Protein 3C3P (pdb70)

Secondary structure (DSSP, 8-state):
----B-HHHHHHHHHTS-SPPHHHH--HHHHHTT-----HHHHHHHHHHHHHH--SEEE-SS-GGGHHHHHHHTTS-TT-EE--BS-HHHHHHHH--TTTSGGGGB---BS-HHHHHTT--SEEEE--TTTS-HHHHHH--TTEEEEEEEEEESSSS-----HHHHHHTT-TTEEEEEE-STT-EEEEEE--/--B-HHHHHHHHHT--PPPHHHH--HHHHHTT-----HHHHHHHHHHHHHH--SEEE-S--GGGHHHHHHHHH--TTSEE--BS-HHHHHHHH--TTTT-GGGB---BS-HHHHHTT--SEEEE--TTT--HHHHHH--TTEEEEEEEEEESS---HHHHHHTS-TTEEEEEE-STT-EEEEEE-/--SS-HHHHHHHHHT--PPPHHHH--HHHHTTT-----HHHHHHHHHHHHHH--SEEE-S--GGGHHHHHHHHHS-TT-EE--BS-HHHHHHHH--TTTSGGGGB---BS-HHHHHTT--SEEEE--TTT--HHHHHH--TTEEEEEEEEEESSSS----HHHHHHHT-TTEEEEEE-STT-EEEEEE--

InterPro domains:
  IPR002935 Class I-like SAM-dependent O-methyltransferase [PF01596] (38-207)
  IPR002935 Class I-like SAM-dependent O-methyltransferase [PS51682] (1-208)
  IPR029063 S-adenosyl-L-methionine-dependent methyltransferase superfamily [G3DSA:3.40.50.150] (1-209)
  IPR029063 S-adenosyl-L-methionine-dependent methyltransferase superfamily [SSF53335] (31-206)

Nearest PDB structures (foldseek):
  3c3p-assembly1_A  TM=1.005E+00  e=6.734E-40  Geobacter sulfurreducens PCA
  3c3p-assembly2_C-2  TM=9.959E-01  e=3.011E-36  Geobacter sulfurreducens PCA
  3c3p-assembly1_B  TM=9.741E-01  e=3.326E-34  Geobacter sulfurreducens PCA
  5zw3-assembly1_A  TM=8.607E-01  e=7.929E-14  Bacillus subtilis subsp. subtilis str. 168
  5zw3-assembly1_B  TM=8.578E-01  e=1.683E-13  Bacillus subtilis subsp. subtilis str. 168

Radius of gyration: 28.2 Å; Cα contacts (8 Å, |Δi|>4): 1081; chains: 3; bounding box: 68×66×72 Å

Foldseek 3Di:
DVDFDDPVVVVVVVVVDDDDDVLLVCVVVCVVVVHLADDDQRLVVLLVVLLVLADQEEEEQAHALCRNVVSNLVNYDLNHAYEEHQDPNSQVSNCVVVVVVSVSHYYYYHDGRLVVLLVAAQHQEYEEVVPDDQVVSCVSVRRHHQFHKYKYPLQCHVSVGDDNVVVQVPPPQWDWDWDRDDNIIIMTTGHD/DLDDPVVVVVVVVPDDDDDVLLVCCVCCVVVVNDADDDQRLQVLLVVCLVLQDQEEEEQAHALCRSVVSNLVNYDLSHAYEEHQDPVSQVSNCVVVVVVRVSRYYYYHDHRLVVSLVAAQHQEYEECVVDPVVVSCVSVRRHHAFHKYKYPLPQCDVRLVVLVPDPQWDWDWDSTDNIIIIITGD/DDLDDVVVVVVVVVPDDDDDVLLVCVVVCVVVVHLADDDQRLVVLLVVLLVLQDQEEEEQAHALCRNVVSNLVRYDLNGAYEEHQDPVSQVSNCVVVVVVSVSRYYYDNDHRLVVLLVAAQHQEYEEVQPDDQVVSCVSVRRHHQFHKYKYPLCQHVSVDDVCVVQVPDPQWDWDWDSTDNIIIITTGND

B-factor: mean 36.11, std 8.71, range [16.78, 88.82]

Solvent-accessible surface area: 25527 Å² total

Structure (mmCIF, N/CA/C/O backbone):
data_3C3P
#
_entry.id   3C3P
#
_cell.length_a   156.880
_cell.length_b   76.044
_cell.length_c   85.173
_cell.angle_alpha   90.000
_cell.angle_beta   118.270
_cell.angle_gamma   90.000
#
_symmetry.space_group_name_H-M   'C 1 2 1'
#
loop_
_entity.id
_entity.type
_entity.pdbx_description
1 polymer Methyltransferase
2 non-polymer 'CHLORIDE ION'
3 non-polymer 1,2-ETHANEDIOL
4 non-polymer DI(HYDROXYETHYL)ETHER
5 water water
#
loop_
_atom_site.group_PDB
_atom_site.id
_atom_site.type_symbol
_atom_site.label_atom_id
_atom_site.label_alt_id
_atom_site.label_comp_id
_atom_site.label_asym_id
_atom_site.label_entity_id
_atom_site.label_seq_id
_atom_site.pdbx_PDB_ins_code
_atom_site.Cartn_x
_atom_site.Cartn_y
_atom_site.Cartn_z
_atom_site.occupancy
_atom_site.B_iso_or_equiv
_atom_site.auth_seq_id
_atom_site.auth_comp_id
_atom_site.auth_asym_id
_atom_site.auth_atom_id
_atom_site.pdbx_PDB_model_num
ATOM 1 N N . GLY A 1 1 ? 8.655 -57.842 16.137 1.00 70.48 0 GLY A N 1
ATOM 2 C CA . GLY A 1 1 ? 7.792 -57.809 17.352 1.00 70.71 0 GLY A CA 1
ATOM 3 C C . GLY A 1 1 ? 7.581 -56.360 17.723 1.00 70.41 0 GLY A C 1
ATOM 4 O O . GLY A 1 1 ? 6.475 -55.928 18.043 1.00 71.08 0 GLY A O 1
ATOM 13 N N . ILE A 1 3 ? 9.486 -52.736 16.308 1.00 60.66 2 ILE A N 1
ATOM 14 C CA . ILE A 1 3 ? 9.666 -52.211 14.963 1.00 57.23 2 ILE A CA 1
ATOM 15 C C . ILE A 1 3 ? 10.494 -53.326 14.369 1.00 53.39 2 ILE A C 1
ATOM 16 O O . ILE A 1 3 ? 11.503 -53.674 14.955 1.00 52.20 2 ILE A O 1
ATOM 21 N N . PRO A 1 4 ? 10.037 -53.961 13.274 1.00 49.84 3 PRO A N 1
ATOM 22 C CA . PRO A 1 4 ? 10.865 -55.025 12.711 1.00 48.05 3 PRO A CA 1
ATOM 23 C C . PRO A 1 4 ? 12.008 -54.484 11.841 1.00 45.59 3 PRO A C 1
ATOM 24 O O . PRO A 1 4 ? 11.841 -53.498 11.102 1.00 44.31 3 PRO A O 1
ATOM 28 N N . ILE A 1 5 ? 13.171 -55.108 11.962 1.00 41.84 4 ILE A N 1
ATOM 29 C CA . ILE A 1 5 ? 14.318 -54.675 11.177 1.00 39.71 4 ILE A CA 1
ATOM 30 C C . ILE A 1 5 ? 14.720 -55.821 10.237 1.00 39.70 4 ILE A C 1
ATOM 31 O O . ILE A 1 5 ? 14.289 -55.844 9.103 1.00 39.65 4 ILE A O 1
ATOM 36 N N . VAL A 1 6 ? 15.508 -56.779 10.705 1.00 39.14 5 VAL A N 1
ATOM 37 C CA . VAL A 1 6 ? 15.906 -57.911 9.850 1.00 39.18 5 VAL A CA 1
ATOM 38 C C . VAL A 1 6 ? 14.764 -58.957 9.772 1.00 38.35 5 VAL A C 1
ATOM 39 O O . VAL A 1 6 ? 14.118 -59.255 10.776 1.00 37.32 5 VAL A O 1
ATOM 43 N N . ASP A 1 7 ? 14.496 -59.434 8.558 1.00 38.23 6 ASP A N 1
ATOM 44 C CA . ASP A 1 7 ? 13.475 -60.458 8.303 1.00 38.11 6 ASP A CA 1
ATOM 45 C C . ASP A 1 7 ? 13.746 -61.630 9.244 1.00 36.02 6 ASP A C 1
ATOM 46 O O . ASP A 1 7 ? 14.867 -62.097 9.380 1.00 34.21 6 ASP A O 1
ATOM 51 N N . SER A 1 8 ? 12.694 -62.087 9.905 1.00 35.27 7 SER A N 1
ATOM 52 C CA A SER A 1 8 ? 12.781 -63.201 10.855 0.50 34.49 7 SER A CA 1
ATOM 53 C CA B SER A 1 8 ? 12.814 -63.196 10.870 0.50 35.26 7 SER A CA 1
ATOM 54 C C . SER A 1 8 ? 13.513 -64.419 10.304 1.00 34.42 7 SER A C 1
ATOM 55 O O . SER A 1 8 ? 14.253 -65.090 11.013 1.00 35.04 7 SER A O 1
ATOM 60 N N . ARG A 1 9 ? 13.293 -64.678 9.030 1.00 35.03 8 ARG A N 1
ATOM 61 C CA . ARG A 1 9 ? 13.883 -65.837 8.347 1.00 35.87 8 ARG A CA 1
ATOM 62 C C . ARG A 1 9 ? 15.386 -65.634 8.181 1.00 35.56 8 ARG A C 1
ATOM 63 O O . ARG A 1 9 ? 16.197 -66.548 8.324 1.00 34.19 8 ARG A O 1
ATOM 71 N N . ILE A 1 10 ? 15.736 -64.395 7.906 1.00 35.19 9 ILE A N 1
ATOM 72 C CA . ILE A 1 10 ? 17.145 -64.010 7.722 1.00 34.45 9 ILE A CA 1
ATOM 73 C C . ILE A 1 10 ? 17.805 -64.013 9.087 1.00 33.21 9 ILE A C 1
ATOM 74 O O . ILE A 1 10 ? 18.926 -64.488 9.260 1.00 33.08 9 ILE A O 1
ATOM 79 N N . GLY A 1 11 ? 17.069 -63.528 10.075 1.00 33.05 10 GLY A N 1
ATOM 80 C CA . GLY A 1 11 ? 17.563 -63.487 11.450 1.00 32.67 10 GLY A CA 1
ATOM 81 C C . GLY A 1 11 ? 17.900 -64.868 11.954 1.00 33.73 10 GLY A C 1
ATOM 82 O O . GLY A 1 11 ? 18.948 -65.091 12.559 1.00 34.55 10 GLY A O 1
ATOM 83 N N . ALA A 1 12 ? 16.992 -65.802 11.697 1.00 33.86 11 ALA A N 1
ATOM 84 C CA . ALA A 1 12 ? 17.176 -67.189 12.123 1.00 33.57 11 ALA A CA 1
ATOM 85 C C . ALA A 1 12 ? 18.409 -67.819 11.472 1.00 32.94 11 ALA A C 1
ATOM 86 O O . ALA A 1 12 ? 19.178 -68.551 12.092 1.00 33.32 11 ALA A O 1
ATOM 88 N N . TYR A 1 13 ? 18.593 -67.492 10.207 1.00 32.50 12 TYR A N 1
ATOM 89 C CA . TYR A 1 13 ? 19.726 -68.007 9.420 1.00 31.54 12 TYR A CA 1
ATOM 90 C C . TYR A 1 13 ? 21.056 -67.494 9.949 1.00 31.21 12 TYR A C 1
ATOM 91 O O . TYR A 1 13 ? 21.991 -68.263 10.152 1.00 29.86 12 TYR A O 1
ATOM 100 N N . LEU A 1 14 ? 21.117 -66.193 10.204 1.00 30.86 13 LEU A N 1
ATOM 101 C CA . LEU A 1 14 ? 22.345 -65.570 10.715 1.00 32.36 13 LEU A CA 1
ATOM 102 C C . LEU A 1 14 ? 22.673 -66.118 12.095 1.00 32.95 13 LEU A C 1
ATOM 103 O O . LEU A 1 14 ? 23.818 -66.398 12.424 1.00 32.96 13 LEU A O 1
ATOM 108 N N . ASP A 1 15 ? 21.637 -66.359 12.874 1.00 34.13 14 ASP A N 1
ATOM 109 C CA . ASP A 1 15 ? 21.838 -66.876 14.221 1.00 35.50 14 ASP A CA 1
ATOM 110 C C . ASP A 1 15 ? 22.373 -68.320 14.137 1.00 34.88 14 ASP A C 1
ATOM 111 O O . ASP A 1 15 ? 23.236 -68.740 14.924 1.00 33.65 14 ASP A O 1
ATOM 116 N N . GLY A 1 16 ? 21.889 -69.050 13.137 1.00 34.66 15 GLY A N 1
ATOM 117 C CA . GLY A 1 16 ? 22.306 -70.445 12.898 1.00 34.33 15 GLY A CA 1
ATOM 118 C C . GLY A 1 16 ? 23.782 -70.558 12.548 1.00 34.18 15 GLY A C 1
ATOM 119 O O . GLY A 1 16 ? 24.382 -71.633 12.661 1.00 32.14 15 GLY A O 1
ATOM 120 N N . LEU A 1 17 ? 24.349 -69.453 12.066 1.00 34.86 16 LEU A N 1
ATOM 121 C CA . LEU A 1 17 ? 25.784 -69.378 11.722 1.00 37.13 16 LEU A CA 1
ATOM 122 C C . LEU A 1 17 ? 26.609 -69.036 12.978 1.00 39.73 16 LEU A C 1
ATOM 123 O O . LEU A 1 17 ? 27.821 -69.123 12.967 1.00 41.95 16 LEU A O 1
ATOM 128 N N . LEU A 1 18 ? 25.948 -68.579 14.037 1.00 41.52 17 LEU A N 1
ATOM 129 C CA . LEU A 1 18 ? 26.658 -68.224 15.281 1.00 41.54 17 LEU A CA 1
ATOM 130 C C . LEU A 1 18 ? 27.389 -69.451 15.784 1.00 42.60 17 LEU A C 1
ATOM 131 O O . LEU A 1 18 ? 26.884 -70.580 15.657 1.00 42.51 17 LEU A O 1
ATOM 136 N N . PRO A 1 19 ? 28.588 -69.255 16.357 1.00 44.23 18 PRO A N 1
ATOM 137 C CA . PRO A 1 19 ? 29.280 -70.424 16.870 1.00 43.99 18 PRO A CA 1
ATOM 138 C C . PRO A 1 19 ? 28.700 -70.784 18.220 1.00 44.44 18 PRO A C 1
ATOM 139 O O . PRO A 1 19 ? 27.785 -70.103 18.705 1.00 42.06 18 PRO A O 1
ATOM 143 N N . GLU A 1 20 ? 29.224 -71.851 18.812 1.00 45.19 19 GLU A N 1
ATOM 144 C CA . GLU A 1 20 ? 28.776 -72.287 20.143 1.00 45.95 19 GLU A CA 1
ATOM 145 C C . GLU A 1 20 ? 28.946 -71.084 21.063 1.00 46.69 19 GLU A C 1
ATOM 146 O O . GLU A 1 20 ? 29.977 -70.409 21.056 1.00 46.67 19 GLU A O 1
ATOM 149 N N . ALA A 1 21 ? 27.920 -70.817 21.850 1.00 47.61 20 ALA A N 1
ATOM 150 C CA . ALA A 1 21 ? 27.938 -69.666 22.761 1.00 48.92 20 ALA A CA 1
ATOM 151 C C . ALA A 1 21 ? 28.876 -69.811 23.956 1.00 49.20 20 ALA A C 1
ATOM 152 O O . ALA A 1 21 ? 29.041 -70.883 24.515 1.00 49.95 20 ALA A O 1
ATOM 154 N N . ASP A 1 22 ? 29.489 -68.685 24.296 1.00 49.73 21 ASP A N 1
ATOM 155 C CA . ASP A 1 22 ? 30.405 -68.555 25.433 1.00 49.54 21 ASP A CA 1
ATOM 156 C C . ASP A 1 22 ? 29.491 -68.567 26.663 1.00 49.40 21 ASP A C 1
ATOM 157 O O . ASP A 1 22 ? 28.540 -67.783 26.719 1.00 48.73 21 ASP A O 1
ATOM 162 N N . PRO A 1 23 ? 29.750 -69.451 27.656 1.00 49.03 22 PRO A N 1
ATOM 163 C CA . PRO A 1 23 ? 28.843 -69.471 28.814 1.00 48.84 22 PRO A CA 1
ATOM 164 C C . PRO A 1 23 ? 28.870 -68.159 29.581 1.00 48.56 22 PRO A C 1
ATOM 165 O O . PRO A 1 23 ? 27.931 -67.821 30.303 1.00 47.74 22 PRO A O 1
ATOM 169 N N . VAL A 1 24 ? 29.953 -67.425 29.378 1.00 48.59 23 VAL A N 1
ATOM 170 C CA . VAL A 1 24 ? 30.139 -66.120 30.012 1.00 48.63 23 VAL A CA 1
ATOM 171 C C . VAL A 1 24 ? 29.057 -65.202 29.508 1.00 48.14 23 VAL A C 1
ATOM 172 O O . VAL A 1 24 ? 28.418 -64.457 30.247 1.00 47.99 23 VAL A O 1
ATOM 176 N N . VAL A 1 25 ? 28.902 -65.251 28.196 1.00 48.32 24 VAL A N 1
ATOM 177 C CA . VAL A 1 25 ? 27.907 -64.438 27.498 1.00 48.03 24 VAL A CA 1
ATOM 178 C C . VAL A 1 25 ? 26.498 -64.929 27.823 1.00 47.76 24 VAL A C 1
ATOM 179 O O . VAL A 1 25 ? 25.577 -64.133 28.038 1.00 48.11 24 VAL A O 1
ATOM 183 N N . ALA A 1 26 ? 26.353 -66.247 27.903 1.00 47.19 25 ALA A N 1
ATOM 184 C CA . ALA A 1 26 ? 25.050 -66.870 28.185 1.00 46.14 25 ALA A CA 1
ATOM 185 C C . ALA A 1 26 ? 24.608 -66.586 29.623 1.00 45.70 25 ALA A C 1
ATOM 186 O O . ALA A 1 26 ? 23.416 -66.405 29.905 1.00 45.63 25 ALA A O 1
ATOM 188 N N . ALA A 1 27 ? 25.591 -66.509 30.512 1.00 44.88 26 ALA A N 1
ATOM 189 C CA . ALA A 1 27 ? 25.338 -66.260 31.924 1.00 44.18 26 ALA A CA 1
ATOM 190 C C . ALA A 1 27 ? 24.878 -64.834 32.097 1.00 43.88 26 ALA A C 1
ATOM 191 O O . ALA A 1 27 ? 24.041 -64.531 32.935 1.00 43.99 26 ALA A O 1
ATOM 201 N N . GLU A 1 29 ? 23.279 -62.888 29.728 1.00 46.88 28 GLU A N 1
ATOM 202 C CA . GLU A 1 29 ? 21.951 -62.675 29.135 1.00 47.71 28 GLU A CA 1
ATOM 203 C C . GLU A 1 29 ? 20.851 -62.928 30.139 1.00 47.74 28 GLU A C 1
ATOM 204 O O . GLU A 1 29 ? 19.944 -62.127 30.328 1.00 48.35 28 GLU A O 1
ATOM 210 N N A GLN A 1 30 ? 20.941 -64.091 30.766 0.50 47.66 29 GLN A N 1
ATOM 211 N N B GLN A 1 30 ? 20.947 -64.071 30.795 0.50 47.62 29 GLN A N 1
ATOM 212 C CA A GLN A 1 30 ? 19.977 -64.512 31.799 0.50 47.50 29 GLN A CA 1
ATOM 213 C CA B GLN A 1 30 ? 19.929 -64.481 31.766 0.50 47.43 29 GLN A CA 1
ATOM 214 C C A GLN A 1 30 ? 19.950 -63.589 32.999 0.50 47.24 29 GLN A C 1
ATOM 215 C C B GLN A 1 30 ? 19.954 -63.632 33.036 0.50 47.20 29 GLN A C 1
ATOM 216 O O A GLN A 1 30 ? 18.898 -63.345 33.590 0.50 47.25 29 GLN A O 1
ATOM 217 O O B GLN A 1 30 ? 18.938 -63.489 33.719 0.50 47.27 29 GLN A O 1
ATOM 228 N N . ILE A 1 31 ? 21.114 -63.063 33.340 1.00 47.02 30 ILE A N 1
ATOM 229 C CA . ILE A 1 31 ? 21.233 -62.169 34.500 1.00 46.63 30 ILE A CA 1
ATOM 230 C C . ILE A 1 31 ? 20.578 -60.853 34.112 1.00 46.55 30 ILE A C 1
ATOM 231 O O . ILE A 1 31 ? 19.994 -60.146 34.933 1.00 46.33 30 ILE A O 1
ATOM 236 N N . ALA A 1 32 ? 20.672 -60.559 32.823 1.00 46.16 31 ALA A N 1
ATOM 237 C CA . ALA A 1 32 ? 20.107 -59.338 32.249 1.00 46.24 31 ALA A CA 1
ATOM 238 C C . ALA A 1 32 ? 18.596 -59.451 32.248 1.00 46.70 31 ALA A C 1
ATOM 239 O O . ALA A 1 32 ? 17.865 -58.497 32.549 1.00 46.26 31 ALA A O 1
ATOM 241 N N . ARG A 1 33 ? 18.149 -60.650 31.906 1.00 47.21 32 ARG A N 1
ATOM 242 C CA . ARG A 1 33 ? 16.725 -60.966 31.823 1.00 48.12 32 ARG A CA 1
ATOM 243 C C . ARG A 1 33 ? 16.077 -61.038 33.200 1.00 48.24 32 ARG A C 1
ATOM 244 O O . ARG A 1 33 ? 14.871 -60.867 33.326 1.00 48.31 32 ARG A O 1
ATOM 246 N N . GLU A 1 34 ? 16.885 -61.257 34.231 1.00 48.53 33 GLU A N 1
ATOM 247 C CA . GLU A 1 34 ? 16.343 -61.378 35.588 1.00 48.92 33 GLU A CA 1
ATOM 248 C C . GLU A 1 34 ? 16.372 -60.032 36.300 1.00 48.01 33 GLU A C 1
ATOM 249 O O . GLU A 1 34 ? 15.571 -59.769 37.195 1.00 47.97 33 GLU A O 1
ATOM 255 N N . ARG A 1 35 ? 17.297 -59.178 35.902 1.00 47.09 34 ARG A N 1
ATOM 256 C CA A ARG A 1 35 ? 17.421 -57.857 36.508 0.50 46.73 34 ARG A CA 1
ATOM 257 C CA B ARG A 1 35 ? 17.409 -57.858 36.511 0.50 46.97 34 ARG A CA 1
ATOM 258 C C . ARG A 1 35 ? 16.762 -56.836 35.599 1.00 46.93 34 ARG A C 1
ATOM 259 O O . ARG A 1 35 ? 16.813 -55.623 35.850 1.00 46.82 34 ARG A O 1
ATOM 274 N N . ASN A 1 36 ? 16.146 -57.371 34.553 1.00 46.87 35 ASN A N 1
ATOM 275 C CA . ASN A 1 36 ? 15.437 -56.601 33.528 1.00 46.61 35 ASN A CA 1
ATOM 276 C C . ASN A 1 36 ? 16.321 -55.514 32.967 1.00 46.46 35 ASN A C 1
ATOM 277 O O . ASN A 1 36 ? 15.936 -54.345 32.919 1.00 46.94 35 ASN A O 1
ATOM 279 N N . ILE A 1 37 ? 17.515 -55.924 32.557 1.00 45.38 36 ILE A N 1
ATOM 280 C CA . ILE A 1 37 ? 18.528 -55.014 32.024 1.00 44.86 36 ILE A CA 1
ATOM 281 C C . ILE A 1 37 ? 18.732 -55.154 30.514 1.00 44.48 36 ILE A C 1
ATOM 282 O O . ILE A 1 37 ? 18.981 -56.258 30.017 1.00 44.44 36 ILE A O 1
ATOM 287 N N . PRO A 1 38 ? 18.571 -54.042 29.766 1.00 44.04 37 PRO A N 1
ATOM 288 C CA . PRO A 1 38 ? 18.818 -54.165 28.318 1.00 43.78 37 PRO A CA 1
ATOM 289 C C . PRO A 1 38 ? 20.298 -54.278 28.017 1.00 42.47 37 PRO A C 1
ATOM 290 O O . PRO A 1 38 ? 21.110 -53.515 28.557 1.00 42.74 37 PRO A O 1
ATOM 294 N N . ILE A 1 39 ? 20.630 -55.274 27.207 1.00 40.44 38 ILE A N 1
ATOM 295 C CA . ILE A 1 39 ? 22.025 -55.506 26.784 1.00 40.04 38 ILE A CA 1
ATOM 296 C C . ILE A 1 39 ? 22.138 -55.771 25.279 1.00 39.59 38 ILE A C 1
ATOM 297 O O . ILE A 1 39 ? 21.190 -56.177 24.601 1.00 39.99 38 ILE A O 1
ATOM 302 N N . VAL A 1 40 ? 23.328 -55.480 24.783 1.00 38.90 39 VAL A N 1
ATOM 303 C CA . VAL A 1 40 ? 23.708 -55.697 23.387 1.00 38.51 39 VAL A CA 1
ATOM 304 C C . VAL A 1 40 ? 23.497 -57.161 22.959 1.00 36.88 39 VAL A C 1
ATOM 305 O O . VAL A 1 40 ? 24.046 -58.035 23.606 1.00 36.05 39 VAL A O 1
ATOM 309 N N . ASP A 1 41 ? 22.710 -57.443 21.908 1.00 34.58 40 ASP A N 1
ATOM 310 C CA . ASP A 1 41 ? 22.551 -58.859 21.463 1.00 34.37 40 ASP A CA 1
ATOM 311 C C . ASP A 1 41 ? 23.870 -59.396 20.848 1.00 33.31 40 ASP A C 1
ATOM 312 O O . ASP A 1 41 ? 24.811 -58.633 20.596 1.00 31.22 40 ASP A O 1
ATOM 317 N N . ARG A 1 42 ? 23.913 -60.697 20.586 1.00 32.35 41 ARG A N 1
ATOM 318 C CA . ARG A 1 42 ? 25.159 -61.319 20.055 1.00 32.65 41 ARG A CA 1
ATOM 319 C C . ARG A 1 42 ? 25.607 -60.835 18.700 1.00 31.09 41 ARG A C 1
ATOM 320 O O . ARG A 1 42 ? 26.790 -60.645 18.498 1.00 30.99 41 ARG A O 1
ATOM 328 N N . GLN A 1 43 ? 24.686 -60.640 17.767 1.00 30.31 42 GLN A N 1
ATOM 329 C CA . GLN A 1 43 ? 25.074 -60.186 16.431 1.00 31.34 42 GLN A CA 1
ATOM 330 C C . GLN A 1 43 ? 25.698 -58.802 16.539 1.00 30.81 42 GLN A C 1
ATOM 331 O O . GLN A 1 43 ? 26.652 -58.468 15.828 1.00 31.40 42 GLN A O 1
ATOM 337 N N . THR A 1 44 ? 25.151 -57.998 17.451 1.00 30.01 43 THR A N 1
ATOM 338 C CA . THR A 1 44 ? 25.625 -56.640 17.656 1.00 30.12 43 THR A CA 1
ATOM 339 C C . THR A 1 44 ? 26.984 -56.635 18.344 1.00 29.89 43 THR A C 1
ATOM 340 O O . THR A 1 44 ? 27.879 -55.899 17.947 1.00 30.78 43 THR A O 1
ATOM 344 N N . GLY A 1 45 ? 27.142 -57.470 19.352 1.00 29.24 44 GLY A N 1
ATOM 345 C CA . GLY A 1 45 ? 28.404 -57.545 20.076 1.00 29.34 44 GLY A CA 1
ATOM 346 C C . GLY A 1 45 ? 29.510 -58.001 19.137 1.00 29.55 44 GLY A C 1
ATOM 347 O O . GLY A 1 45 ? 30.622 -57.490 19.184 1.00 29.76 44 GLY A O 1
ATOM 348 N N . ARG A 1 46 ? 29.187 -58.965 18.282 1.00 28.55 45 ARG A N 1
ATOM 349 C CA . ARG A 1 46 ? 30.184 -59.493 17.316 1.00 28.76 45 ARG A CA 1
ATOM 350 C C . ARG A 1 46 ? 30.639 -58.371 16.372 1.00 28.89 45 ARG A C 1
ATOM 351 O O . ARG A 1 46 ? 31.805 -58.258 16.028 1.00 28.90 45 ARG A O 1
ATOM 359 N N . LEU A 1 47 ? 29.717 -57.490 16.019 1.00 28.62 46 LEU A N 1
ATOM 360 C CA . LEU A 1 47 ? 30.052 -56.363 15.132 1.00 28.96 46 LEU A CA 1
ATOM 361 C C . LEU A 1 47 ? 30.966 -55.428 15.876 1.00 29.23 46 LEU A C 1
ATOM 362 O O . LEU A 1 47 ? 31.918 -54.914 15.301 1.00 29.62 46 LEU A O 1
ATOM 367 N N . LEU A 1 48 ? 30.688 -55.224 17.158 1.00 28.98 47 LEU A N 1
ATOM 368 C CA . LEU A 1 48 ? 31.521 -54.338 17.988 1.00 30.38 47 LEU A CA 1
ATOM 369 C C . LEU A 1 48 ? 32.946 -54.861 18.028 1.00 29.33 47 LEU A C 1
ATOM 370 O O . LEU A 1 48 ? 33.916 -54.136 17.876 1.00 28.68 47 LEU A O 1
ATOM 375 N N . TYR A 1 49 ? 33.041 -56.144 18.297 1.00 29.09 48 TYR A N 1
ATOM 376 C CA . TYR A 1 49 ? 34.350 -56.826 18.325 1.00 28.32 48 TYR A CA 1
ATOM 377 C C . TYR A 1 49 ? 35.121 -56.639 17.021 1.00 27.60 48 TYR A C 1
ATOM 378 O O . TYR A 1 49 ? 36.279 -56.264 17.023 1.00 26.60 48 TYR A O 1
ATOM 387 N N . LEU A 1 50 ? 34.448 -56.893 15.907 1.00 27.17 49 LEU A N 1
ATOM 388 C CA . LEU A 1 50 ? 35.090 -56.806 14.602 1.00 28.87 49 LEU A CA 1
ATOM 389 C C . LEU A 1 50 ? 35.547 -55.387 14.305 1.00 27.73 49 LEU A C 1
ATOM 390 O O . LEU A 1 50 ? 36.673 -55.167 13.845 1.00 28.35 49 LEU A O 1
ATOM 395 N N . LEU A 1 51 ? 34.693 -54.415 14.587 1.00 28.64 50 LEU A N 1
ATOM 396 C CA . LEU A 1 51 ? 35.066 -53.016 14.309 1.00 28.25 50 LEU A CA 1
ATOM 397 C C . LEU A 1 51 ? 36.283 -52.593 15.143 1.00 27.67 50 LEU A C 1
ATOM 398 O O . LEU A 1 51 ? 37.190 -51.865 14.697 1.00 27.58 50 LEU A O 1
ATOM 403 N N . ALA A 1 52 ? 36.320 -53.084 16.369 1.00 27.31 51 ALA A N 1
ATOM 404 C CA . ALA A 1 52 ? 37.387 -52.746 17.305 1.00 28.44 51 ALA A CA 1
ATOM 405 C C . ALA A 1 52 ? 38.677 -53.389 16.842 1.00 28.15 51 ALA A C 1
ATOM 406 O O . ALA A 1 52 ? 39.732 -52.781 16.874 1.00 29.63 51 ALA A O 1
ATOM 408 N N . ARG A 1 53 ? 38.587 -54.624 16.371 1.00 27.77 52 ARG A N 1
ATOM 409 C CA . ARG A 1 53 ? 39.792 -55.283 15.848 1.00 27.72 52 ARG A CA 1
ATOM 410 C C . ARG A 1 53 ? 40.378 -54.518 14.651 1.00 27.59 52 ARG A C 1
ATOM 411 O O . ARG A 1 53 ? 41.570 -54.317 14.556 1.00 26.86 52 ARG A O 1
ATOM 419 N N . ILE A 1 54 ? 39.538 -54.078 13.724 1.00 28.67 53 ILE A N 1
ATOM 420 C CA . ILE A 1 54 ? 40.085 -53.377 12.543 1.00 29.77 53 ILE A CA 1
ATOM 421 C C . ILE A 1 54 ? 40.486 -51.958 12.865 1.00 28.97 53 ILE A C 1
ATOM 422 O O . ILE A 1 54 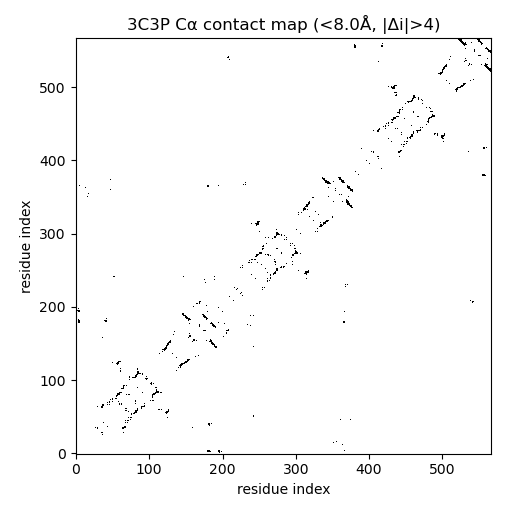? 41.382 -51.402 12.253 1.00 29.01 53 ILE A O 1
ATOM 427 N N . LYS A 1 55 ? 39.852 -51.374 13.855 1.00 29.35 54 LYS A N 1
ATOM 428 C CA . LYS A 1 55 ? 40.194 -50.008 14.244 1.00 29.24 54 LYS A CA 1
ATOM 429 C C . LYS A 1 55 ? 41.531 -49.942 15.020 1.00 29.84 54 LYS A C 1
ATOM 430 O O . LYS A 1 55 ? 42.299 -48.992 14.864 1.00 29.87 54 LYS A O 1
ATOM 436 N N . GLN A 1 56 ? 41.780 -50.971 15.824 1.00 30.07 55 GLN A N 1
ATOM 437 C CA A GLN A 1 56 ? 42.990 -51.063 16.697 0.50 30.44 55 GLN A CA 1
ATOM 438 C CA B GLN A 1 56 ? 42.985 -51.056 16.699 0.50 30.95 55 GLN A CA 1
ATOM 439 C C . GLN A 1 56 ? 43.089 -49.863 17.654 1.00 30.53 55 GLN A C 1
ATOM 440 O O . GLN A 1 56 ? 44.123 -49.158 17.709 1.00 29.63 55 GLN A O 1
ATOM 451 N N . PRO A 1 57 ? 42.044 -49.624 18.425 1.00 30.17 56 PRO A N 1
ATOM 452 C CA . PRO A 1 57 ? 42.105 -48.479 19.307 1.00 30.43 56 PRO A CA 1
ATOM 453 C C . PRO A 1 57 ? 42.990 -48.647 20.518 1.00 31.91 56 PRO A C 1
ATOM 454 O O . PRO A 1 57 ? 43.209 -49.752 20.992 1.00 31.43 56 PRO A O 1
ATOM 458 N N . GLN A 1 58 ? 43.500 -47.508 20.969 1.00 32.20 57 GLN A N 1
ATOM 459 C CA A GLN A 1 58 ? 44.342 -47.428 22.148 0.50 32.03 57 GLN A CA 1
ATOM 460 C CA B GLN A 1 58 ? 44.322 -47.443 22.179 0.50 32.67 57 GLN A CA 1
ATOM 461 C C . GLN A 1 58 ? 43.436 -47.125 23.351 1.00 32.03 57 GLN A C 1
ATOM 462 O O . GLN A 1 58 ? 43.731 -47.519 24.485 1.00 31.90 57 GLN A O 1
ATOM 473 N N . LEU A 1 59 ? 42.318 -46.459 23.055 1.00 30.91 58 LEU A N 1
ATOM 474 C CA . LEU A 1 59 ? 41.305 -46.058 24.049 1.00 29.90 58 LEU A CA 1
ATOM 475 C C . LEU A 1 59 ? 39.862 -46.119 23.559 1.00 29.32 58 LEU A C 1
ATOM 476 O O . LEU A 1 59 ? 39.460 -45.535 22.562 1.00 27.92 58 LEU A O 1
ATOM 481 N N . VAL A 1 60 ? 39.116 -46.892 24.312 1.00 29.34 59 VAL A N 1
ATOM 482 C CA . VAL A 1 60 ? 37.698 -47.098 24.115 1.00 28.91 59 VAL A CA 1
ATOM 483 C C . VAL A 1 60 ? 37.006 -46.639 25.375 1.00 27.79 59 VAL A C 1
ATOM 484 O O . VAL A 1 60 ? 37.338 -47.084 26.475 1.00 30.01 59 VAL A O 1
ATOM 488 N N . VAL A 1 61 ? 36.018 -45.778 25.188 1.00 28.61 60 VAL A N 1
ATOM 489 C CA . VAL A 1 61 ? 35.215 -45.229 26.276 1.00 28.72 60 VAL A CA 1
ATOM 490 C C . VAL A 1 61 ? 33.729 -45.627 26.109 1.00 29.65 60 VAL A C 1
ATOM 491 O O . VAL A 1 61 ? 33.110 -45.471 25.051 1.00 29.38 60 VAL A O 1
ATOM 495 N N . VAL A 1 62 ? 33.210 -46.207 27.191 1.00 29.31 61 VAL A N 1
ATOM 496 C CA . VAL A 1 62 ? 31.850 -46.713 27.269 1.00 29.54 61 VAL A CA 1
ATOM 497 C C . VAL A 1 62 ? 31.090 -46.042 28.411 1.00 31.29 61 VAL A C 1
ATOM 498 O O . VAL A 1 62 ? 31.158 -46.498 29.549 1.00 30.89 61 VAL A O 1
ATOM 502 N N . PRO A 1 63 ? 30.404 -44.922 28.124 1.00 31.80 62 PRO A N 1
ATOM 503 C CA . PRO A 1 63 ? 29.642 -44.231 29.158 1.00 32.69 62 PRO A CA 1
ATOM 504 C C . PRO A 1 63 ? 28.266 -44.825 29.306 1.00 32.22 62 PRO A C 1
ATOM 505 O O . PRO A 1 63 ? 27.381 -44.516 28.524 1.00 33.14 62 PRO A O 1
ATOM 509 N N . GLY A 1 64 ? 28.118 -45.639 30.347 1.00 31.54 63 GLY A N 1
ATOM 510 C CA . GLY A 1 64 ? 26.886 -46.368 30.656 1.00 31.45 63 GLY A CA 1
ATOM 511 C C . GLY A 1 64 ? 26.997 -47.748 30.019 1.00 31.81 63 GLY A C 1
ATOM 512 O O . GLY A 1 64 ? 27.184 -47.881 28.820 1.00 31.48 63 GLY A O 1
ATOM 513 N N . ASP A 1 65 ? 26.899 -48.793 30.825 1.00 32.59 64 ASP A N 1
ATOM 514 C CA . ASP A 1 65 ? 27.028 -50.129 30.271 1.00 31.93 64 ASP A CA 1
ATOM 515 C C . ASP A 1 65 ? 26.429 -51.201 31.175 1.00 32.11 64 ASP A C 1
ATOM 516 O O . ASP A 1 65 ? 27.035 -51.656 32.162 1.00 30.92 64 ASP A O 1
ATOM 521 N N . GLY A 1 66 ? 25.204 -51.570 30.807 1.00 31.26 65 GLY A N 1
ATOM 522 C CA . GLY A 1 66 ? 24.448 -52.602 31.480 1.00 31.82 65 GLY A CA 1
ATOM 523 C C . GLY A 1 66 ? 25.233 -53.904 31.509 1.00 31.18 65 GLY A C 1
ATOM 524 O O . GLY A 1 66 ? 25.562 -54.500 30.464 1.00 30.00 65 GLY A O 1
ATOM 525 N N . LEU A 1 67 ? 25.540 -54.299 32.745 1.00 31.46 66 LEU A N 1
ATOM 526 C CA . LEU A 1 67 ? 26.278 -55.517 33.075 1.00 31.70 66 LEU A CA 1
ATOM 527 C C . LEU A 1 67 ? 27.672 -55.568 32.470 1.00 30.81 66 LEU A C 1
ATOM 528 O O . LEU A 1 67 ? 28.325 -56.607 32.510 1.00 31.19 66 LEU A O 1
ATOM 533 N N . GLY A 1 68 ? 28.142 -54.436 31.976 1.00 29.78 67 GLY A N 1
ATOM 534 C CA . GLY A 1 68 ? 29.459 -54.375 31.343 1.00 30.72 67 GLY A CA 1
ATOM 535 C C . GLY A 1 68 ? 29.471 -55.162 30.036 1.00 31.68 67 GLY A C 1
ATOM 536 O O . GLY A 1 68 ? 30.512 -55.595 29.547 1.00 31.33 67 GLY A O 1
ATOM 537 N N . CYS A 1 69 ? 28.301 -55.316 29.448 1.00 32.82 68 CYS A N 1
ATOM 538 C CA . CYS A 1 69 ? 28.202 -56.093 28.207 1.00 34.82 68 CYS A CA 1
ATOM 539 C C . CYS A 1 69 ? 29.036 -55.539 27.038 1.00 32.94 68 CYS A C 1
ATOM 540 O O . CYS A 1 69 ? 29.751 -56.277 26.357 1.00 32.48 68 CYS A O 1
ATOM 543 N N . ALA A 1 70 ? 28.932 -54.240 26.803 1.00 31.65 69 ALA A N 1
ATOM 544 C CA . ALA A 1 70 ? 29.673 -53.595 25.706 1.00 30.83 69 ALA A CA 1
ATOM 545 C C . ALA A 1 70 ? 31.169 -53.668 25.961 1.00 31.05 69 ALA A C 1
ATOM 546 O O . ALA A 1 70 ? 31.971 -53.981 25.077 1.00 31.61 69 ALA A O 1
ATOM 548 N N . SER A 1 71 ? 31.527 -53.417 27.208 1.00 30.26 70 SER A N 1
ATOM 549 C CA . SER A 1 71 ? 32.939 -53.421 27.640 1.00 30.34 70 SER A CA 1
ATOM 550 C C . SER A 1 71 ? 33.541 -54.810 27.507 1.00 30.12 70 SER A C 1
ATOM 551 O O . SER A 1 71 ? 34.730 -54.972 27.247 1.00 29.58 70 SER A O 1
ATOM 554 N N . TRP A 1 72 ? 32.687 -55.816 27.656 1.00 30.65 71 TRP A N 1
ATOM 555 C CA . TRP A 1 72 ? 33.137 -57.191 27.566 1.00 32.09 71 TRP A CA 1
ATOM 556 C C . TRP A 1 72 ? 33.601 -57.458 26.126 1.00 31.32 71 TRP A C 1
ATOM 557 O O . TRP A 1 72 ? 34.683 -58.014 25.897 1.00 31.31 71 TRP A O 1
ATOM 568 N N . TRP A 1 73 ? 32.799 -57.011 25.163 1.00 30.78 72 TRP A N 1
ATOM 569 C CA . TRP A 1 73 ? 33.115 -57.210 23.725 1.00 30.73 72 TRP A CA 1
ATOM 570 C C . TRP A 1 73 ? 34.358 -56.447 23.312 1.00 29.75 72 TRP A C 1
ATOM 571 O O . TRP A 1 73 ? 35.242 -56.963 22.623 1.00 28.28 72 TRP A O 1
ATOM 582 N N . PHE A 1 74 ? 34.426 -55.209 23.771 1.00 28.78 73 PHE A N 1
ATOM 583 C CA . PHE A 1 74 ? 35.576 -54.349 23.464 1.00 28.97 73 PHE A CA 1
ATOM 584 C C . PHE A 1 74 ? 36.890 -54.816 24.129 1.00 29.48 73 PHE A C 1
ATOM 585 O O . PHE A 1 74 ? 37.970 -54.755 23.516 1.00 29.89 73 PHE A O 1
ATOM 593 N N . ALA A 1 75 ? 36.800 -55.261 25.382 1.00 29.38 74 ALA A N 1
ATOM 594 C CA . ALA A 1 75 ? 37.988 -55.697 26.133 1.00 29.56 74 ALA A CA 1
ATOM 595 C C . ALA A 1 75 ? 38.708 -56.844 25.442 1.00 30.02 74 ALA A C 1
ATOM 596 O O . ALA A 1 75 ? 39.933 -56.955 25.472 1.00 30.58 74 ALA A O 1
ATOM 598 N N . ARG A 1 76 ? 37.906 -57.682 24.826 1.00 31.12 75 ARG A N 1
ATOM 599 C CA . ARG A 1 76 ? 38.386 -58.878 24.127 1.00 33.24 75 ARG A CA 1
ATOM 600 C C . ARG A 1 76 ? 39.124 -58.554 22.847 1.00 32.13 75 ARG A C 1
ATOM 601 O O . ARG A 1 76 ? 39.890 -59.365 22.344 1.00 29.51 75 ARG A O 1
ATOM 609 N N . ALA A 1 77 ? 38.886 -57.341 22.356 1.00 31.34 76 ALA A N 1
ATOM 610 C CA . ALA A 1 77 ? 39.429 -56.861 21.071 1.00 32.08 76 ALA A CA 1
ATOM 611 C C . ALA A 1 77 ? 40.665 -55.993 21.122 1.00 33.08 76 ALA A C 1
ATOM 612 O O . ALA A 1 77 ? 41.211 -55.643 20.079 1.00 33.54 76 ALA A O 1
ATOM 614 N N . ILE A 1 78 ? 41.116 -55.670 22.325 1.00 34.34 77 ILE A N 1
ATOM 615 C CA . ILE A 1 78 ? 42.272 -54.767 22.479 1.00 35.02 77 ILE A CA 1
ATOM 616 C C . ILE A 1 78 ? 43.496 -55.370 23.149 1.00 36.29 77 ILE A C 1
ATOM 617 O O . ILE A 1 78 ? 43.426 -56.372 23.879 1.00 34.86 77 ILE A O 1
ATOM 622 N N . SER A 1 79 ? 44.640 -54.739 22.896 1.00 37.76 78 SER A N 1
ATOM 623 C CA . SER A 1 79 ? 45.906 -55.202 23.513 1.00 38.74 78 SER A CA 1
ATOM 624 C C . SER A 1 79 ? 46.034 -54.746 24.947 1.00 37.54 78 SER A C 1
ATOM 625 O O . SER A 1 79 ? 45.276 -53.920 25.461 1.00 35.65 78 SER A O 1
ATOM 628 N N . ILE A 1 80 ? 47.068 -55.290 25.555 1.00 36.88 79 ILE A N 1
ATOM 629 C CA A ILE A 1 80 ? 47.402 -55.008 26.949 0.50 36.77 79 ILE A CA 1
ATOM 630 C CA B ILE A 1 80 ? 47.387 -54.998 26.952 0.50 37.11 79 ILE A CA 1
ATOM 631 C C . ILE A 1 80 ? 47.833 -53.552 27.090 1.00 37.09 79 ILE A C 1
ATOM 632 O O . ILE A 1 80 ? 47.731 -52.953 28.165 1.00 36.77 79 ILE A O 1
ATOM 641 N N . SER A 1 81 ? 48.293 -52.990 25.982 1.00 37.22 80 SER A N 1
ATOM 642 C CA . SER A 1 81 ? 48.779 -51.604 25.957 1.00 38.63 80 SER A CA 1
ATOM 643 C C . SER A 1 81 ? 47.617 -50.597 25.800 1.00 37.74 80 SER A C 1
ATOM 644 O O . SER A 1 81 ? 47.774 -49.392 26.017 1.00 39.64 80 SER A O 1
ATOM 647 N N . SER A 1 82 ? 46.451 -51.133 25.473 1.00 35.54 81 SER A N 1
ATOM 648 C CA . SER A 1 82 ? 45.230 -50.319 25.307 1.00 33.97 81 SER A CA 1
ATOM 649 C C . SER A 1 82 ? 44.324 -50.444 26.509 1.00 32.92 81 SER A C 1
ATOM 650 O O . SER A 1 82 ? 44.515 -51.287 27.401 1.00 32.67 81 SER A O 1
ATOM 653 N N . ARG A 1 83 ? 43.306 -49.595 26.497 1.00 32.44 82 ARG A N 1
ATOM 654 C CA . ARG A 1 83 ? 42.318 -49.523 27.569 1.00 32.07 82 ARG A CA 1
ATOM 655 C C . ARG A 1 83 ? 40.886 -49.263 27.158 1.00 31.36 82 ARG A C 1
ATOM 656 O O . ARG A 1 83 ? 40.604 -48.596 26.168 1.00 30.49 82 ARG A O 1
ATOM 664 N N . VAL A 1 84 ? 40.009 -49.886 27.938 1.00 30.86 83 VAL A N 1
ATOM 665 C CA . VAL A 1 84 ? 38.571 -49.671 27.862 1.00 30.55 83 VAL A CA 1
ATOM 666 C C . VAL A 1 84 ? 38.246 -49.006 29.202 1.00 30.71 83 VAL A C 1
ATOM 667 O O . VAL A 1 84 ? 38.664 -49.470 30.284 1.00 30.03 83 VAL A O 1
ATOM 671 N N . VAL A 1 85 ? 37.580 -47.872 29.108 1.00 30.51 84 VAL A N 1
ATOM 672 C CA . VAL A 1 85 ? 37.148 -47.107 30.267 1.00 30.71 84 VAL A CA 1
ATOM 673 C C . VAL A 1 85 ? 35.627 -47.157 30.283 1.00 31.51 84 VAL A C 1
ATOM 674 O O . VAL A 1 85 ? 34.940 -46.632 29.399 1.00 30.27 84 VAL A O 1
ATOM 686 N N . ILE A 1 87 ? 32.185 -46.477 32.539 1.00 32.63 86 ILE A N 1
ATOM 687 C CA . ILE A 1 87 ? 31.549 -45.678 33.594 1.00 32.65 86 ILE A CA 1
ATOM 688 C C . ILE A 1 87 ? 30.048 -45.987 33.651 1.00 32.07 86 ILE A C 1
ATOM 689 O O . ILE A 1 87 ? 29.359 -46.043 32.640 1.00 30.23 86 ILE A O 1
ATOM 694 N N . ASP A 1 88 ? 29.561 -46.226 34.856 1.00 31.54 87 ASP A N 1
ATOM 695 C CA . ASP A 1 88 ? 28.143 -46.527 35.048 1.00 31.27 87 ASP A CA 1
ATOM 696 C C . ASP A 1 88 ? 27.659 -46.064 36.434 1.00 32.23 87 ASP A C 1
ATOM 697 O O . ASP A 1 88 ? 28.360 -46.214 37.448 1.00 31.70 87 ASP A O 1
ATOM 702 N N . PRO A 1 89 ? 26.450 -45.493 36.486 1.00 32.69 88 PRO A N 1
ATOM 703 C CA . PRO A 1 89 ? 26.028 -45.025 37.799 1.00 32.41 88 PRO A CA 1
ATOM 704 C C . PRO A 1 89 ? 25.664 -46.140 38.757 1.00 32.83 88 PRO A C 1
ATOM 705 O O . PRO A 1 89 ? 25.694 -45.949 39.976 1.00 32.81 88 PRO A O 1
ATOM 709 N N . ASP A 1 90 ? 25.386 -47.319 38.226 1.00 32.57 89 ASP A N 1
ATOM 710 C CA . ASP A 1 90 ? 24.983 -48.430 39.103 1.00 33.18 89 ASP A CA 1
ATOM 711 C C . ASP A 1 90 ? 26.167 -49.305 39.528 1.00 32.62 89 ASP A C 1
ATOM 712 O O . ASP A 1 90 ? 26.934 -49.808 38.704 1.00 31.61 89 ASP A O 1
ATOM 717 N N . ARG A 1 91 ? 26.286 -49.479 40.843 1.00 32.66 90 ARG A N 1
ATOM 718 C CA . ARG A 1 91 ? 27.378 -50.282 41.440 1.00 32.59 90 ARG A CA 1
ATOM 719 C C . ARG A 1 91 ? 27.309 -51.767 41.057 1.00 33.22 90 ARG A C 1
ATOM 720 O O . ARG A 1 91 ? 28.333 -52.443 40.985 1.00 32.71 90 ARG A O 1
ATOM 723 N N . ASP A 1 92 ? 26.103 -52.248 40.764 1.00 34.58 91 ASP A N 1
ATOM 724 C CA . ASP A 1 92 ? 25.879 -53.674 40.404 1.00 34.93 91 ASP A CA 1
ATOM 725 C C . ASP A 1 92 ? 26.361 -53.986 38.984 1.00 34.24 91 ASP A C 1
ATOM 726 O O . ASP A 1 92 ? 26.730 -55.124 38.651 1.00 34.08 91 ASP A O 1
ATOM 731 N N . ASN A 1 93 ? 26.324 -52.954 38.149 1.00 33.36 92 ASN A N 1
ATOM 732 C CA . ASN A 1 93 ? 26.776 -53.054 36.777 1.00 32.25 92 ASN A CA 1
ATOM 733 C C . ASN A 1 93 ? 28.265 -53.109 36.780 1.00 31.57 92 ASN A C 1
ATOM 734 O O . ASN A 1 93 ? 28.889 -53.951 36.135 1.00 31.12 92 ASN A O 1
ATOM 739 N N . VAL A 1 94 ? 28.833 -52.188 37.536 1.00 30.92 93 VAL A N 1
ATOM 740 C CA . VAL A 1 94 ? 30.291 -52.093 37.617 1.00 30.53 93 VAL A CA 1
ATOM 741 C C . VAL A 1 94 ? 30.847 -53.390 38.223 1.00 29.59 93 VAL A C 1
ATOM 742 O O . VAL A 1 94 ? 31.796 -53.958 37.695 1.00 28.01 93 VAL A O 1
ATOM 746 N N . GLU A 1 95 ? 30.207 -53.886 39.282 1.00 29.68 94 GLU A N 1
ATOM 747 C CA . GLU A 1 95 ? 30.660 -55.134 39.963 1.00 29.74 94 GLU A CA 1
ATOM 748 C C . GLU A 1 95 ? 30.510 -56.368 39.085 1.00 29.71 94 GLU A C 1
ATOM 749 O O . GLU A 1 95 ? 31.359 -57.259 39.080 1.00 27.73 94 GLU A O 1
ATOM 755 N N . HIS A 1 96 ? 29.434 -56.397 38.308 1.00 30.37 95 HIS A N 1
ATOM 756 C CA . HIS A 1 96 ? 29.189 -57.532 37.427 1.00 30.93 95 HIS A CA 1
ATOM 757 C C . HIS A 1 96 ? 30.305 -57.605 36.398 1.00 29.89 95 HIS A C 1
ATOM 758 O O . HIS A 1 96 ? 30.854 -58.682 36.111 1.00 28.79 95 HIS A O 1
ATOM 765 N N . ALA A 1 97 ? 30.643 -56.442 35.850 1.00 29.70 96 ALA A N 1
ATOM 766 C CA . ALA A 1 97 ? 31.696 -56.349 34.846 1.00 28.43 96 ALA A CA 1
ATOM 767 C C . ALA A 1 97 ? 33.047 -56.681 35.466 1.00 26.75 96 ALA A C 1
ATOM 768 O O . ALA A 1 97 ? 33.866 -57.364 34.867 1.00 25.82 96 ALA A O 1
ATOM 770 N N . ARG A 1 98 ? 33.287 -56.183 36.670 1.00 27.37 97 ARG A N 1
ATOM 771 C CA A ARG A 1 98 ? 34.567 -56.436 37.336 0.50 26.61 97 ARG A CA 1
ATOM 772 C CA B ARG A 1 98 ? 34.553 -56.452 37.361 0.50 26.95 97 ARG A CA 1
ATOM 773 C C . ARG A 1 98 ? 34.787 -57.938 37.471 1.00 27.00 97 ARG A C 1
ATOM 774 O O . ARG A 1 98 ? 35.858 -58.459 37.150 1.00 28.78 97 ARG A O 1
ATOM 779 N N . ARG A 1 99 ? 33.765 -58.622 37.937 1.00 26.39 98 ARG A N 1
ATOM 780 C CA . ARG A 1 99 ? 33.864 -60.067 38.119 1.00 26.35 98 ARG A CA 1
ATOM 781 C C . ARG A 1 99 ? 34.193 -60.828 36.840 1.00 26.88 98 ARG A C 1
ATOM 782 O O . ARG A 1 99 ? 35.101 -61.665 36.826 1.00 26.46 98 ARG A O 1
ATOM 798 N N . LEU A 1 101 ? 35.473 -59.745 34.114 1.00 31.96 100 LEU A N 1
ATOM 799 C CA . LEU A 1 101 ? 36.782 -59.352 33.610 1.00 32.24 100 LEU A CA 1
ATOM 800 C C . LEU A 1 101 ? 37.891 -59.924 34.456 1.00 31.96 100 LEU A C 1
ATOM 801 O O . LEU A 1 101 ? 38.949 -60.288 33.946 1.00 32.53 100 LEU A O 1
ATOM 806 N N . HIS A 1 102 ? 37.641 -60.014 35.752 1.00 31.52 101 HIS A N 1
ATOM 807 C CA . HIS A 1 102 ? 38.635 -60.566 36.643 1.00 31.28 101 HIS A CA 1
ATOM 808 C C . HIS A 1 102 ? 38.726 -62.034 36.295 1.00 31.32 101 HIS A C 1
ATOM 809 O O . HIS A 1 102 ? 39.813 -62.608 36.214 1.00 31.73 101 HIS A O 1
ATOM 816 N N . ASP A 1 103 ? 37.563 -62.621 36.059 1.00 30.62 102 ASP A N 1
ATOM 817 C CA . ASP A 1 103 ? 37.495 -64.053 35.777 1.00 31.60 102 ASP A CA 1
ATOM 818 C C . ASP A 1 103 ? 38.247 -64.441 34.520 1.00 31.92 102 ASP A C 1
ATOM 819 O O . ASP A 1 103 ? 38.845 -65.515 34.492 1.00 31.61 102 ASP A O 1
ATOM 824 N N . ASN A 1 104 ? 38.250 -63.560 33.512 1.00 31.77 103 ASN A N 1
ATOM 825 C CA A ASN A 1 104 ? 38.937 -63.840 32.222 0.50 31.92 103 ASN A CA 1
ATOM 826 C CA B ASN A 1 104 ? 38.939 -63.865 32.250 0.50 32.49 103 ASN A CA 1
ATOM 827 C C . ASN A 1 104 ? 40.284 -63.135 32.103 1.00 32.51 103 ASN A C 1
ATOM 828 O O . ASN A 1 104 ? 40.984 -63.254 31.097 1.00 33.60 103 ASN A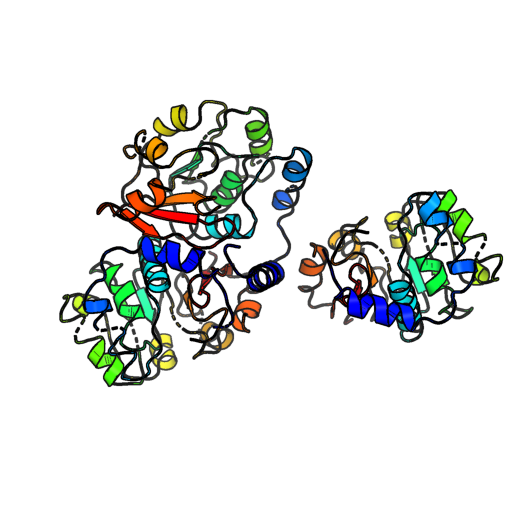 O 1
ATOM 837 N N . GLY A 1 105 ? 40.628 -62.413 33.149 1.00 33.02 104 GLY A N 1
ATOM 838 C CA . GLY A 1 105 ? 41.896 -61.685 33.252 1.00 33.43 104 GLY A CA 1
ATOM 839 C C . GLY A 1 105 ? 42.048 -60.347 32.580 1.00 34.55 104 GLY A C 1
ATOM 840 O O . GLY A 1 105 ? 43.020 -59.614 32.846 1.00 35.41 104 GLY A O 1
ATOM 841 N N . LEU A 1 106 ? 41.073 -60.037 31.738 1.00 32.67 105 LEU A N 1
ATOM 842 C CA . LEU A 1 106 ? 41.064 -58.775 30.951 1.00 32.84 105 LEU A CA 1
ATOM 843 C C . LEU A 1 106 ? 40.867 -57.531 31.813 1.00 31.84 105 LEU A C 1
ATOM 844 O O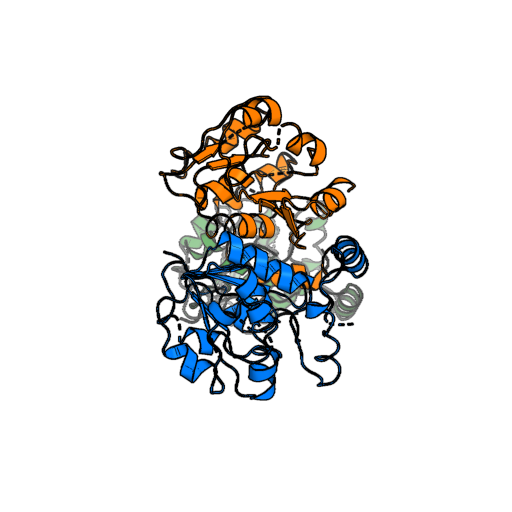 . LEU A 1 106 ? 40.855 -56.420 31.304 1.00 30.47 105 LEU A O 1
ATOM 849 N N . ILE A 1 107 ? 40.749 -57.737 33.127 1.00 31.44 106 ILE A N 1
ATOM 850 C CA . ILE A 1 107 ? 40.581 -56.615 34.066 1.00 30.69 106 ILE A CA 1
ATOM 851 C C . ILE A 1 107 ? 41.882 -55.798 34.015 1.00 31.47 106 ILE A C 1
ATOM 852 O O . ILE A 1 107 ? 41.949 -54.640 34.453 1.00 32.01 106 ILE A O 1
ATOM 857 N N . ASP A 1 108 ? 42.902 -56.423 33.429 1.00 31.42 107 ASP A N 1
ATOM 858 C CA . ASP A 1 108 ? 44.247 -55.818 33.254 1.00 31.85 107 ASP A CA 1
ATOM 859 C C . ASP A 1 108 ? 44.266 -54.690 32.214 1.00 32.77 107 ASP A C 1
ATOM 860 O O . ASP A 1 108 ? 45.236 -53.935 32.097 1.00 33.94 107 ASP A O 1
ATOM 865 N N . ARG A 1 109 ? 43.184 -54.562 31.475 1.00 31.33 108 ARG A N 1
ATOM 866 C CA . ARG A 1 109 ? 43.128 -53.515 30.432 1.00 32.11 108 ARG A CA 1
ATOM 867 C C . ARG A 1 109 ? 41.779 -52.827 30.364 1.00 31.29 108 ARG A C 1
ATOM 868 O O . ARG A 1 109 ? 41.378 -52.264 29.337 1.00 31.73 108 ARG A O 1
ATOM 876 N N . VAL A 1 110 ? 41.083 -52.893 31.488 1.00 31.16 109 VAL A N 1
ATOM 877 C CA . VAL A 1 110 ? 39.775 -52.245 31.668 1.00 31.43 109 VAL A CA 1
ATOM 878 C C . VAL A 1 110 ? 39.737 -51.470 32.981 1.00 31.66 109 VAL A C 1
ATOM 879 O O . VAL A 1 110 ? 40.091 -51.984 34.072 1.00 31.91 109 VAL A O 1
ATOM 883 N N . GLU A 1 111 ? 39.357 -50.210 32.841 1.00 31.63 110 GLU A N 1
ATOM 884 C CA . GLU A 1 111 ? 39.200 -49.282 33.963 1.00 32.98 110 GLU A CA 1
ATOM 885 C C . GLU A 1 111 ? 37.709 -49.117 34.180 1.00 31.98 110 GLU A C 1
ATOM 886 O O . GLU A 1 111 ? 36.993 -48.660 33.287 1.00 31.78 110 GLU A O 1
ATOM 892 N N . LEU A 1 112 ? 37.239 -49.493 35.358 1.00 30.51 111 LEU A N 1
ATOM 893 C CA . LEU A 1 112 ? 35.809 -49.419 35.682 1.00 31.85 111 LEU A CA 1
ATOM 894 C C . LEU A 1 112 ? 35.511 -48.395 36.764 1.00 33.19 111 LEU A C 1
ATOM 895 O O . LEU A 1 112 ? 36.158 -48.380 37.819 1.00 32.76 111 LEU A O 1
ATOM 900 N N . GLN A 1 113 ? 34.505 -47.571 36.513 1.00 33.51 112 GLN A N 1
ATOM 901 C CA . GLN A 1 113 ? 34.116 -46.522 37.468 1.00 35.29 112 GLN A CA 1
ATOM 902 C C . GLN A 1 113 ? 32.625 -46.410 37.691 1.00 34.34 112 GLN A C 1
ATOM 903 O O . GLN A 1 113 ? 31.830 -46.514 36.770 1.00 32.74 112 GLN A O 1
ATOM 909 N N . VAL A 1 114 ? 32.280 -46.181 38.951 1.00 33.73 113 VAL A N 1
ATOM 910 C CA . VAL A 1 114 ? 30.912 -45.967 39.384 1.00 33.61 113 VAL A CA 1
ATOM 911 C C . VAL A 1 114 ? 30.804 -44.455 39.427 1.00 34.14 113 VAL A C 1
ATOM 912 O O . VAL A 1 114 ? 31.575 -43.797 40.118 1.00 33.24 113 VAL A O 1
ATOM 916 N N . GLY A 1 115 ? 29.886 -43.901 38.646 1.00 34.31 114 GLY A N 1
ATOM 917 C CA . GLY A 1 115 ? 29.695 -42.446 38.601 1.00 35.51 114 GLY A CA 1
ATOM 918 C C . GLY A 1 115 ? 28.878 -41.955 37.423 1.00 36.19 114 GLY A C 1
ATOM 919 O O . GLY A 1 115 ? 28.214 -42.734 36.746 1.00 37.00 114 GLY A O 1
ATOM 920 N N . ASP A 1 116 ? 28.958 -40.656 37.162 1.00 36.66 115 ASP A N 1
ATOM 921 C CA . ASP A 1 116 ? 28.211 -40.056 36.057 1.00 37.45 115 ASP A CA 1
ATOM 922 C C . ASP A 1 116 ? 28.903 -40.391 34.736 1.00 36.86 115 ASP A C 1
ATOM 923 O O . ASP A 1 116 ? 30.037 -39.965 34.519 1.00 36.68 115 ASP A O 1
ATOM 928 N N . PRO A 1 117 ? 28.213 -41.106 33.821 1.00 36.43 116 PRO A N 1
ATOM 929 C CA . PRO A 1 117 ? 28.899 -41.492 32.583 1.00 36.80 116 PRO A CA 1
ATOM 930 C C . PRO A 1 117 ? 29.579 -40.371 31.765 1.00 36.70 116 PRO A C 1
ATOM 931 O O . PRO A 1 117 ? 30.771 -40.488 31.441 1.00 37.00 116 PRO A O 1
ATOM 935 N N . LEU A 1 118 ? 28.854 -39.292 31.484 1.00 37.43 117 LEU A N 1
ATOM 936 C CA . LEU A 1 118 ? 29.404 -38.197 30.648 1.00 38.05 117 LEU A CA 1
ATOM 937 C C . LEU A 1 118 ? 30.309 -37.282 31.406 1.00 37.99 117 LEU A C 1
ATOM 938 O O . LEU A 1 118 ? 31.284 -36.761 30.861 1.00 38.43 117 LEU A O 1
ATOM 943 N N . GLY A 1 119 ? 29.982 -37.106 32.678 1.00 37.89 118 GLY A N 1
ATOM 944 C CA . GLY A 1 119 ? 30.776 -36.256 33.568 1.00 37.55 118 GLY A CA 1
ATOM 945 C C . GLY A 1 119 ? 32.207 -36.767 33.639 1.00 37.71 118 GLY A C 1
ATOM 946 O O . GLY A 1 119 ? 33.167 -36.005 33.522 1.00 38.29 118 GLY A O 1
ATOM 947 N N . ILE A 1 120 ? 32.336 -38.077 33.797 1.00 36.41 119 ILE A N 1
ATOM 948 C CA . ILE A 1 120 ? 33.639 -38.734 33.891 1.00 36.38 119 ILE A CA 1
ATOM 949 C C . ILE A 1 120 ? 34.297 -38.923 32.515 1.00 37.02 119 ILE A C 1
ATOM 950 O O . ILE A 1 120 ? 35.506 -38.716 32.355 1.00 37.77 119 ILE A O 1
ATOM 955 N N . ALA A 1 121 ? 33.486 -39.282 31.527 1.00 36.95 120 ALA A N 1
ATOM 956 C CA . ALA A 1 121 ? 33.984 -39.525 30.166 1.00 37.61 120 ALA A CA 1
ATOM 957 C C . ALA A 1 121 ? 34.613 -38.255 29.596 1.00 38.02 120 ALA A C 1
ATOM 958 O O . ALA A 1 121 ? 35.636 -38.277 28.890 1.00 37.22 120 ALA A O 1
ATOM 960 N N . ALA A 1 122 ? 34.002 -37.141 29.961 1.00 37.60 121 ALA A N 1
ATOM 961 C CA . ALA A 1 122 ? 34.454 -35.836 29.489 1.00 37.42 121 ALA A CA 1
ATOM 962 C C . ALA A 1 122 ? 35.896 -35.512 29.898 1.00 37.45 121 ALA A C 1
ATOM 963 O O . ALA A 1 122 ? 36.513 -34.615 29.329 1.00 38.10 121 ALA A O 1
ATOM 965 N N . GLY A 1 123 ? 36.433 -36.243 30.869 1.00 36.27 122 GLY A N 1
ATOM 966 C CA . GLY A 1 123 ? 37.800 -36.018 31.353 1.00 36.02 122 GLY A CA 1
ATOM 967 C C . GLY A 1 123 ? 38.831 -36.833 30.591 1.00 36.65 122 GLY A C 1
ATOM 968 O O . GLY A 1 123 ? 40.038 -36.755 30.830 1.00 36.31 122 GLY A O 1
ATOM 969 N N . GLN A 1 124 ? 38.328 -37.636 29.667 1.00 36.92 123 GLN A N 1
ATOM 970 C CA . GLN A 1 124 ? 39.176 -38.493 28.820 1.00 37.22 123 GLN A CA 1
ATOM 971 C C . GLN A 1 124 ? 39.678 -37.722 27.610 1.00 36.84 123 GLN A C 1
ATOM 972 O O . GLN A 1 124 ? 39.082 -36.739 27.192 1.00 37.35 123 GLN A O 1
ATOM 978 N N . ARG A 1 125 ? 40.807 -38.162 27.082 1.00 37.15 124 ARG A N 1
ATOM 979 C CA . ARG A 1 125 ? 41.416 -37.533 25.902 1.00 37.52 124 ARG A CA 1
ATOM 980 C C . ARG A 1 125 ? 41.833 -38.547 24.848 1.00 36.16 124 ARG A C 1
ATOM 981 O O . ARG A 1 125 ? 42.215 -39.669 25.159 1.00 35.06 124 ARG A O 1
ATOM 989 N N . ASP A 1 126 ? 41.752 -38.130 23.590 1.00 34.01 125 ASP A N 1
ATOM 990 C CA . ASP A 1 126 ? 42.165 -38.989 22.473 1.00 33.62 125 ASP A CA 1
ATOM 991 C C . ASP A 1 126 ? 41.455 -40.331 22.473 1.00 30.92 125 ASP A C 1
ATOM 992 O O . ASP A 1 126 ? 42.061 -41.389 22.415 1.00 29.52 125 ASP A O 1
ATOM 997 N N . ILE A 1 127 ? 40.150 -40.245 22.611 1.00 29.84 126 ILE A N 1
ATOM 998 C CA . ILE A 1 127 ? 39.267 -41.422 22.556 1.00 30.53 126 ILE A CA 1
ATOM 999 C C . ILE A 1 127 ? 39.211 -41.906 21.105 1.00 30.24 126 ILE A C 1
ATOM 1000 O O . ILE A 1 127 ? 38.906 -41.139 20.199 1.00 30.23 126 ILE A O 1
ATOM 1005 N N . ASP A 1 128 ? 39.507 -43.194 20.914 1.00 30.67 127 ASP A N 1
ATOM 1006 C CA . ASP A 1 128 ? 39.521 -43.855 19.580 1.00 29.68 127 ASP A CA 1
ATOM 1007 C C . ASP A 1 128 ? 38.167 -44.410 19.230 1.00 28.86 127 ASP A C 1
ATOM 1008 O O . ASP A 1 128 ? 37.777 -44.410 18.067 1.00 27.58 127 ASP A O 1
ATOM 1013 N N . ILE A 1 129 ? 37.481 -44.936 20.238 1.00 27.92 128 ILE A N 1
ATOM 1014 C CA . ILE A 1 129 ? 36.129 -45.459 20.062 1.00 28.09 128 ILE A CA 1
ATOM 1015 C C . ILE A 1 129 ? 35.269 -44.981 21.200 1.00 27.87 128 ILE A C 1
ATOM 1016 O O . ILE A 1 129 ? 35.594 -45.159 22.358 1.00 30.34 128 ILE A O 1
ATOM 1021 N N . LEU A 1 130 ? 34.192 -44.319 20.842 1.00 28.99 129 LEU A N 1
ATOM 1022 C CA . LEU A 1 130 ? 33.220 -43.830 21.809 1.00 28.72 129 LEU A CA 1
ATOM 1023 C C . LEU A 1 130 ? 31.917 -44.589 21.567 1.00 29.36 129 LEU A C 1
ATOM 1024 O O . LEU A 1 130 ? 31.272 -44.489 20.492 1.00 28.12 129 LEU A O 1
ATOM 1029 N N . PHE A 1 131 ? 31.562 -45.388 22.568 1.00 29.21 130 PHE A N 1
ATOM 1030 C CA . PHE A 1 131 ? 30.350 -46.199 22.520 1.00 30.42 130 PHE A CA 1
ATOM 1031 C C . PHE A 1 131 ? 29.202 -45.405 23.104 1.00 33.26 130 PHE A C 1
ATOM 1032 O O . PHE A 1 131 ? 29.363 -44.705 24.110 1.00 34.25 130 PHE A O 1
ATOM 1048 N N . ASP A 1 133 ? 24.669 -45.336 23.688 1.00 36.61 132 ASP A N 1
ATOM 1049 C CA . ASP A 1 133 ? 23.302 -45.917 23.656 1.00 36.62 132 ASP A CA 1
ATOM 1050 C C . ASP A 1 133 ? 22.270 -44.794 23.410 1.00 36.30 132 ASP A C 1
ATOM 1051 O O . ASP A 1 133 ? 22.034 -43.923 24.244 1.00 35.55 132 ASP A O 1
ATOM 1056 N N . CYS A 1 134 ? 21.672 -44.838 22.233 1.00 37.27 133 CYS A N 1
ATOM 1057 C CA . CYS A 1 134 ? 20.698 -43.833 21.827 1.00 38.94 133 CYS A CA 1
ATOM 1058 C C . CYS A 1 134 ? 19.445 -43.793 22.672 1.00 39.00 133 CYS A C 1
ATOM 1059 O O . CYS A 1 134 ? 18.698 -42.819 22.590 1.00 39.04 133 CYS A O 1
ATOM 1062 N N . ASP A 1 135 ? 19.207 -44.826 23.472 1.00 39.74 134 ASP A N 1
ATOM 1063 C CA A ASP A 1 135 ? 18.029 -44.885 24.361 0.50 39.84 134 ASP A CA 1
ATOM 1064 C CA B ASP A 1 135 ? 17.987 -44.842 24.304 0.50 40.67 134 ASP A CA 1
ATOM 1065 C C . ASP A 1 135 ? 18.222 -44.077 25.613 1.00 40.49 134 ASP A C 1
ATOM 1066 O O . ASP A 1 135 ? 17.271 -43.640 26.250 1.00 41.11 134 ASP A O 1
ATOM 1075 N N . VAL A 1 136 ? 19.485 -43.887 25.953 1.00 40.67 135 VAL A N 1
ATOM 1076 C CA . VAL A 1 136 ? 19.885 -43.187 27.169 1.00 41.07 135 VAL A CA 1
ATOM 1077 C C . VAL A 1 136 ? 20.355 -41.767 26.978 1.00 41.44 135 VAL A C 1
ATOM 1078 O O . VAL A 1 136 ? 20.190 -40.925 27.865 1.00 41.24 135 VAL A O 1
ATOM 1082 N N . PHE A 1 137 ? 20.939 -41.490 25.831 1.00 40.92 136 PHE A N 1
ATOM 1083 C CA . PHE A 1 137 ? 21.463 -40.165 25.580 1.00 42.11 136 PHE A CA 1
ATOM 1084 C C . PHE A 1 137 ? 21.057 -39.548 24.278 1.00 42.10 136 PHE A C 1
ATOM 1085 O O . PHE A 1 137 ? 20.883 -40.227 23.272 1.00 41.85 136 PHE A O 1
ATOM 1093 N N . ASN A 1 138 ? 20.955 -38.229 24.338 1.00 42.26 137 ASN A N 1
ATOM 1094 C CA . ASN A 1 138 ? 20.675 -37.385 23.182 1.00 42.69 137 ASN A CA 1
ATOM 1095 C C . ASN A 1 138 ? 22.046 -37.264 22.511 1.00 41.67 137 ASN A C 1
ATOM 1096 O O . ASN A 1 138 ? 22.962 -36.611 23.017 1.00 41.04 137 ASN A O 1
ATOM 1101 N N . GLY A 1 139 ? 22.199 -37.961 21.391 1.00 40.66 138 GLY A N 1
ATOM 1102 C CA . GLY A 1 139 ? 23.465 -37.999 20.681 1.00 39.54 138 GLY A CA 1
ATOM 1103 C C . GLY A 1 139 ? 24.148 -36.684 20.415 1.00 39.71 138 GLY A C 1
ATOM 1104 O O . GLY A 1 139 ? 25.367 -36.552 20.608 1.00 37.93 138 GLY A O 1
ATOM 1105 N N . ALA A 1 140 ? 23.356 -35.715 19.966 1.00 39.41 139 ALA A N 1
ATOM 1106 C CA . ALA A 1 140 ? 23.875 -34.379 19.607 1.00 40.44 139 ALA A CA 1
ATOM 1107 C C . ALA A 1 140 ? 24.483 -33.712 20.818 1.00 40.90 139 ALA A C 1
ATOM 1108 O O . ALA A 1 140 ? 25.507 -33.049 20.740 1.00 41.39 139 ALA A O 1
ATOM 1110 N N . ASP A 1 141 ? 23.833 -33.957 21.942 1.00 41.97 140 ASP A N 1
ATOM 1111 C CA . ASP A 1 141 ? 24.247 -33.411 23.237 1.00 42.38 140 ASP A CA 1
ATOM 1112 C C . ASP A 1 141 ? 25.556 -34.063 23.670 1.00 41.31 140 ASP A C 1
ATOM 1113 O O . ASP A 1 141 ? 26.482 -33.395 24.094 1.00 40.47 140 ASP A O 1
ATOM 1118 N N . VAL A 1 142 ? 25.636 -35.375 23.511 1.00 40.84 141 VAL A N 1
ATOM 1119 C CA . VAL A 1 142 ? 26.842 -36.129 23.875 1.00 40.16 141 VAL A CA 1
ATOM 1120 C C . VAL A 1 142 ? 28.053 -35.686 23.064 1.00 40.20 141 VAL A C 1
ATOM 1121 O O . VAL A 1 142 ? 29.158 -35.523 23.574 1.00 38.01 141 VAL A O 1
ATOM 1125 N N . LEU A 1 143 ? 27.811 -35.468 21.784 1.00 40.44 142 LEU A N 1
ATOM 1126 C CA . LEU A 1 143 ? 28.870 -35.110 20.853 1.00 41.17 142 LEU A CA 1
ATOM 1127 C C . LEU A 1 143 ? 29.323 -33.657 21.066 1.00 41.61 142 LEU A C 1
ATOM 1128 O O . LEU A 1 143 ? 30.498 -33.324 20.909 1.00 41.83 142 LEU A O 1
ATOM 1133 N N . GLU A 1 144 ? 28.400 -32.797 21.475 1.00 41.94 143 GLU A N 1
ATOM 1134 C CA . GLU A 1 144 ? 28.747 -31.385 21.697 1.00 42.17 143 GLU A CA 1
ATOM 1135 C C . GLU A 1 144 ? 29.705 -31.320 22.862 1.00 42.04 143 GLU A C 1
ATOM 1136 O O . GLU A 1 144 ? 30.598 -30.478 22.899 1.00 43.31 143 GLU A O 1
ATOM 1139 N N . ARG A 1 145 ? 29.540 -32.253 23.787 1.00 41.39 144 ARG A N 1
ATOM 1140 C CA . ARG A 1 145 ? 30.377 -32.329 24.995 1.00 41.58 144 ARG A CA 1
ATOM 1141 C C . ARG A 1 145 ? 31.665 -33.118 24.814 1.00 41.83 144 ARG A C 1
ATOM 1142 O O . ARG A 1 145 ? 32.717 -32.743 25.335 1.00 42.00 144 ARG A O 1
ATOM 1152 N N . ASN A 1 147 ? 33.077 -34.287 21.565 1.00 41.42 146 ASN A N 1
ATOM 1153 C CA . ASN A 1 147 ? 33.874 -34.190 20.338 1.00 41.51 146 ASN A CA 1
ATOM 1154 C C . ASN A 1 147 ? 35.320 -33.762 20.620 1.00 41.14 146 ASN A C 1
ATOM 1155 O O . ASN A 1 147 ? 36.254 -34.190 19.928 1.00 40.83 146 ASN A O 1
ATOM 1160 N N . ARG A 1 148 ? 35.477 -32.942 21.658 1.00 41.18 147 ARG A N 1
ATOM 1161 C CA . ARG A 1 148 ? 36.787 -32.395 22.079 1.00 41.53 147 ARG A CA 1
ATOM 1162 C C . ARG A 1 148 ? 37.710 -33.454 22.671 1.00 39.66 147 ARG A C 1
ATOM 1163 O O . ARG A 1 148 ? 38.929 -33.268 22.767 1.00 37.75 147 ARG A O 1
ATOM 1171 N N . CYS A 1 149 ? 37.084 -34.551 23.068 1.00 37.70 148 CYS A N 1
ATOM 1172 C CA . CYS A 1 149 ? 37.748 -35.683 23.732 1.00 36.70 148 CYS A CA 1
ATOM 1173 C C . CYS A 1 149 ? 38.148 -36.755 22.756 1.00 34.72 148 CYS A C 1
ATOM 1174 O O . CYS A 1 149 ? 38.873 -37.695 23.090 1.00 32.91 148 CYS A O 1
ATOM 1177 N N . LEU A 1 150 ? 37.709 -36.569 21.525 1.00 33.15 149 LEU A N 1
ATOM 1178 C CA . LEU A 1 150 ? 37.972 -37.560 20.471 1.00 32.97 149 LEU A CA 1
ATOM 1179 C C . LEU A 1 150 ? 39.333 -37.423 19.803 1.00 32.21 149 LEU A C 1
ATOM 1180 O O . LEU A 1 150 ? 39.848 -36.333 19.602 1.00 31.67 149 LEU A O 1
ATOM 1185 N N . ALA A 1 151 ? 39.917 -38.567 19.490 1.00 30.45 150 ALA A N 1
ATOM 1186 C CA . ALA A 1 151 ? 41.181 -38.596 18.772 1.00 29.64 150 ALA A CA 1
ATOM 1187 C C . ALA A 1 151 ? 40.903 -38.418 17.299 1.00 29.41 150 ALA A C 1
ATOM 1188 O O . ALA A 1 151 ? 39.778 -38.570 16.831 1.00 28.80 150 ALA A O 1
ATOM 1190 N N . LYS A 1 152 ? 41.956 -38.067 16.579 1.00 29.62 151 LYS A N 1
ATOM 1191 C CA . LYS A 1 152 ? 41.871 -37.978 15.135 1.00 30.41 151 LYS A CA 1
ATOM 1192 C C . LYS A 1 152 ? 41.330 -39.313 14.618 1.00 29.82 151 LYS A C 1
ATOM 1193 O O . LYS A 1 152 ? 41.810 -40.379 15.020 1.00 29.63 151 LYS A O 1
ATOM 1199 N N . ASN A 1 153 ? 40.348 -39.236 13.725 1.00 29.45 152 ASN A N 1
ATOM 1200 C CA . ASN A 1 153 ? 39.762 -40.419 13.073 1.00 29.30 152 ASN A CA 1
ATOM 1201 C C . ASN A 1 153 ? 39.088 -41.409 14.029 1.00 29.50 152 ASN A C 1
ATOM 1202 O O . ASN A 1 153 ? 39.027 -42.632 13.768 1.00 29.37 152 ASN A O 1
ATOM 1207 N N . ALA A 1 154 ? 38.606 -40.875 15.144 1.00 29.52 153 ALA A N 1
ATOM 1208 C CA . ALA A 1 154 ? 37.832 -41.689 16.098 1.00 29.60 153 ALA A CA 1
ATOM 1209 C C . ALA A 1 154 ? 36.574 -42.212 15.428 1.00 29.23 153 ALA A C 1
ATOM 1210 O O . ALA A 1 154 ? 36.080 -41.669 14.452 1.00 30.69 153 ALA A O 1
ATOM 1212 N N . LEU A 1 155 ? 36.054 -43.273 16.014 1.00 29.07 154 LEU A N 1
ATOM 1213 C CA . LEU A 1 155 ? 34.839 -43.902 15.569 1.00 28.60 154 LEU A CA 1
ATOM 1214 C C . LEU A 1 155 ? 33.796 -43.904 16.662 1.00 29.23 154 LEU A C 1
ATOM 1215 O O . LEU A 1 155 ? 34.047 -44.341 17.788 1.00 29.24 154 LEU A O 1
ATOM 1220 N N . LEU A 1 156 ? 32.632 -43.406 16.276 1.00 29.32 155 LEU A N 1
ATOM 1221 C CA A LEU A 1 156 ? 31.472 -43.350 17.143 0.50 29.45 155 LEU A CA 1
ATOM 1222 C CA B LEU A 1 156 ? 31.460 -43.354 17.144 0.50 28.65 155 LEU A CA 1
ATOM 1223 C C . LEU A 1 156 ? 30.626 -44.559 16.799 1.00 28.26 155 LEU A C 1
ATOM 1224 O O . LEU A 1 156 ? 30.388 -44.850 15.623 1.00 29.26 155 LEU A O 1
ATOM 1233 N N . ILE A 1 157 ? 30.199 -45.266 17.832 1.00 28.30 156 ILE A N 1
ATOM 1234 C CA . ILE A 1 157 ? 29.325 -46.466 17.705 1.00 28.90 156 ILE A CA 1
ATOM 1235 C C . ILE A 1 157 ? 28.130 -46.217 18.635 1.00 29.32 156 ILE A C 1
ATOM 1236 O O . ILE A 1 157 ? 28.262 -46.200 19.871 1.00 31.44 156 ILE A O 1
ATOM 1241 N N . ALA A 1 158 ? 26.978 -45.999 18.023 1.00 28.29 157 ALA A N 1
ATOM 1242 C CA . ALA A 1 158 ? 25.718 -45.695 18.732 1.00 28.24 157 ALA A CA 1
ATOM 1243 C C . ALA A 1 158 ? 24.702 -46.781 18.479 1.00 29.43 157 ALA A C 1
ATOM 1244 O O . ALA A 1 158 ? 24.270 -47.010 17.341 1.00 30.16 157 ALA A O 1
ATOM 1246 N N . VAL A 1 159 ? 24.326 -47.466 19.551 1.00 28.73 158 VAL A N 1
ATOM 1247 C CA . VAL A 1 159 ? 23.377 -48.562 19.442 1.00 28.16 158 VAL A CA 1
ATOM 1248 C C . VAL A 1 159 ? 21.956 -48.065 19.644 1.00 29.55 158 VAL A C 1
ATOM 1249 O O . VAL A 1 159 ? 21.720 -46.904 20.031 1.00 30.51 158 VAL A O 1
ATOM 1253 N N . ASN A 1 160 ? 21.029 -48.970 19.384 1.00 29.91 159 ASN A N 1
ATOM 1254 C CA . ASN A 1 160 ? 19.571 -48.688 19.496 1.00 30.80 159 ASN A CA 1
ATOM 1255 C C . ASN A 1 160 ? 19.206 -47.469 18.663 1.00 29.25 159 ASN A C 1
ATOM 1256 O O . ASN A 1 160 ? 18.384 -46.633 19.040 1.00 30.40 159 ASN A O 1
ATOM 1261 N N . ALA A 1 161 ? 19.846 -47.398 17.507 1.00 29.04 160 ALA A N 1
ATOM 1262 C CA . ALA A 1 161 ? 19.670 -46.307 16.529 1.00 29.60 160 ALA A CA 1
ATOM 1263 C C . ALA A 1 161 ? 18.370 -46.325 15.685 1.00 29.88 160 ALA A C 1
ATOM 1264 O O . ALA A 1 161 ? 17.945 -45.274 15.212 1.00 30.47 160 ALA A O 1
ATOM 1266 N N . LEU A 1 162 ? 17.763 -47.503 15.503 1.00 29.25 161 LEU A N 1
ATOM 1267 C CA . LEU A 1 162 ? 16.531 -47.657 14.703 1.00 30.31 161 LEU A CA 1
ATOM 1268 C C . LEU A 1 162 ? 15.330 -47.996 15.553 1.00 31.61 161 LEU A C 1
ATOM 1269 O O . LEU A 1 162 ? 14.199 -47.688 15.198 1.00 31.43 161 LEU A O 1
ATOM 1274 N N . ARG A 1 163 ? 15.572 -48.643 16.667 1.00 32.09 162 ARG A N 1
ATOM 1275 C CA . ARG A 1 163 ? 14.494 -48.978 17.593 1.00 34.95 162 ARG A CA 1
ATOM 1276 C C . ARG A 1 163 ? 15.056 -49.109 18.990 1.00 35.84 162 ARG A C 1
ATOM 1277 O O . ARG A 1 163 ? 16.249 -49.353 19.187 1.00 34.21 162 ARG A O 1
ATOM 1285 N N . ARG A 1 164 ? 14.166 -48.900 19.947 1.00 37.62 163 ARG A N 1
ATOM 1286 C CA . ARG A 1 164 ? 14.515 -48.939 21.367 1.00 40.30 163 ARG A CA 1
ATOM 1287 C C . ARG A 1 164 ? 14.930 -50.302 21.840 1.00 40.40 163 ARG A C 1
ATOM 1288 O O . ARG A 1 164 ? 14.438 -51.334 21.375 1.00 40.67 163 ARG A O 1
ATOM 1296 N N . GLY A 1 165 ? 15.863 -50.262 22.781 1.00 40.15 164 GLY A N 1
ATOM 1297 C CA . GLY A 1 165 ? 16.435 -51.450 23.397 1.00 40.31 164 GLY A CA 1
ATOM 1298 C C . GLY A 1 165 ? 15.492 -52.094 24.396 1.00 40.78 164 GLY A C 1
ATOM 1299 O O . GLY A 1 165 ? 14.627 -51.417 24.954 1.00 42.25 164 GLY A O 1
ATOM 1300 N N . ALA A 1 178 ? 11.349 -47.236 11.667 1.00 57.65 177 ALA A N 1
ATOM 1301 C CA . ALA A 1 178 ? 12.287 -46.982 12.770 1.00 56.01 177 ALA A CA 1
ATOM 1302 C C . ALA A 1 178 ? 13.146 -45.775 12.510 1.00 54.68 177 ALA A C 1
ATOM 1303 O O . ALA A 1 178 ? 13.046 -45.151 11.457 1.00 54.49 177 ALA A O 1
ATOM 1305 N N . LEU A 1 179 ? 13.925 -45.444 13.540 1.00 52.80 178 LEU A N 1
ATOM 1306 C CA . LEU A 1 179 ? 14.916 -44.340 13.547 1.00 51.76 178 LEU A CA 1
ATOM 1307 C C . LEU A 1 179 ? 14.652 -43.138 14.410 1.00 49.09 178 LEU A C 1
ATOM 1308 O O . LEU A 1 179 ? 13.508 -42.774 14.577 1.00 52.90 178 LEU A O 1
ATOM 1309 N N . ARG A 1 180 ? 15.722 -42.581 14.995 1.00 46.95 179 ARG A N 1
ATOM 1310 C CA A ARG A 1 180 ? 15.672 -41.358 15.852 0.50 44.82 179 ARG A CA 1
ATOM 1311 C CA B ARG A 1 180 ? 15.655 -41.358 15.844 0.50 44.83 179 ARG A CA 1
ATOM 1312 C C . ARG A 1 180 ? 16.622 -40.209 15.529 1.00 42.20 179 ARG A C 1
ATOM 1313 O O . ARG A 1 180 ? 17.447 -40.271 14.655 1.00 38.09 179 ARG A O 1
ATOM 1328 N N . GLU A 1 181 ? 16.415 -39.167 16.309 1.00 39.46 180 GLU A N 1
ATOM 1329 C CA . GLU A 1 181 ? 17.080 -37.848 16.178 1.00 38.16 180 GLU A CA 1
ATOM 1330 C C . GLU A 1 181 ? 18.567 -37.791 15.897 1.00 34.50 180 GLU A C 1
ATOM 1331 O O . GLU A 1 181 ? 19.000 -37.020 15.041 1.00 31.65 180 GLU A O 1
ATOM 1337 N N . PHE A 1 182 ? 19.335 -38.596 16.596 1.00 33.03 181 PHE A N 1
ATOM 1338 C CA . PHE A 1 182 ? 20.797 -38.540 16.416 1.00 31.43 181 PHE A CA 1
ATOM 1339 C C . PHE A 1 182 ? 21.175 -38.898 14.987 1.00 30.30 181 PHE A C 1
ATOM 1340 O O . PHE A 1 182 ? 22.137 -38.375 14.425 1.00 28.80 181 PHE A O 1
ATOM 1348 N N . ASN A 1 183 ? 20.384 -39.782 14.385 1.00 29.61 182 ASN A N 1
ATOM 1349 C CA . ASN A 1 183 ? 20.628 -40.181 13.009 1.00 28.95 182 ASN A CA 1
ATOM 1350 C C . ASN A 1 183 ? 20.587 -38.964 12.087 1.00 27.66 182 ASN A C 1
ATOM 1351 O O . ASN A 1 183 ? 21.433 -38.787 11.216 1.00 28.64 182 ASN A O 1
ATOM 1356 N N . HIS A 1 184 ? 19.594 -38.114 12.320 1.00 27.36 183 HIS A N 1
ATOM 1357 C CA . HIS A 1 184 ? 19.364 -36.913 11.480 1.00 28.35 183 HIS A CA 1
ATOM 1358 C C . HIS A 1 184 ? 20.427 -35.886 11.705 1.00 29.80 183 HIS A C 1
ATOM 1359 O O . HIS A 1 184 ? 20.832 -35.188 10.781 1.00 31.36 183 HIS A O 1
ATOM 1366 N N . HIS A 1 185 ? 20.881 -35.815 12.946 1.00 29.77 184 HIS A N 1
ATOM 1367 C CA . HIS A 1 185 ? 21.943 -34.884 13.309 1.00 30.48 184 HIS A CA 1
ATOM 1368 C C . HIS A 1 185 ? 23.289 -35.282 12.712 1.00 31.49 184 HIS A C 1
ATOM 1369 O O . HIS A 1 185 ? 23.901 -34.565 11.930 1.00 32.71 184 HIS A O 1
ATOM 1376 N N . LEU A 1 186 ? 23.694 -36.486 13.045 1.00 32.52 185 LEU A N 1
ATOM 1377 C CA . LEU A 1 186 ? 25.037 -36.973 12.671 1.00 34.88 185 LEU A CA 1
ATOM 1378 C C . LEU A 1 186 ? 25.251 -37.088 11.186 1.00 35.90 185 LEU A C 1
ATOM 1379 O O . LEU A 1 186 ? 26.375 -36.876 10.673 1.00 37.50 185 LEU A O 1
ATOM 1384 N N . SER A 1 187 ? 24.164 -37.342 10.486 1.00 36.54 186 SER A N 1
ATOM 1385 C CA A SER A 1 187 ? 24.228 -37.502 9.036 0.50 37.52 186 SER A CA 1
ATOM 1386 C CA B SER A 1 187 ? 24.224 -37.514 9.040 0.50 36.32 186 SER A CA 1
ATOM 1387 C C . SER A 1 187 ? 24.526 -36.180 8.355 1.00 38.16 186 SER A C 1
ATOM 1388 O O . SER A 1 187 ? 24.966 -36.140 7.191 1.00 39.10 186 SER A O 1
ATOM 1393 N N . ARG A 1 188 ? 24.308 -35.097 9.094 1.00 38.27 187 ARG A N 1
ATOM 1394 C CA . ARG A 1 188 ? 24.516 -33.726 8.580 1.00 37.43 187 ARG A CA 1
ATOM 1395 C C . ARG A 1 188 ? 25.803 -33.117 9.016 1.00 38.38 187 ARG A C 1
ATOM 1396 O O . ARG A 1 188 ? 26.176 -32.024 8.584 1.00 39.09 187 ARG A O 1
ATOM 1404 N N . ARG A 1 189 ? 26.493 -33.846 9.857 1.00 38.92 188 ARG A N 1
ATOM 1405 C CA . ARG A 1 189 ? 27.790 -33.386 10.347 1.00 39.39 188 ARG A CA 1
ATOM 1406 C C . ARG A 1 189 ? 28.864 -33.675 9.327 1.00 39.16 188 ARG A C 1
ATOM 1407 O O . ARG A 1 189 ? 29.357 -34.801 9.192 1.00 38.17 188 ARG A O 1
ATOM 1415 N N . ARG A 1 190 ? 29.259 -32.599 8.651 1.00 37.17 189 ARG A N 1
ATOM 1416 C CA A ARG A 1 190 ? 30.266 -32.700 7.584 0.50 37.59 189 ARG A CA 1
ATOM 1417 C CA B ARG A 1 190 ? 30.250 -32.719 7.568 0.50 37.58 189 ARG A CA 1
ATOM 1418 C C . ARG A 1 190 ? 31.632 -33.135 8.077 1.00 36.51 189 ARG A C 1
ATOM 1419 O O . ARG A 1 190 ? 32.518 -33.423 7.283 1.00 37.48 189 ARG A O 1
ATOM 1434 N N . ASP A 1 191 ? 31.778 -33.176 9.390 1.00 34.77 190 ASP A N 1
ATOM 1435 C CA . ASP A 1 191 ? 33.030 -33.574 10.045 1.00 33.62 190 ASP A CA 1
ATOM 1436 C C . ASP A 1 191 ? 33.073 -35.067 10.314 1.00 31.84 190 ASP A C 1
ATOM 1437 O O . ASP A 1 191 ? 34.093 -35.606 10.721 1.00 30.21 190 ASP A O 1
ATOM 1442 N N . PHE A 1 192 ? 31.951 -35.709 10.024 1.00 31.26 191 PHE A N 1
ATOM 1443 C CA . PHE A 1 192 ? 31.808 -37.172 10.139 1.00 29.23 191 PHE A CA 1
ATOM 1444 C C . PHE A 1 192 ? 31.283 -37.843 8.886 1.00 28.66 191 PHE A C 1
ATOM 1445 O O . PHE A 1 192 ? 30.527 -37.268 8.109 1.00 28.67 191 PHE A O 1
ATOM 1453 N N . PHE A 1 193 ? 31.742 -39.078 8.693 1.00 28.60 192 PHE A N 1
ATOM 1454 C CA . PHE A 1 193 ? 31.237 -39.939 7.632 1.00 29.10 192 PHE A CA 1
ATOM 1455 C C . PHE A 1 193 ? 30.399 -41.002 8.376 1.00 29.52 192 PHE A C 1
ATOM 1456 O O . PHE A 1 193 ? 30.914 -41.803 9.172 1.00 28.97 192 PHE A O 1
ATOM 1464 N N . THR A 1 194 ? 29.117 -41.048 8.063 1.00 28.56 193 THR A N 1
ATOM 1465 C CA . THR A 1 194 ? 28.209 -41.938 8.790 1.00 30.88 193 THR A CA 1
ATOM 1466 C C . THR A 1 194 ? 27.398 -42.936 7.972 1.00 29.98 193 THR A C 1
ATOM 1467 O O . THR A 1 194 ? 27.104 -42.746 6.813 1.00 28.96 193 THR A O 1
ATOM 1471 N N . THR A 1 195 ? 27.074 -44.035 8.623 1.00 29.60 194 THR A N 1
ATOM 1472 C CA . THR A 1 195 ? 26.204 -45.025 8.027 1.00 28.41 194 THR A CA 1
ATOM 1473 C C . THR A 1 195 ? 25.530 -45.771 9.167 1.00 27.45 194 THR A C 1
ATOM 1474 O O . THR A 1 195 ? 26.044 -45.814 10.284 1.00 29.45 194 THR A O 1
ATOM 1478 N N . ILE A 1 196 ? 24.372 -46.342 8.875 1.00 26.56 195 ILE A N 1
ATOM 1479 C CA . ILE A 1 196 ? 23.618 -47.118 9.843 1.00 27.02 195 ILE A CA 1
ATOM 1480 C C . ILE A 1 196 ? 23.500 -48.552 9.325 1.00 28.45 195 ILE A C 1
ATOM 1481 O O . ILE A 1 196 ? 23.025 -48.781 8.223 1.00 30.15 195 ILE A O 1
ATOM 1486 N N . VAL A 1 197 ? 24.007 -49.480 10.116 1.00 29.11 196 VAL A N 1
ATOM 1487 C CA A VAL A 1 197 ? 23.906 -50.882 9.731 0.50 29.58 196 VAL A CA 1
ATOM 1488 C CA B VAL A 1 197 ? 23.976 -50.908 9.836 0.50 29.02 196 VAL A CA 1
ATOM 1489 C C . VAL A 1 197 ? 22.698 -51.458 10.496 1.00 29.46 196 VAL A C 1
ATOM 1490 O O . VAL A 1 197 ? 22.520 -51.319 11.710 1.00 29.72 196 VAL A O 1
ATOM 1497 N N . PRO A 1 198 ? 21.826 -52.096 9.755 1.00 31.64 197 PRO A N 1
ATOM 1498 C CA . PRO A 1 198 ? 20.659 -52.555 10.482 1.00 33.94 197 PRO A CA 1
ATOM 1499 C C . PRO A 1 198 ? 20.762 -53.905 11.198 1.00 34.84 197 PRO A C 1
ATOM 1500 O O . PRO A 1 198 ? 19.944 -54.800 10.950 1.00 37.53 197 PRO A O 1
ATOM 1504 N N . VAL A 1 199 ? 21.794 -54.008 12.033 1.00 32.81 198 VAL A N 1
ATOM 1505 C CA A VAL A 1 199 ? 22.031 -55.203 12.875 0.50 33.08 198 VAL A CA 1
ATOM 1506 C CA B VAL A 1 199 ? 22.058 -55.187 12.880 0.50 33.61 198 VAL A CA 1
ATOM 1507 C C . VAL A 1 199 ? 21.368 -54.922 14.220 1.00 32.63 198 VAL A C 1
ATOM 1508 O O . VAL A 1 199 ? 21.433 -53.833 14.743 1.00 31.19 198 VAL A O 1
ATOM 1515 N N . GLY A 1 200 ? 20.694 -55.916 14.767 1.00 31.99 199 GLY A N 1
ATOM 1516 C CA . GLY A 1 200 ? 20.002 -55.741 16.049 1.00 31.92 199 GLY A CA 1
ATOM 1517 C C . GLY A 1 200 ? 18.938 -54.640 16.004 1.00 30.11 199 GLY A C 1
ATOM 1518 O O . GLY A 1 200 ? 18.021 -54.675 15.212 1.00 31.57 199 GLY A O 1
ATOM 1519 N N . ASN A 1 201 ? 19.102 -53.668 16.877 1.00 29.25 200 ASN A N 1
ATOM 1520 C CA . ASN A 1 201 ? 18.205 -52.525 16.981 1.00 29.70 200 ASN A CA 1
ATOM 1521 C C . ASN A 1 201 ? 18.685 -51.324 16.133 1.00 28.83 200 ASN A C 1
ATOM 1522 O O . ASN A 1 201 ? 18.163 -50.206 16.233 1.00 27.27 200 ASN A O 1
ATOM 1527 N N . GLY A 1 202 ? 19.691 -51.600 15.302 1.00 30.02 201 GLY A N 1
ATOM 1528 C CA . GLY A 1 202 ? 20.309 -50.603 14.410 1.00 29.86 201 GLY A CA 1
ATOM 1529 C C . GLY A 1 202 ? 21.530 -50.033 15.079 1.00 28.37 201 GLY A C 1
ATOM 1530 O O . GLY A 1 202 ? 21.518 -49.727 16.261 1.00 28.45 201 GLY A O 1
ATOM 1531 N N . VAL A 1 203 ? 22.593 -49.914 14.305 1.00 27.27 202 VAL A N 1
ATOM 1532 C CA . VAL A 1 203 ? 23.857 -49.390 14.805 1.00 27.69 202 VAL A CA 1
ATOM 1533 C C . VAL A 1 203 ? 24.351 -48.239 13.920 1.00 28.43 202 VAL A C 1
ATOM 1534 O O . VAL A 1 203 ? 24.609 -48.410 12.741 1.00 27.95 202 VAL A O 1
ATOM 1538 N N . LEU A 1 204 ? 24.454 -47.063 14.526 1.00 28.53 203 LEU A N 1
ATOM 1539 C CA . LEU A 1 204 ? 24.925 -45.872 13.838 1.00 28.20 203 LEU A CA 1
ATOM 1540 C C . LEU A 1 204 ? 26.436 -45.801 14.003 1.00 29.13 203 LEU A C 1
ATOM 1541 O O . LEU A 1 204 ? 26.968 -45.880 15.115 1.00 29.25 203 LEU A O 1
ATOM 1546 N N . LEU A 1 205 ? 27.117 -45.661 12.874 1.00 29.51 204 LEU A N 1
ATOM 1547 C CA . LEU A 1 205 ? 28.570 -45.569 12.861 1.00 29.72 204 LEU A CA 1
ATOM 1548 C C . LEU A 1 205 ? 28.968 -44.230 12.281 1.00 30.24 204 LEU A C 1
ATOM 1549 O O . LEU A 1 205 ? 28.485 -43.821 11.207 1.00 29.93 204 LEU A O 1
ATOM 1554 N N . GLY A 1 206 ? 29.830 -43.546 13.020 1.00 29.87 205 GLY A N 1
ATOM 1555 C CA . GLY A 1 206 ? 30.369 -42.240 12.599 1.00 30.25 205 GLY A CA 1
ATOM 1556 C C . GLY A 1 206 ? 31.879 -42.189 12.681 1.00 29.74 205 GLY A C 1
ATOM 1557 O O . GLY A 1 206 ? 32.467 -42.286 13.763 1.00 30.14 205 GLY A O 1
ATOM 1558 N N . TYR A 1 207 ? 32.506 -42.030 11.525 1.00 28.72 206 TYR A N 1
ATOM 1559 C CA . TYR A 1 207 ? 33.957 -41.924 11.430 1.00 28.99 206 TYR A CA 1
ATOM 1560 C C . TYR A 1 207 ? 34.326 -40.456 11.368 1.00 29.60 206 TYR A C 1
ATOM 1561 O O . TYR A 1 207 ? 33.841 -39.725 10.517 1.00 29.16 206 TYR A O 1
ATOM 1570 N N . ARG A 1 208 ? 35.216 -40.045 12.254 1.00 29.91 207 ARG A N 1
ATOM 1571 C CA . ARG A 1 208 ? 35.614 -38.658 12.312 1.00 30.73 207 ARG A CA 1
ATOM 1572 C C . ARG A 1 208 ? 36.667 -38.396 11.264 1.00 29.63 207 ARG A C 1
ATOM 1573 O O . ARG A 1 208 ? 37.773 -38.900 11.325 1.00 30.74 207 ARG A O 1
ATOM 1581 N N . LEU A 1 209 ? 36.289 -37.569 10.306 1.00 30.15 208 LEU A N 1
ATOM 1582 C CA . LEU A 1 209 ? 37.148 -37.201 9.164 1.00 29.59 208 LEU A CA 1
ATOM 1583 C C . LEU A 1 209 ? 38.408 -36.460 9.608 1.00 28.24 208 LEU A C 1
ATOM 1584 O O . LEU A 1 209 ? 38.411 -35.774 10.605 1.00 26.85 208 LEU A O 1
ATOM 1589 N N . SER A 1 210 ? 39.493 -36.684 8.867 1.00 30.54 209 SER A N 1
ATOM 1590 C CA . SER A 1 210 ? 40.815 -36.092 9.156 1.00 30.96 209 SER A CA 1
ATOM 1591 C C . SER A 1 210 ? 40.762 -34.569 9.147 1.00 32.97 209 SER A C 1
ATOM 1592 O O . SER A 1 210 ? 41.516 -33.951 9.896 1.00 33.79 209 SER A O 1
ATOM 1596 N N . PRO B 1 4 ? 12.967 -60.548 1.546 1.00 48.11 3 PRO B N 1
ATOM 1597 C CA . PRO B 1 4 ? 13.477 -59.337 2.205 1.00 47.81 3 PRO B CA 1
ATOM 1598 C C . PRO B 1 4 ? 14.573 -59.631 3.194 1.00 46.61 3 PRO B C 1
ATOM 1599 O O . PRO B 1 4 ? 14.540 -60.633 3.917 1.00 48.64 3 PRO B O 1
ATOM 1603 N N . ILE B 1 5 ? 15.582 -58.791 3.172 1.00 44.34 4 ILE B N 1
ATOM 1604 C CA . ILE B 1 5 ? 16.687 -58.957 4.115 1.00 43.36 4 ILE B CA 1
ATOM 1605 C C . ILE B 1 5 ? 16.341 -58.095 5.334 1.00 41.03 4 ILE B C 1
ATOM 1606 O O . ILE B 1 5 ? 16.379 -58.561 6.480 1.00 40.06 4 ILE B O 1
ATOM 1611 N N . VAL B 1 6 ? 15.993 -56.844 5.063 1.00 38.69 5 VAL B N 1
ATOM 1612 C CA . VAL B 1 6 ? 15.550 -55.927 6.121 1.00 37.02 5 VAL B CA 1
ATOM 1613 C C . VAL B 1 6 ? 14.220 -55.331 5.692 1.00 34.08 5 VAL B C 1
ATOM 1614 O O . VAL B 1 6 ? 13.943 -55.165 4.523 1.00 32.05 5 VAL B O 1
ATOM 1618 N N . ASP B 1 7 ? 13.379 -55.101 6.669 1.00 32.83 6 ASP B N 1
ATOM 1619 C CA . ASP B 1 7 ? 12.069 -54.479 6.453 1.00 31.53 6 ASP B CA 1
ATOM 1620 C C . ASP B 1 7 ? 12.186 -53.326 5.430 1.00 30.10 6 ASP B C 1
ATOM 1621 O O . ASP B 1 7 ? 13.062 -52.477 5.548 1.00 27.55 6 ASP B O 1
ATOM 1626 N N . SER B 1 8 ? 11.280 -53.293 4.446 1.00 28.56 7 SER B N 1
ATOM 1627 C CA . SER B 1 8 ? 11.325 -52.257 3.386 1.00 28.75 7 SER B CA 1
ATOM 1628 C C . SER B 1 8 ? 11.159 -50.833 3.932 1.00 27.82 7 SER B C 1
ATOM 1629 O O . SER B 1 8 ? 11.628 -49.854 3.332 1.00 26.12 7 SER B O 1
ATOM 1632 N N . ARG B 1 9 ? 10.522 -50.714 5.084 1.00 27.59 8 ARG B N 1
ATOM 1633 C CA . ARG B 1 9 ? 10.345 -49.396 5.703 1.00 28.39 8 ARG B CA 1
ATOM 1634 C C . ARG B 1 9 ? 11.685 -48.911 6.276 1.00 27.50 8 ARG B C 1
ATOM 1635 O O . ARG B 1 9 ? 11.999 -47.715 6.250 1.00 27.15 8 ARG B O 1
ATOM 1643 N N . ILE B 1 10 ? 12.471 -49.830 6.809 1.00 26.74 9 ILE B N 1
ATOM 1644 C CA . ILE B 1 10 ? 13.792 -49.485 7.351 1.00 27.74 9 ILE B CA 1
ATOM 1645 C C . ILE B 1 10 ? 14.683 -49.051 6.204 1.00 27.58 9 ILE B C 1
ATOM 1646 O O . ILE B 1 10 ? 15.386 -48.049 6.280 1.00 25.13 9 ILE B O 1
ATOM 1651 N N . GLY B 1 11 ? 14.639 -49.808 5.120 1.00 27.40 10 GLY B N 1
ATOM 1652 C CA . GLY B 1 11 ? 15.494 -49.497 3.939 1.00 26.73 10 GLY B CA 1
ATOM 1653 C C . GLY B 1 11 ? 15.199 -48.138 3.322 1.00 24.84 10 GLY B C 1
ATOM 1654 O O . GLY B 1 11 ? 16.119 -47.394 2.912 1.00 26.18 10 GLY B O 1
ATOM 1655 N N . ALA B 1 12 ? 13.916 -47.813 3.280 1.00 23.51 11 ALA B N 1
ATOM 1656 C CA . ALA B 1 12 ? 13.393 -46.540 2.738 1.00 23.17 11 ALA B CA 1
ATOM 1657 C C . ALA B 1 12 ? 13.844 -45.362 3.607 1.00 23.50 11 ALA B C 1
ATOM 1658 O O . ALA B 1 12 ? 14.278 -44.313 3.130 1.00 24.86 11 ALA B O 1
ATOM 1660 N N . TYR B 1 13 ? 13.801 -45.611 4.896 1.00 22.92 12 TYR B N 1
ATOM 1661 C CA . TYR B 1 13 ? 14.220 -44.624 5.900 1.00 24.47 12 TYR B CA 1
ATOM 1662 C C . TYR B 1 13 ? 15.723 -44.349 5.781 1.00 24.14 12 TYR B C 1
ATOM 1663 O O . TYR B 1 13 ? 16.152 -43.199 5.748 1.00 23.20 12 TYR B O 1
ATOM 1672 N N . LEU B 1 14 ? 16.509 -45.409 5.667 1.00 24.76 13 LEU B N 1
ATOM 1673 C CA . LEU B 1 14 ? 17.968 -45.272 5.564 1.00 26.18 13 LEU B CA 1
ATOM 1674 C C . LEU B 1 14 ? 18.364 -44.529 4.293 1.00 26.77 13 LEU B C 1
ATOM 1675 O O . LEU B 1 14 ? 19.311 -43.740 4.276 1.00 26.28 13 LEU B O 1
ATOM 1680 N N . ASP B 1 15 ? 17.606 -44.760 3.231 1.00 26.32 14 ASP B N 1
ATOM 1681 C CA . ASP B 1 15 ? 17.836 -44.063 1.966 1.00 26.31 14 ASP B CA 1
ATOM 1682 C C . ASP B 1 15 ? 17.485 -42.588 2.069 1.00 25.48 14 ASP B C 1
ATOM 1683 O O . ASP B 1 15 ? 18.138 -41.754 1.467 1.00 23.65 14 ASP B O 1
ATOM 1688 N N . GLY B 1 16 ? 16.453 -42.269 2.835 1.00 23.66 15 GLY B N 1
ATOM 1689 C CA . GLY B 1 16 ? 16.034 -40.875 2.974 1.00 23.13 15 GLY B CA 1
ATOM 1690 C C . GLY B 1 16 ? 17.081 -40.046 3.681 1.00 22.28 15 GLY B C 1
ATOM 1691 O O . GLY B 1 16 ? 17.236 -38.860 3.445 1.00 21.89 15 GLY B O 1
ATOM 1692 N N . LEU B 1 17 ? 17.818 -40.707 4.557 1.00 24.02 16 LEU B N 1
ATOM 1693 C CA . LEU B 1 17 ? 18.900 -40.047 5.339 1.00 25.00 16 LEU B CA 1
ATOM 1694 C C . LEU B 1 17 ? 20.184 -39.777 4.527 1.00 27.18 16 LEU B C 1
ATOM 1695 O O . LEU B 1 17 ? 21.107 -39.064 4.960 1.00 26.22 16 LEU B O 1
ATOM 1700 N N . LEU B 1 18 ? 20.255 -40.379 3.353 1.00 26.82 17 LEU B N 1
ATOM 1701 C CA . LEU B 1 18 ? 21.426 -40.179 2.496 1.00 27.79 17 LEU B CA 1
ATOM 1702 C C . LEU B 1 18 ? 21.668 -38.731 2.084 1.00 26.92 17 LEU B C 1
ATOM 1703 O O . LEU B 1 18 ? 20.726 -37.920 1.901 1.00 25.82 17 LEU B O 1
ATOM 1708 N N . PRO B 1 19 ? 22.965 -38.373 1.936 1.00 28.30 18 PRO B N 1
ATOM 1709 C CA . PRO B 1 19 ? 23.274 -37.043 1.477 1.00 28.78 18 PRO B CA 1
ATOM 1710 C C . PRO B 1 19 ? 23.088 -37.035 -0.026 1.00 30.37 18 PRO B C 1
ATOM 1711 O O . PRO B 1 19 ? 22.796 -38.068 -0.603 1.00 28.32 18 PRO B O 1
ATOM 1715 N N . GLU B 1 20 ? 23.303 -35.893 -0.660 1.00 29.75 19 GLU B N 1
ATOM 1716 C CA . GLU B 1 20 ? 23.197 -35.800 -2.094 1.00 32.83 19 GLU B CA 1
ATOM 1717 C C . GLU B 1 20 ? 24.305 -36.718 -2.622 1.00 31.55 19 GLU B C 1
ATOM 1718 O O . GLU B 1 20 ? 25.335 -36.833 -2.034 1.00 31.42 19 GLU B O 1
ATOM 1724 N N . ALA B 1 21 ? 24.054 -37.409 -3.706 1.00 32.08 20 ALA B N 1
ATOM 1725 C CA . ALA B 1 21 ? 25.041 -38.322 -4.271 1.00 32.94 20 ALA B CA 1
ATOM 1726 C C . ALA B 1 21 ? 26.177 -37.574 -4.930 1.00 34.43 20 ALA B C 1
ATOM 1727 O O . ALA B 1 21 ? 26.056 -36.420 -5.333 1.00 33.52 20 ALA B O 1
ATOM 1729 N N . ASP B 1 22 ? 27.290 -38.290 -5.006 1.00 36.12 21 ASP B N 1
ATOM 1730 C CA . ASP B 1 22 ? 28.487 -37.831 -5.687 1.00 38.17 21 ASP B CA 1
ATOM 1731 C C . ASP B 1 22 ? 28.098 -37.957 -7.158 1.00 36.93 21 ASP B C 1
ATOM 1732 O O . ASP B 1 22 ? 27.586 -38.994 -7.578 1.00 38.22 21 ASP B O 1
ATOM 1737 N N . PRO B 1 23 ? 28.343 -36.917 -7.951 1.00 38.08 22 PRO B N 1
ATOM 1738 C CA . PRO B 1 23 ? 27.935 -37.021 -9.347 1.00 38.27 22 PRO B CA 1
ATOM 1739 C C . PRO B 1 23 ? 28.655 -38.143 -10.091 1.00 37.49 22 PRO B C 1
ATOM 1740 O O . PRO B 1 23 ? 28.161 -38.640 -11.096 1.00 38.76 22 PRO B O 1
ATOM 1744 N N . VAL B 1 24 ? 29.811 -38.526 -9.578 1.00 37.01 23 VAL B N 1
ATOM 1745 C CA . VAL B 1 24 ? 30.601 -39.611 -10.176 1.00 37.94 23 VAL B CA 1
ATOM 1746 C C . VAL B 1 24 ? 29.847 -40.920 -9.986 1.00 37.74 23 VAL B C 1
ATOM 1747 O O . VAL B 1 24 ? 29.750 -41.755 -10.887 1.00 37.96 23 VAL B O 1
ATOM 1751 N N . VAL B 1 25 ? 29.294 -41.056 -8.789 1.00 38.43 24 VAL B N 1
ATOM 1752 C CA . VAL B 1 25 ? 28.512 -42.234 -8.400 1.00 39.17 24 VAL B CA 1
ATOM 1753 C C . VAL B 1 25 ? 27.167 -42.224 -9.127 1.00 38.69 24 VAL B C 1
ATOM 1754 O O . VAL B 1 25 ? 26.718 -43.238 -9.624 1.00 40.34 24 VAL B O 1
ATOM 1758 N N . ALA B 1 26 ? 26.542 -41.066 -9.195 1.00 39.15 25 ALA B N 1
ATOM 1759 C CA . ALA B 1 26 ? 25.246 -40.941 -9.887 1.00 39.91 25 ALA B CA 1
ATOM 1760 C C . ALA B 1 26 ? 25.432 -41.290 -11.367 1.00 40.25 25 ALA B C 1
ATOM 1761 O O . ALA B 1 26 ? 24.629 -42.014 -11.942 1.00 41.45 25 ALA B O 1
ATOM 1763 N N . ALA B 1 27 ? 26.535 -40.821 -11.955 1.00 40.03 26 ALA B N 1
ATOM 1764 C CA . ALA B 1 27 ? 26.828 -41.091 -13.377 1.00 40.37 26 ALA B CA 1
ATOM 1765 C C . ALA B 1 27 ? 27.075 -42.576 -13.618 1.00 40.68 26 ALA B C 1
ATOM 1766 O O . ALA B 1 27 ? 26.632 -43.153 -14.612 1.00 39.10 26 ALA B O 1
ATOM 1776 N N . GLU B 1 29 ? 25.919 -44.999 -11.831 1.00 44.37 28 GLU B N 1
ATOM 1777 C CA . GLU B 1 29 ? 24.653 -45.711 -11.592 1.00 45.82 28 GLU B CA 1
ATOM 1778 C C . GLU B 1 29 ? 23.734 -45.686 -12.811 1.00 46.73 28 GLU B C 1
ATOM 1779 O O . GLU B 1 29 ? 22.828 -46.511 -12.943 1.00 47.48 28 GLU B O 1
ATOM 1785 N N . GLN B 1 30 ? 23.977 -44.715 -13.684 1.00 47.20 29 GLN B N 1
ATOM 1786 C CA . GLN B 1 30 ? 23.184 -44.541 -14.909 1.00 47.27 29 GLN B CA 1
ATOM 1787 C C . GLN B 1 30 ? 23.691 -45.484 -15.977 1.00 47.80 29 GLN B C 1
ATOM 1788 O O . GLN B 1 30 ? 22.918 -46.114 -16.702 1.00 47.57 29 GLN B O 1
ATOM 1790 N N . ILE B 1 31 ? 25.012 -45.579 -16.041 1.00 48.69 30 ILE B N 1
ATOM 1791 C CA . ILE B 1 31 ? 25.701 -46.428 -17.005 1.00 49.60 30 ILE B CA 1
ATOM 1792 C C . ILE B 1 31 ? 25.415 -47.882 -16.710 1.00 50.45 30 ILE B C 1
ATOM 1793 O O . ILE B 1 31 ? 25.264 -48.710 -17.616 1.00 50.09 30 ILE B O 1
ATOM 1798 N N . ALA B 1 32 ? 25.331 -48.179 -15.421 1.00 51.23 31 ALA B N 1
ATOM 1799 C CA . ALA B 1 32 ? 25.092 -49.543 -14.972 1.00 51.99 31 ALA B CA 1
ATOM 1800 C C . ALA B 1 32 ? 23.693 -49.908 -15.359 1.00 53.03 31 ALA B C 1
ATOM 1801 O O . ALA B 1 32 ? 23.418 -50.989 -15.868 1.00 52.87 31 ALA B O 1
ATOM 1803 N N . ARG B 1 33 ? 22.817 -48.960 -15.105 1.00 54.45 32 ARG B N 1
ATOM 1804 C CA . ARG B 1 33 ? 21.408 -49.123 -15.385 1.00 56.20 32 ARG B CA 1
ATOM 1805 C C . ARG B 1 33 ? 21.131 -49.419 -16.851 1.00 57.41 32 ARG B C 1
ATOM 1806 O O . ARG B 1 33 ? 20.360 -50.322 -17.173 1.00 58.51 32 ARG B O 1
ATOM 1807 N N . GLU B 1 34 ? 21.791 -48.676 -17.732 1.00 58.00 33 GLU B N 1
ATOM 1808 C CA . GLU B 1 34 ? 21.583 -48.817 -19.186 1.00 58.69 33 GLU B CA 1
ATOM 1809 C C . GLU B 1 34 ? 22.333 -50.003 -19.792 1.00 58.17 33 GLU B C 1
ATOM 1810 O O . GLU B 1 34 ? 21.804 -50.698 -20.657 1.00 58.82 33 GLU B O 1
ATOM 1816 N N . ARG B 1 35 ? 23.566 -50.222 -19.357 1.00 57.24 34 ARG B N 1
ATOM 1817 C CA . ARG B 1 35 ? 24.354 -51.333 -19.882 1.00 56.68 34 ARG B CA 1
ATOM 1818 C C . ARG B 1 35 ? 23.916 -52.579 -19.136 1.00 56.09 34 ARG B C 1
ATOM 1819 O O . ARG B 1 35 ? 24.390 -53.687 -19.376 1.00 55.59 34 ARG B O 1
ATOM 1827 N N . ASN B 1 36 ? 23.002 -52.357 -18.208 1.00 55.79 35 ASN B N 1
ATOM 1828 C CA . ASN B 1 36 ? 22.450 -53.416 -17.356 1.00 55.69 35 ASN B CA 1
ATOM 1829 C C . ASN B 1 36 ? 23.573 -54.217 -16.647 1.00 54.72 35 ASN B C 1
ATOM 1830 O O . ASN B 1 36 ? 23.614 -55.450 -16.672 1.00 54.31 35 ASN B O 1
ATOM 1835 N N . ILE B 1 37 ? 24.490 -53.479 -16.032 1.00 53.18 36 ILE B N 1
ATOM 1836 C CA . ILE B 1 37 ? 25.610 -54.060 -15.303 1.00 52.03 36 ILE B CA 1
ATOM 1837 C C . ILE B 1 37 ? 25.294 -53.991 -13.816 1.00 50.39 36 ILE B C 1
ATOM 1838 O O . ILE B 1 37 ? 24.956 -52.925 -13.304 1.00 50.60 36 ILE B O 1
ATOM 1843 N N . PRO B 1 38 ? 25.378 -55.122 -13.105 1.00 48.03 37 PRO B N 1
ATOM 1844 C CA . PRO B 1 38 ? 25.093 -54.977 -11.682 1.00 46.55 37 PRO B CA 1
ATOM 1845 C C . PRO B 1 38 ? 26.240 -54.307 -10.963 1.00 45.01 37 PRO B C 1
ATOM 1846 O O . PRO B 1 38 ? 27.412 -54.559 -11.269 1.00 43.65 37 PRO B O 1
ATOM 1850 N N . ILE B 1 39 ? 25.895 -53.420 -10.043 1.00 43.62 38 ILE B N 1
ATOM 1851 C CA . ILE B 1 39 ? 26.909 -52.741 -9.239 1.00 43.48 38 ILE B CA 1
ATOM 1852 C C . ILE B 1 39 ? 26.492 -52.696 -7.781 1.00 43.16 38 ILE B C 1
ATOM 1853 O O . ILE B 1 39 ? 25.341 -52.901 -7.413 1.00 42.44 38 ILE B O 1
ATOM 1858 N N . VAL B 1 40 ? 27.477 -52.411 -6.963 1.00 43.39 39 VAL B N 1
ATOM 1859 C CA . VAL B 1 40 ? 27.275 -52.278 -5.527 1.00 43.22 39 VAL B CA 1
ATOM 1860 C C . VAL B 1 40 ? 26.272 -51.140 -5.242 1.00 41.42 39 VAL B C 1
ATOM 1861 O O . VAL B 1 40 ? 26.413 -50.038 -5.780 1.00 40.37 39 VAL B O 1
ATOM 1865 N N . ASP B 1 41 ? 25.241 -51.418 -4.438 1.00 39.74 40 ASP B N 1
ATOM 1866 C CA . ASP B 1 41 ? 24.264 -50.366 -4.096 1.00 40.00 40 ASP B CA 1
ATOM 1867 C C . ASP B 1 41 ? 25.020 -49.367 -3.230 1.00 37.68 40 ASP B C 1
ATOM 1868 O O . ASP B 1 41 ? 26.102 -49.630 -2.694 1.00 34.72 40 ASP B O 1
ATOM 1873 N N . ARG B 1 42 ? 24.407 -48.219 -3.091 1.00 34.74 41 ARG B N 1
ATOM 1874 C CA . ARG B 1 42 ? 24.989 -47.116 -2.376 1.00 34.51 41 ARG B CA 1
ATOM 1875 C C . ARG B 1 42 ? 25.227 -47.326 -0.874 1.00 32.63 41 ARG B C 1
ATOM 1876 O O . ARG B 1 42 ? 26.242 -46.872 -0.333 1.00 28.61 41 ARG B O 1
ATOM 1884 N N . GLN B 1 43 ? 24.315 -48.016 -0.193 1.00 29.57 42 GLN B N 1
ATOM 1885 C CA . GLN B 1 43 ? 24.516 -48.272 1.244 1.00 28.24 42 GLN B CA 1
ATOM 1886 C C . GLN B 1 43 ? 25.738 -49.169 1.441 1.00 28.02 42 GLN B C 1
ATOM 1887 O O . GLN B 1 43 ? 26.498 -49.008 2.381 1.00 27.82 42 GLN B O 1
ATOM 1893 N N . THR B 1 44 ? 25.907 -50.127 0.538 1.00 27.55 43 THR B N 1
ATOM 1894 C CA . THR B 1 44 ? 27.022 -51.083 0.578 1.00 27.33 43 THR B CA 1
ATOM 1895 C C . THR B 1 44 ? 28.312 -50.363 0.282 1.00 26.75 43 THR B C 1
ATOM 1896 O O . THR B 1 44 ? 29.296 -50.539 0.972 1.00 25.90 43 THR B O 1
ATOM 1900 N N . GLY B 1 45 ? 28.310 -49.506 -0.732 1.00 25.12 44 GLY B N 1
ATOM 1901 C CA . GLY B 1 45 ? 29.509 -48.753 -1.058 1.00 25.76 44 GLY B CA 1
ATOM 1902 C C . GLY B 1 45 ? 29.958 -47.882 0.104 1.00 26.09 44 GLY B C 1
ATOM 1903 O O . GLY B 1 45 ? 31.142 -47.795 0.418 1.00 25.30 44 GLY B O 1
ATOM 1904 N N . ARG B 1 46 ? 28.993 -47.207 0.737 1.00 25.21 45 ARG B N 1
ATOM 1905 C CA . ARG B 1 46 ? 29.302 -46.366 1.883 1.00 26.12 45 ARG B CA 1
ATOM 1906 C C . ARG B 1 46 ? 29.977 -47.194 3.009 1.00 27.55 45 ARG B C 1
ATOM 1907 O O . ARG B 1 46 ? 30.896 -46.728 3.673 1.00 27.65 45 ARG B O 1
ATOM 1915 N N . LEU B 1 47 ? 29.466 -48.405 3.229 1.00 27.68 46 LEU B N 1
ATOM 1916 C CA . LEU B 1 47 ? 30.037 -49.301 4.229 1.00 28.62 46 LEU B CA 1
ATOM 1917 C C . LEU B 1 47 ? 31.461 -49.664 3.832 1.00 27.97 46 LEU B C 1
ATOM 1918 O O . LEU B 1 47 ? 32.344 -49.679 4.662 1.00 28.19 46 LEU B O 1
ATOM 1923 N N . LEU B 1 48 ? 31.694 -49.930 2.536 1.00 27.89 47 LEU B N 1
ATOM 1924 C CA . LEU B 1 48 ? 33.042 -50.270 2.055 1.00 27.56 47 LEU B CA 1
ATOM 1925 C C . LEU B 1 48 ? 34.020 -49.141 2.376 1.00 27.95 47 LEU B C 1
ATOM 1926 O O . LEU B 1 48 ? 35.158 -49.365 2.784 1.00 27.07 47 LEU B O 1
ATOM 1931 N N . TYR B 1 49 ? 33.569 -47.918 2.116 1.00 28.12 48 TYR B N 1
ATOM 1932 C CA . TYR B 1 49 ? 34.378 -46.719 2.362 1.00 27.85 48 TYR B CA 1
ATOM 1933 C C . TYR B 1 49 ? 34.746 -46.602 3.851 1.00 26.36 48 TYR B C 1
ATOM 1934 O O . TYR B 1 49 ? 35.909 -46.448 4.213 1.00 27.62 48 TYR B O 1
ATOM 1943 N N . LEU B 1 50 ? 33.738 -46.764 4.690 1.00 27.66 49 LEU B N 1
ATOM 1944 C CA A LEU B 1 50 ? 33.882 -46.687 6.147 0.50 27.29 49 LEU B CA 1
ATOM 1945 C CA B LEU B 1 50 ? 33.932 -46.632 6.139 0.50 28.52 49 LEU B CA 1
ATOM 1946 C C . LEU B 1 50 ? 34.906 -47.679 6.646 1.00 27.37 49 LEU B C 1
ATOM 1947 O O . LEU B 1 50 ? 35.815 -47.366 7.380 1.00 27.10 49 LEU B O 1
ATOM 1956 N N . LEU B 1 51 ? 34.691 -48.912 6.230 1.00 28.29 50 LEU B N 1
ATOM 1957 C CA . LEU B 1 51 ? 35.571 -50.044 6.616 1.00 27.26 50 LEU B CA 1
ATOM 1958 C C . LEU B 1 51 ? 37.029 -49.781 6.226 1.00 27.58 50 LEU B C 1
ATOM 1959 O O . LEU B 1 51 ? 37.958 -50.005 7.008 1.00 27.76 50 LEU B O 1
ATOM 1964 N N . ALA B 1 52 ? 37.237 -49.336 4.999 1.00 27.92 51 ALA B N 1
ATOM 1965 C CA . ALA B 1 52 ? 38.582 -49.033 4.540 1.00 28.02 51 ALA B CA 1
ATOM 1966 C C . ALA B 1 52 ? 39.193 -47.868 5.320 1.00 27.76 51 ALA B C 1
ATOM 1967 O O . ALA B 1 52 ? 40.370 -47.869 5.607 1.00 28.75 51 ALA B O 1
ATOM 1969 N N . ARG B 1 53 ? 38.404 -46.860 5.665 1.00 27.43 52 ARG B N 1
ATOM 1970 C CA . ARG B 1 53 ? 38.955 -45.725 6.410 1.00 26.70 52 ARG B CA 1
ATOM 1971 C C . ARG B 1 53 ? 39.409 -46.185 7.751 1.00 26.03 52 ARG B C 1
ATOM 1972 O O . ARG B 1 53 ? 40.464 -45.822 8.235 1.00 26.96 52 ARG B O 1
ATOM 1980 N N . ILE B 1 54 ? 38.628 -47.047 8.369 1.00 26.84 53 ILE B N 1
ATOM 1981 C CA A ILE B 1 54 ? 38.948 -47.593 9.685 0.50 25.76 53 ILE B CA 1
ATOM 1982 C CA B ILE B 1 54 ? 39.059 -47.484 9.720 0.50 27.91 53 ILE B CA 1
ATOM 1983 C C . ILE B 1 54 ? 40.179 -48.515 9.658 1.00 27.28 53 ILE B C 1
ATOM 1984 O O . ILE B 1 54 ? 41.077 -48.465 10.498 1.00 27.91 53 ILE B O 1
ATOM 1993 N N . LYS B 1 55 ? 40.157 -49.391 8.668 1.00 27.60 54 LYS B N 1
ATOM 1994 C CA . LYS B 1 55 ? 41.214 -50.423 8.487 1.00 27.91 54 LYS B CA 1
ATOM 1995 C C . LYS B 1 55 ? 42.572 -49.846 8.082 1.00 28.99 54 LYS B C 1
ATOM 1996 O O . LYS B 1 55 ? 43.650 -50.413 8.419 1.00 29.13 54 LYS B O 1
ATOM 2002 N N . GLN B 1 56 ? 42.529 -48.730 7.354 1.00 27.10 55 GLN B N 1
ATOM 2003 C CA . GLN B 1 56 ? 43.755 -48.081 6.813 1.00 28.22 55 GLN B CA 1
ATOM 2004 C C . GLN B 1 56 ? 44.630 -49.107 6.022 1.00 27.26 55 GLN B C 1
ATOM 2005 O O . GLN B 1 56 ? 45.810 -49.313 6.294 1.00 28.26 55 GLN B O 1
ATOM 2011 N N . PRO B 1 57 ? 44.043 -49.751 5.016 1.00 26.73 56 PRO B N 1
ATOM 2012 C CA . PRO B 1 57 ? 44.834 -50.737 4.312 1.00 27.39 56 PRO B CA 1
ATOM 2013 C C . PRO B 1 57 ? 45.905 -50.158 3.426 1.00 28.49 56 PRO B C 1
ATOM 2014 O O . PRO B 1 57 ? 45.759 -49.058 2.912 1.00 29.28 56 PRO B O 1
ATOM 2018 N N . GLN B 1 58 ? 46.941 -50.959 3.220 1.00 28.90 57 GLN B N 1
ATOM 2019 C CA . GLN B 1 58 ? 48.041 -50.585 2.327 1.00 29.53 57 GLN B CA 1
ATOM 2020 C C . GLN B 1 58 ? 47.755 -51.205 0.970 1.00 28.80 57 GLN B C 1
ATOM 2021 O O . GLN B 1 58 ? 48.101 -50.645 -0.098 1.00 27.62 57 GLN B O 1
ATOM 2027 N N . LEU B 1 59 ? 47.067 -52.351 0.987 1.00 27.60 58 LEU B N 1
ATOM 2028 C CA . LEU B 1 59 ? 46.711 -53.058 -0.254 1.00 26.19 58 LEU B CA 1
ATOM 2029 C C . LEU B 1 59 ? 45.279 -53.588 -0.267 1.00 27.35 58 LEU B C 1
ATOM 2030 O O . LEU B 1 59 ? 44.890 -54.348 0.590 1.00 27.03 58 LEU B O 1
ATOM 2035 N N . VAL B 1 60 ? 44.519 -53.169 -1.269 1.00 26.62 59 VAL B N 1
ATOM 2036 C CA . VAL B 1 60 ? 43.135 -53.632 -1.448 1.00 26.10 59 VAL B CA 1
ATOM 2037 C C . VAL B 1 60 ? 43.099 -54.308 -2.818 1.00 26.00 59 VAL B C 1
ATOM 2038 O O . VAL B 1 60 ? 43.559 -53.743 -3.807 1.00 25.67 59 VAL B O 1
ATOM 2042 N N . VAL B 1 61 ? 42.589 -55.528 -2.863 1.00 25.46 60 VAL B N 1
ATOM 2043 C CA . VAL B 1 61 ? 42.483 -56.295 -4.122 1.00 25.51 60 VAL B CA 1
ATOM 2044 C C . VAL B 1 61 ? 41.002 -56.557 -4.458 1.00 27.44 60 VAL B C 1
ATOM 2045 O O . VAL B 1 61 ? 40.215 -57.055 -3.634 1.00 26.22 60 VAL B O 1
ATOM 2049 N N . VAL B 1 62 ? 40.662 -56.215 -5.698 1.00 28.76 61 VAL B N 1
ATOM 2050 C CA . VAL B 1 62 ? 39.287 -56.339 -6.215 1.00 28.63 61 VAL B CA 1
ATOM 2051 C C . VAL B 1 62 ? 39.234 -57.202 -7.481 1.00 29.36 61 VAL B C 1
ATOM 2052 O O . VAL B 1 62 ? 39.440 -56.707 -8.592 1.00 29.00 61 VAL B O 1
ATOM 2056 N N . PRO B 1 63 ? 38.991 -58.530 -7.327 1.00 30.14 62 PRO B N 1
ATOM 2057 C CA . PRO B 1 63 ? 38.925 -59.401 -8.489 1.00 30.62 62 PRO B CA 1
ATOM 2058 C C . PRO B 1 63 ? 37.519 -59.423 -9.091 1.00 31.29 62 PRO B C 1
ATOM 2059 O O . PRO B 1 63 ? 36.632 -60.153 -8.651 1.00 32.37 62 PRO B O 1
ATOM 2063 N N . GLY B 1 64 ? 37.356 -58.611 -10.125 1.00 32.71 63 GLY B N 1
ATOM 2064 C CA . GLY B 1 64 ? 36.078 -58.452 -10.835 1.00 33.63 63 GLY B CA 1
ATOM 2065 C C . GLY B 1 64 ? 35.361 -57.212 -10.322 1.00 33.87 63 GLY B C 1
ATOM 2066 O O . GLY B 1 64 ? 35.045 -57.112 -9.145 1.00 36.23 63 GLY B O 1
ATOM 2067 N N . ASP B 1 65 ? 35.113 -56.257 -11.199 1.00 33.85 64 ASP B N 1
ATOM 2068 C CA . ASP B 1 65 ? 34.471 -55.028 -10.737 1.00 33.70 64 ASP B CA 1
ATOM 2069 C C . ASP B 1 65 ? 33.778 -54.269 -11.851 1.00 33.97 64 ASP B C 1
ATOM 2070 O O . ASP B 1 65 ? 34.399 -53.531 -12.651 1.00 33.61 64 ASP B O 1
ATOM 2075 N N . GLY B 1 66 ? 32.466 -54.472 -11.856 1.00 34.36 65 GLY B N 1
ATOM 2076 C CA . GLY B 1 66 ? 31.559 -53.852 -12.803 1.00 34.93 65 GLY B CA 1
ATOM 2077 C C . GLY B 1 66 ? 31.716 -52.351 -12.687 1.00 34.30 65 GLY B C 1
ATOM 2078 O O . GLY B 1 66 ? 31.456 -51.775 -11.646 1.00 34.60 65 GLY B O 1
ATOM 2079 N N . LEU B 1 67 ? 32.206 -51.781 -13.786 1.00 34.14 66 LEU B N 1
ATOM 2080 C CA . LEU B 1 67 ? 32.465 -50.347 -13.989 1.00 34.06 66 LEU B CA 1
ATOM 2081 C C . LEU B 1 67 ? 33.455 -49.738 -13.012 1.00 33.85 66 LEU B C 1
ATOM 2082 O O . LEU B 1 67 ? 33.554 -48.515 -12.917 1.00 33.30 66 LEU B O 1
ATOM 2087 N N . GLY B 1 68 ? 34.165 -50.586 -12.286 1.00 33.09 67 GLY B N 1
ATOM 2088 C CA . GLY B 1 68 ? 35.141 -50.107 -11.292 1.00 34.17 67 GLY B CA 1
ATOM 2089 C C . GLY B 1 68 ? 34.438 -49.506 -10.081 1.00 34.38 67 GLY B C 1
ATOM 2090 O O . GLY B 1 68 ? 34.982 -48.680 -9.349 1.00 33.65 67 GLY B O 1
ATOM 2091 N N . CYS B 1 69 ? 33.213 -49.948 -9.872 1.00 34.79 68 CYS B N 1
ATOM 2092 C CA . CYS B 1 69 ? 32.393 -49.432 -8.767 1.00 35.79 68 CYS B CA 1
ATOM 2093 C C . CYS B 1 69 ? 33.002 -49.638 -7.365 1.00 32.81 68 CYS B C 1
ATOM 2094 O O . CYS B 1 69 ? 33.121 -48.706 -6.603 1.00 31.11 68 CYS B O 1
ATOM 2097 N N . ALA B 1 70 ? 33.370 -50.869 -7.030 1.00 30.74 69 ALA B N 1
ATOM 2098 C CA . ALA B 1 70 ? 33.954 -51.139 -5.714 1.00 29.57 69 ALA B CA 1
ATOM 2099 C C . ALA B 1 70 ? 35.285 -50.400 -5.581 1.00 29.56 69 ALA B C 1
ATOM 2100 O O . ALA B 1 70 ? 35.620 -49.858 -4.526 1.00 31.24 69 ALA B O 1
ATOM 2102 N N . SER B 1 71 ? 36.025 -50.393 -6.679 1.00 29.02 70 SER B N 1
ATOM 2103 C CA . SER B 1 71 ? 37.350 -49.784 -6.715 1.00 29.19 70 SER B CA 1
ATOM 2104 C C . SER B 1 71 ? 37.261 -48.273 -6.406 1.00 28.29 70 SER B C 1
ATOM 2105 O O . SER B 1 71 ? 38.136 -47.703 -5.766 1.00 27.62 70 SER B O 1
ATOM 2108 N N . TRP B 1 72 ? 36.181 -47.654 -6.848 1.00 27.93 71 TRP B N 1
ATOM 2109 C CA . TRP B 1 72 ? 35.970 -46.230 -6.609 1.00 28.66 71 TRP B CA 1
ATOM 2110 C C . TRP B 1 72 ? 35.806 -45.976 -5.121 1.00 27.48 71 TRP B C 1
ATOM 2111 O O . TRP B 1 72 ? 36.418 -45.077 -4.573 1.00 28.22 71 TRP B O 1
ATOM 2122 N N . TRP B 1 73 ? 34.991 -46.797 -4.461 1.00 27.42 72 TRP B N 1
ATOM 2123 C CA . TRP B 1 73 ? 34.717 -46.597 -3.018 1.00 27.35 72 TRP B CA 1
ATOM 2124 C C . TRP B 1 73 ? 35.973 -46.780 -2.199 1.00 27.07 72 TRP B C 1
ATOM 2125 O O . TRP B 1 73 ? 36.233 -46.034 -1.258 1.00 29.90 72 TRP B O 1
ATOM 2136 N N . PHE B 1 74 ? 36.759 -47.772 -2.604 1.00 27.62 73 PHE B N 1
ATOM 2137 C CA . PHE B 1 74 ? 38.038 -48.090 -1.950 1.00 27.31 73 PHE B CA 1
ATOM 2138 C C . PHE B 1 74 ? 39.106 -47.047 -2.224 1.00 27.58 73 PHE B C 1
ATOM 2139 O O . PHE B 1 74 ? 39.790 -46.602 -1.297 1.00 28.42 73 PHE B O 1
ATOM 2147 N N . ALA B 1 75 ? 39.176 -46.583 -3.466 1.00 26.59 74 ALA B N 1
ATOM 2148 C CA . ALA B 1 75 ? 40.205 -45.579 -3.848 1.00 27.86 74 ALA B CA 1
ATOM 2149 C C . ALA B 1 75 ? 40.050 -44.268 -3.077 1.00 27.06 74 ALA B C 1
ATOM 2150 O O . ALA B 1 75 ? 41.049 -43.627 -2.658 1.00 25.64 74 ALA B O 1
ATOM 2152 N N . ARG B 1 76 ? 38.785 -43.893 -2.923 1.00 27.52 75 ARG B N 1
ATOM 2153 C CA . ARG B 1 76 ? 38.331 -42.673 -2.196 1.00 29.87 75 ARG B CA 1
ATOM 2154 C C . ARG B 1 76 ? 38.762 -42.738 -0.751 1.00 29.06 75 ARG B C 1
ATOM 2155 O O . ARG B 1 76 ? 38.981 -41.719 -0.110 1.00 27.67 75 ARG B O 1
ATOM 2163 N N . ALA B 1 77 ? 38.972 -43.950 -0.262 1.00 28.08 76 ALA B N 1
ATOM 2164 C CA . ALA B 1 77 ? 39.337 -44.167 1.151 1.00 27.85 76 ALA B CA 1
ATOM 2165 C C . ALA B 1 77 ? 40.815 -44.311 1.501 1.00 28.99 76 ALA B C 1
ATOM 2166 O O . ALA B 1 77 ? 41.174 -44.322 2.669 1.00 30.68 76 ALA B O 1
ATOM 2168 N N . ILE B 1 78 ? 41.681 -44.388 0.502 1.00 30.63 77 ILE B N 1
ATOM 2169 C CA . ILE B 1 78 ? 43.115 -44.574 0.766 1.00 31.43 77 ILE B CA 1
ATOM 2170 C C . ILE B 1 78 ? 43.965 -43.439 0.216 1.00 33.23 77 ILE B C 1
ATOM 2171 O O . ILE B 1 78 ? 43.555 -42.711 -0.698 1.00 33.12 77 ILE B O 1
ATOM 2176 N N . SER B 1 79 ? 45.152 -43.282 0.790 1.00 34.35 78 SER B N 1
ATOM 2177 C CA . SER B 1 79 ? 46.058 -42.266 0.303 1.00 34.91 78 SER B CA 1
ATOM 2178 C C . SER B 1 79 ? 46.990 -42.884 -0.709 1.00 35.94 78 SER B C 1
ATOM 2179 O O . SER B 1 79 ? 46.966 -44.095 -0.976 1.00 33.84 78 SER B O 1
ATOM 2182 N N . ILE B 1 80 ? 47.882 -42.031 -1.202 1.00 35.36 79 ILE B N 1
ATOM 2183 C CA . ILE B 1 80 ? 48.817 -42.409 -2.247 1.00 37.21 79 ILE B CA 1
ATOM 2184 C C . ILE B 1 80 ? 49.851 -43.430 -1.759 1.00 36.87 79 ILE B C 1
ATOM 2185 O O . ILE B 1 80 ? 50.555 -44.061 -2.551 1.00 38.73 79 ILE B O 1
ATOM 2190 N N . SER B 1 81 ? 49.951 -43.617 -0.450 1.00 37.09 80 SER B N 1
ATOM 2191 C CA . SER B 1 81 ? 50.916 -44.593 0.088 1.00 37.33 80 SER B CA 1
ATOM 2192 C C . SER B 1 81 ? 50.331 -46.016 -0.029 1.00 36.32 80 SER B C 1
ATOM 2193 O O . SER B 1 81 ? 51.036 -47.008 0.151 1.00 37.89 80 SER B O 1
ATOM 2196 N N . SER B 1 82 ? 49.056 -46.097 -0.397 1.00 33.67 81 SER B N 1
ATOM 2197 C CA . SER B 1 82 ? 48.365 -47.385 -0.583 1.00 31.26 81 SER B CA 1
ATOM 2198 C C . SER B 1 82 ? 47.948 -47.610 -2.025 1.00 30.51 81 SER B C 1
ATOM 2199 O O . SER B 1 82 ? 48.101 -46.742 -2.891 1.00 29.74 81 SER B O 1
ATOM 2202 N N . ARG B 1 83 ? 47.392 -48.790 -2.274 1.00 29.68 82 ARG B N 1
ATOM 2203 C CA . ARG B 1 83 ? 46.953 -49.181 -3.603 1.00 29.99 82 ARG B CA 1
ATOM 2204 C C . ARG B 1 83 ? 45.719 -50.060 -3.629 1.00 29.56 82 ARG B C 1
ATOM 2205 O O . ARG B 1 83 ? 45.505 -50.852 -2.727 1.00 29.00 82 ARG B O 1
ATOM 2213 N N . VAL B 1 84 ? 44.925 -49.853 -4.673 1.00 28.22 83 VAL B N 1
ATOM 2214 C CA . VAL B 1 84 ? 43.790 -50.703 -5.004 1.00 28.58 83 VAL B CA 1
ATOM 2215 C C . VAL B 1 84 ? 44.239 -51.429 -6.289 1.00 28.22 83 VAL B C 1
ATOM 2216 O O . VAL B 1 84 ? 44.710 -50.813 -7.234 1.00 27.23 83 VAL B O 1
ATOM 2220 N N . VAL B 1 85 ? 44.159 -52.756 -6.301 1.00 27.71 84 VAL B N 1
ATOM 2221 C CA . VAL B 1 85 ? 44.503 -53.504 -7.493 1.00 28.44 84 VAL B CA 1
ATOM 2222 C C . VAL B 1 85 ? 43.197 -54.111 -8.016 1.00 29.48 84 VAL B C 1
ATOM 2223 O O . VAL B 1 85 ? 42.537 -54.926 -7.335 1.00 28.93 84 VAL B O 1
ATOM 2235 N N . ILE B 1 87 ? 41.139 -56.095 -11.155 1.00 31.49 86 ILE B N 1
ATOM 2236 C CA . ILE B 1 87 ? 41.203 -56.969 -12.342 1.00 31.53 86 ILE B CA 1
ATOM 2237 C C . ILE B 1 87 ? 39.785 -57.322 -12.785 1.00 32.27 86 ILE B C 1
ATOM 2238 O O . ILE B 1 87 ? 38.900 -57.608 -11.968 1.00 32.76 86 ILE B O 1
ATOM 2243 N N . ASP B 1 88 ? 39.559 -57.240 -14.086 1.00 32.62 87 ASP B N 1
ATOM 2244 C CA . ASP B 1 88 ? 38.252 -57.584 -14.638 1.00 33.10 87 ASP B CA 1
ATOM 2245 C C . ASP B 1 88 ? 38.454 -58.207 -16.024 1.00 34.15 87 ASP B C 1
ATOM 2246 O O . ASP B 1 88 ? 39.307 -57.761 -16.788 1.00 33.35 87 ASP B O 1
ATOM 2251 N N . PRO B 1 89 ? 37.665 -59.231 -16.364 1.00 35.28 88 PRO B N 1
ATOM 2252 C CA . PRO B 1 89 ? 37.927 -59.809 -17.696 1.00 36.38 88 PRO B CA 1
ATOM 2253 C C . PRO B 1 89 ? 37.390 -58.977 -18.863 1.00 37.54 88 PRO B C 1
ATOM 2254 O O . PRO B 1 89 ? 37.755 -59.227 -20.020 1.00 37.34 88 PRO B O 1
ATOM 2258 N N . ASP B 1 90 ? 36.573 -57.972 -18.554 1.00 38.45 89 ASP B N 1
ATOM 2259 C CA . ASP B 1 90 ? 35.951 -57.112 -19.608 1.00 39.91 89 ASP B CA 1
ATOM 2260 C C . ASP B 1 90 ? 36.652 -55.765 -19.794 1.00 39.90 89 ASP B C 1
ATOM 2261 O O . ASP B 1 90 ? 36.654 -54.908 -18.907 1.00 39.93 89 ASP B O 1
ATOM 2266 N N . ARG B 1 91 ? 37.247 -55.590 -20.965 1.00 40.70 90 ARG B N 1
ATOM 2267 C CA . ARG B 1 91 ? 37.993 -54.360 -21.286 1.00 41.37 90 ARG B CA 1
ATOM 2268 C C . ARG B 1 91 ? 37.164 -53.099 -21.072 1.00 42.29 90 ARG B C 1
ATOM 2269 O O . ARG B 1 91 ? 37.703 -52.024 -20.764 1.00 41.83 90 ARG B O 1
ATOM 2271 N N . ASP B 1 92 ? 35.849 -53.253 -21.185 1.00 42.57 91 ASP B N 1
ATOM 2272 C CA . ASP B 1 92 ? 34.929 -52.110 -21.037 1.00 43.10 91 ASP B CA 1
ATOM 2273 C C . ASP B 1 92 ? 34.828 -51.639 -19.603 1.00 42.57 91 ASP B C 1
ATOM 2274 O O . ASP B 1 92 ? 34.771 -50.435 -19.341 1.00 43.63 91 ASP B O 1
ATOM 2279 N N . ASN B 1 93 ? 34.781 -52.587 -18.684 1.00 41.02 92 ASN B N 1
ATOM 2280 C CA . ASN B 1 93 ? 34.702 -52.240 -17.274 1.00 40.62 92 ASN B CA 1
ATOM 2281 C C . ASN B 1 93 ? 35.984 -51.561 -16.846 1.00 39.78 92 ASN B C 1
ATOM 2282 O O . ASN B 1 93 ? 35.975 -50.650 -16.016 1.00 39.14 92 ASN B O 1
ATOM 2287 N N . VAL B 1 94 ? 37.077 -52.029 -17.434 1.00 38.91 93 VAL B N 1
ATOM 2288 C CA . VAL B 1 94 ? 38.420 -51.536 -17.075 1.00 38.11 93 VAL B CA 1
ATOM 2289 C C . VAL B 1 94 ? 38.646 -50.155 -17.651 1.00 38.38 93 VAL B C 1
ATOM 2290 O O . VAL B 1 94 ? 39.210 -49.286 -16.972 1.00 37.73 93 VAL B O 1
ATOM 2294 N N . GLU B 1 95 ? 38.184 -49.935 -18.882 1.00 37.95 94 GLU B N 1
ATOM 2295 C CA . GLU B 1 95 ? 38.378 -48.611 -19.499 1.00 38.83 94 GLU B CA 1
ATOM 2296 C C . GLU B 1 95 ? 37.458 -47.570 -18.875 1.00 37.13 94 GLU B C 1
ATOM 2297 O O . GLU B 1 95 ? 37.822 -46.398 -18.784 1.00 36.65 94 GLU B O 1
ATOM 2303 N N . HIS B 1 96 ? 36.299 -48.011 -18.392 1.00 37.41 95 HIS B N 1
ATOM 2304 C CA . HIS B 1 96 ? 35.362 -47.090 -17.725 1.00 37.52 95 HIS B CA 1
ATOM 2305 C C . HIS B 1 96 ? 35.990 -46.653 -16.419 1.00 36.55 95 HIS B C 1
ATOM 2306 O O . HIS B 1 96 ? 36.035 -45.460 -16.081 1.00 35.59 95 HIS B O 1
ATOM 2313 N N . ALA B 1 97 ? 36.489 -47.645 -15.697 1.00 35.30 96 ALA B N 1
ATOM 2314 C CA . ALA B 1 97 ? 37.112 -47.410 -14.393 1.00 34.40 96 ALA B CA 1
ATOM 2315 C C . ALA B 1 97 ? 38.318 -46.498 -14.514 1.00 34.46 96 ALA B C 1
ATOM 2316 O O . ALA B 1 97 ? 38.536 -45.596 -13.683 1.00 33.32 96 ALA B O 1
ATOM 2318 N N . ARG B 1 98 ? 39.110 -46.758 -15.547 1.00 33.35 97 ARG B N 1
ATOM 2319 C CA . ARG B 1 98 ? 40.337 -45.989 -15.756 1.00 34.60 97 ARG B CA 1
ATOM 2320 C C . ARG B 1 98 ? 40.024 -44.527 -16.002 1.00 34.13 97 ARG B C 1
ATOM 2321 O O . ARG B 1 98 ? 40.667 -43.636 -15.434 1.00 34.26 97 ARG B O 1
ATOM 2329 N N . ARG B 1 99 ? 39.029 -44.281 -16.839 1.00 32.55 98 ARG B N 1
ATOM 2330 C CA . ARG B 1 99 ? 38.701 -42.909 -17.198 1.00 32.80 98 ARG B CA 1
ATOM 2331 C C . ARG B 1 99 ? 38.166 -42.208 -15.985 1.00 32.33 98 ARG B C 1
ATOM 2332 O O . ARG B 1 99 ? 38.511 -41.068 -15.714 1.00 32.22 98 ARG B O 1
ATOM 2342 N N . LEU B 1 101 ? 38.715 -42.887 -12.729 1.00 29.86 100 LEU B N 1
ATOM 2343 C CA . LEU B 1 101 ? 39.771 -42.645 -11.718 1.00 29.64 100 LEU B CA 1
ATOM 2344 C C . LEU B 1 101 ? 40.776 -41.563 -12.171 1.00 30.69 100 LEU B C 1
ATOM 2345 O O . LEU B 1 101 ? 41.266 -40.743 -11.397 1.00 30.83 100 LEU B O 1
ATOM 2350 N N . HIS B 1 102 ? 41.032 -41.547 -13.458 1.00 30.47 101 HIS B N 1
ATOM 2351 C CA . HIS B 1 102 ? 41.973 -40.601 -14.010 1.00 32.02 101 HIS B CA 1
ATOM 2352 C C . HIS B 1 102 ? 41.400 -39.216 -13.889 1.00 31.79 101 HIS B C 1
ATOM 2353 O O . HIS B 1 102 ? 42.047 -38.261 -13.423 1.00 30.07 101 HIS B O 1
ATOM 2360 N N . ASP B 1 103 ? 40.155 -39.131 -14.311 1.00 31.70 102 ASP B N 1
ATOM 2361 C CA . ASP B 1 103 ? 39.431 -37.865 -14.309 1.00 32.56 102 ASP B CA 1
ATOM 2362 C C . ASP B 1 103 ? 39.272 -37.265 -12.912 1.00 31.59 102 ASP B C 1
ATOM 2363 O O . ASP B 1 103 ? 39.187 -36.037 -12.743 1.00 31.84 102 ASP B O 1
ATOM 2368 N N . ASN B 1 104 ? 39.293 -38.125 -11.919 1.00 31.16 103 ASN B N 1
ATOM 2369 C CA . ASN B 1 104 ? 39.067 -37.698 -10.545 1.00 31.30 103 ASN B CA 1
ATOM 2370 C C . ASN B 1 104 ? 40.305 -37.703 -9.662 1.00 29.62 103 ASN B C 1
ATOM 2371 O O . ASN B 1 104 ? 40.241 -37.638 -8.449 1.00 31.33 103 ASN B O 1
ATOM 2376 N N . GLY B 1 105 ? 41.447 -37.770 -10.305 1.00 29.58 104 GLY B N 1
ATOM 2377 C CA . GLY B 1 105 ? 42.723 -37.718 -9.604 1.00 29.10 104 GLY B CA 1
ATOM 2378 C C . GLY B 1 105 ? 43.078 -38.846 -8.672 1.00 30.42 104 GLY B C 1
ATOM 2379 O O . GLY B 1 105 ? 43.821 -38.650 -7.711 1.00 30.44 104 GLY B O 1
ATOM 2380 N N . LEU B 1 106 ? 42.559 -40.030 -8.965 1.00 30.30 105 LEU B N 1
ATOM 2381 C CA . LEU B 1 106 ? 42.819 -41.219 -8.128 1.00 29.98 105 LEU B CA 1
ATOM 2382 C C . LEU B 1 106 ? 43.550 -42.350 -8.861 1.00 30.61 105 LEU B C 1
ATOM 2383 O O . LEU B 1 106 ? 43.859 -43.372 -8.273 1.00 29.00 105 LEU B O 1
ATOM 2388 N N . ILE B 1 107 ? 43.843 -42.168 -10.140 1.00 29.90 106 ILE B N 1
ATOM 2389 C CA . ILE B 1 107 ? 44.501 -43.255 -10.886 1.00 31.38 106 ILE B CA 1
ATOM 2390 C C . ILE B 1 107 ? 45.885 -43.536 -10.324 1.00 31.38 106 ILE B C 1
ATOM 2391 O O . ILE B 1 107 ? 46.437 -44.629 -10.487 1.00 32.59 106 ILE B O 1
ATOM 2396 N N . ASP B 1 108 ? 46.419 -42.558 -9.615 1.00 32.55 107 ASP B N 1
ATOM 2397 C CA . ASP B 1 108 ? 47.769 -42.710 -9.052 1.00 34.37 107 ASP B CA 1
ATOM 2398 C C . ASP B 1 108 ? 47.880 -43.787 -7.985 1.00 34.69 107 ASP B C 1
ATOM 2399 O O . ASP B 1 108 ? 48.993 -44.249 -7.675 1.00 34.09 107 ASP B O 1
ATOM 2404 N N . ARG B 1 109 ? 46.734 -44.237 -7.483 1.00 31.65 108 ARG B N 1
ATOM 2405 C CA . ARG B 1 109 ? 46.736 -45.228 -6.414 1.00 31.19 108 ARG B CA 1
ATOM 2406 C C . ARG B 1 109 ? 45.926 -46.487 -6.745 1.00 29.87 108 ARG B C 1
ATOM 2407 O O . ARG B 1 109 ? 45.535 -47.258 -5.866 1.00 30.34 108 ARG B O 1
ATOM 2415 N N . VAL B 1 110 ? 45.634 -46.635 -8.023 1.00 29.38 109 VAL B N 1
ATOM 2416 C CA . VAL B 1 110 ? 44.874 -47.768 -8.514 1.00 29.72 109 VAL B CA 1
ATOM 2417 C C . VAL B 1 110 ? 45.590 -48.387 -9.715 1.00 31.64 109 VAL B C 1
ATOM 2418 O O . VAL B 1 110 ? 46.013 -47.699 -10.651 1.00 31.42 109 VAL B O 1
ATOM 2422 N N . GLU B 1 111 ? 45.755 -49.692 -9.619 1.00 32.56 110 GLU B N 1
ATOM 2423 C CA . GLU B 1 111 ? 46.364 -50.513 -10.657 1.00 34.04 110 GLU B CA 1
ATOM 2424 C C . GLU B 1 111 ? 45.229 -51.316 -11.282 1.00 34.45 110 GLU B C 1
ATOM 2425 O O . GLU B 1 111 ? 44.489 -52.019 -10.571 1.00 33.56 110 GLU B O 1
ATOM 2431 N N . LEU B 1 112 ? 45.057 -51.166 -12.595 1.00 34.59 111 LEU B N 1
ATOM 2432 C CA . LEU B 1 112 ? 43.983 -51.853 -13.339 1.00 36.58 111 LEU B CA 1
ATOM 2433 C C . LEU B 1 112 ? 44.520 -52.802 -14.404 1.00 37.50 111 LEU B C 1
ATOM 2434 O O . LEU B 1 112 ? 45.460 -52.469 -15.128 1.00 35.38 111 LEU B O 1
ATOM 2439 N N . GLN B 1 113 ? 43.908 -53.984 -14.473 1.00 38.07 112 GLN B N 1
ATOM 2440 C CA . GLN B 1 113 ? 44.289 -55.014 -15.455 1.00 39.00 112 GLN B CA 1
ATOM 2441 C C . GLN B 1 113 ? 43.081 -55.719 -16.047 1.00 38.14 112 GLN B C 1
ATOM 2442 O O . GLN B 1 113 ? 42.105 -56.001 -15.345 1.00 34.28 112 GLN B O 1
ATOM 2448 N N . VAL B 1 114 ? 43.172 -56.001 -17.346 1.00 38.05 113 VAL B N 1
ATOM 2449 C CA . VAL B 1 114 ? 42.144 -56.764 -18.056 1.00 37.32 113 VAL B CA 1
ATOM 2450 C C . VAL B 1 114 ? 42.674 -58.185 -17.993 1.00 37.13 113 VAL B C 1
ATOM 2451 O O . VAL B 1 114 ? 43.838 -58.440 -18.299 1.00 36.83 113 VAL B O 1
ATOM 2455 N N . GLY B 1 115 ? 41.837 -59.105 -17.546 1.00 36.22 114 GLY B N 1
ATOM 2456 C CA . GLY B 1 115 ? 42.248 -60.501 -17.449 1.00 36.60 114 GLY B CA 1
ATOM 2457 C C . GLY B 1 115 ? 41.416 -61.303 -16.492 1.00 36.19 114 GLY B C 1
ATOM 2458 O O . GLY B 1 115 ? 40.346 -60.870 -16.084 1.00 35.29 114 GLY B O 1
ATOM 2459 N N . ASP B 1 116 ? 41.957 -62.474 -16.157 1.00 36.43 115 ASP B N 1
ATOM 2460 C CA . ASP B 1 116 ? 41.348 -63.463 -15.245 1.00 37.29 115 ASP B CA 1
ATOM 2461 C C . ASP B 1 116 ? 41.439 -62.931 -13.797 1.00 36.48 115 ASP B C 1
ATOM 2462 O O . ASP B 1 116 ? 42.532 -62.814 -13.237 1.00 37.24 115 ASP B O 1
ATOM 2467 N N . PRO B 1 117 ? 40.290 -62.616 -13.174 1.00 35.78 116 PRO B N 1
ATOM 2468 C CA . PRO B 1 117 ? 40.391 -62.032 -11.821 1.00 35.15 116 PRO B CA 1
ATOM 2469 C C . PRO B 1 117 ? 41.198 -62.773 -10.766 1.00 34.39 116 PRO B C 1
ATOM 2470 O O . PRO B 1 117 ? 42.194 -62.228 -10.277 1.00 33.79 116 PRO B O 1
ATOM 2474 N N . LEU B 1 118 ? 40.787 -63.992 -10.411 1.00 33.68 117 LEU B N 1
ATOM 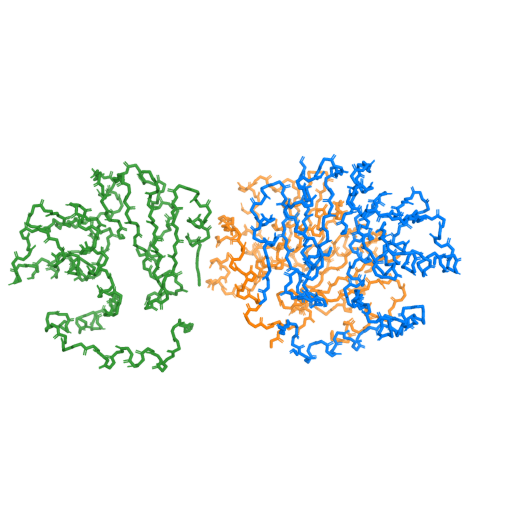2475 C CA . LEU B 1 118 ? 41.517 -64.734 -9.366 1.00 33.44 117 LEU B CA 1
ATOM 2476 C C . LEU B 1 118 ? 42.890 -65.155 -9.850 1.00 33.35 117 LEU B C 1
ATOM 2477 O O . LEU B 1 118 ? 43.841 -65.264 -9.079 1.00 33.89 117 LEU B O 1
ATOM 2482 N N . GLY B 1 119 ? 43.001 -65.316 -11.156 1.00 33.88 118 GLY B N 1
ATOM 2483 C CA . GLY B 1 119 ? 44.253 -65.747 -11.756 1.00 32.60 118 GLY B CA 1
ATOM 2484 C C . GLY B 1 119 ? 45.337 -64.741 -11.477 1.00 32.55 118 GLY B C 1
ATOM 2485 O O . GLY B 1 119 ? 46.437 -65.072 -11.017 1.00 30.94 118 GLY B O 1
ATOM 2486 N N . ILE B 1 120 ? 44.978 -63.489 -11.737 1.00 32.54 119 ILE B N 1
ATOM 2487 C CA . ILE B 1 120 ? 45.891 -62.359 -11.581 1.00 33.40 119 ILE B CA 1
ATOM 2488 C C . ILE B 1 120 ? 45.987 -61.891 -10.125 1.00 33.67 119 ILE B C 1
ATOM 2489 O O . ILE B 1 120 ? 47.076 -61.591 -9.645 1.00 33.96 119 ILE B O 1
ATOM 2494 N N . ALA B 1 121 ? 44.856 -61.899 -9.426 1.00 33.54 120 ALA B N 1
ATOM 2495 C CA . ALA B 1 121 ? 44.803 -61.444 -8.025 1.00 32.66 120 ALA B CA 1
ATOM 2496 C C . ALA B 1 121 ? 45.733 -62.243 -7.132 1.00 33.40 120 ALA B C 1
ATOM 2497 O O . ALA B 1 121 ? 46.328 -61.697 -6.200 1.00 32.63 120 ALA B O 1
ATOM 2499 N N . ALA B 1 122 ? 45.890 -63.530 -7.470 1.00 33.73 121 ALA B N 1
ATOM 2500 C CA . ALA B 1 122 ? 46.705 -64.480 -6.665 1.00 32.40 121 ALA B CA 1
ATOM 2501 C C . ALA B 1 122 ? 48.204 -64.195 -6.710 1.00 32.73 121 ALA B C 1
ATOM 2502 O O . ALA B 1 122 ? 48.989 -64.729 -5.924 1.00 32.77 121 ALA B O 1
ATOM 2504 N N . GLY B 1 123 ? 48.574 -63.281 -7.599 1.00 33.08 122 GLY B N 1
ATOM 2505 C CA . GLY B 1 123 ? 49.958 -62.859 -7.753 1.00 32.42 122 GLY B CA 1
ATOM 2506 C C . GLY B 1 123 ? 50.324 -61.799 -6.725 1.00 32.01 122 GLY B C 1
ATOM 2507 O O . GLY B 1 123 ? 51.488 -61.459 -6.551 1.00 31.17 122 GLY B O 1
ATOM 2508 N N . GLN B 1 124 ? 49.306 -61.276 -6.045 1.00 31.34 123 GLN B N 1
ATOM 2509 C CA . GLN B 1 124 ? 49.480 -60.251 -5.004 1.00 31.19 123 GLN B CA 1
ATOM 2510 C C . GLN B 1 124 ? 49.853 -60.878 -3.690 1.00 31.55 123 GLN B C 1
ATOM 2511 O O . GLN B 1 124 ? 49.569 -62.055 -3.450 1.00 33.36 123 GLN B O 1
ATOM 2517 N N . ARG B 1 125 ? 50.505 -60.082 -2.850 1.00 29.82 124 ARG B N 1
ATOM 2518 C CA . ARG B 1 125 ? 50.953 -60.515 -1.523 1.00 29.49 124 ARG B CA 1
ATOM 2519 C C . ARG B 1 125 ? 50.599 -59.507 -0.439 1.00 27.87 124 ARG B C 1
ATOM 2520 O O . ARG B 1 125 ? 50.559 -58.316 -0.686 1.00 26.62 124 ARG B O 1
ATOM 2522 N N . ASP B 1 126 ? 50.358 -60.007 0.760 1.00 27.94 125 ASP B N 1
ATOM 2523 C CA . ASP B 1 126 ? 50.029 -59.135 1.895 1.00 29.94 125 ASP B CA 1
ATOM 2524 C C . ASP B 1 126 ? 48.838 -58.225 1.638 1.00 29.30 125 ASP B C 1
ATOM 2525 O O . ASP B 1 126 ? 48.833 -57.030 1.937 1.00 28.19 125 ASP B O 1
ATOM 2530 N N . ILE B 1 127 ? 47.804 -58.854 1.115 1.00 28.39 126 ILE B N 1
ATOM 2531 C CA . ILE B 1 127 ? 46.531 -58.161 0.848 1.00 28.29 126 ILE B CA 1
ATOM 2532 C C . ILE B 1 127 ? 45.847 -57.820 2.175 1.00 26.95 126 ILE B C 1
ATOM 2533 O O . ILE B 1 127 ? 45.620 -58.726 3.010 1.00 27.47 126 ILE B O 1
ATOM 2538 N N . ASP B 1 128 ? 45.479 -56.539 2.373 1.00 27.76 127 ASP B N 1
ATOM 2539 C CA . ASP B 1 128 ? 44.815 -56.070 3.614 1.00 26.52 127 ASP B CA 1
ATOM 2540 C C . ASP B 1 128 ? 43.285 -56.208 3.535 1.00 27.00 127 ASP B C 1
ATOM 2541 O O . ASP B 1 128 ? 42.605 -56.474 4.535 1.00 26.81 127 ASP B O 1
ATOM 2546 N N . ILE B 1 129 ? 42.755 -55.936 2.347 1.00 27.37 128 ILE B N 1
ATOM 2547 C CA . ILE B 1 129 ? 41.323 -56.096 2.084 1.00 26.32 128 ILE B CA 1
ATOM 2548 C C . ILE B 1 129 ? 41.162 -56.813 0.785 1.00 26.84 128 ILE B C 1
ATOM 2549 O O . ILE B 1 129 ? 41.706 -56.421 -0.255 1.00 26.96 128 ILE B O 1
ATOM 2554 N N . LEU B 1 130 ? 40.465 -57.932 0.866 1.00 27.34 129 LEU B N 1
ATOM 2555 C CA . LEU B 1 130 ? 40.142 -58.711 -0.318 1.00 27.20 129 LEU B CA 1
ATOM 2556 C C . LEU B 1 130 ? 38.641 -58.606 -0.511 1.00 28.02 129 LEU B C 1
ATOM 2557 O O . LEU B 1 130 ? 37.867 -59.019 0.334 1.00 27.86 129 LEU B O 1
ATOM 2562 N N . PHE B 1 131 ? 38.251 -58.073 -1.646 1.00 28.34 130 PHE B N 1
ATOM 2563 C CA . PHE B 1 131 ? 36.855 -57.885 -1.967 1.00 30.30 130 PHE B CA 1
ATOM 2564 C C . PHE B 1 131 ? 36.406 -58.970 -2.913 1.00 32.63 130 PHE B C 1
ATOM 2565 O O . PHE B 1 131 ? 37.157 -59.416 -3.785 1.00 35.86 130 PHE B O 1
ATOM 2581 N N . ASP B 1 133 ? 32.654 -60.766 -4.839 1.00 31.49 132 ASP B N 1
ATOM 2582 C CA . ASP B 1 133 ? 31.220 -60.789 -5.180 1.00 33.41 132 ASP B CA 1
ATOM 2583 C C . ASP B 1 133 ? 30.734 -62.226 -5.247 1.00 32.77 132 ASP B C 1
ATOM 2584 O O . ASP B 1 133 ? 31.097 -62.991 -6.159 1.00 33.52 132 ASP B O 1
ATOM 2589 N N . CYS B 1 134 ? 29.899 -62.582 -4.281 1.00 31.13 133 CYS B N 1
ATOM 2590 C CA . CYS B 1 134 ? 29.341 -63.943 -4.183 1.00 33.66 133 CYS B CA 1
ATOM 2591 C C . CYS B 1 134 ? 28.506 -64.359 -5.390 1.00 33.77 133 CYS B C 1
ATOM 2592 O O . CYS B 1 134 ? 28.314 -65.553 -5.625 1.00 34.23 133 CYS B O 1
ATOM 2595 N N . ASP B 1 135 ? 28.007 -63.383 -6.133 1.00 35.41 134 ASP B N 1
ATOM 2596 C CA . ASP B 1 135 ? 27.195 -63.662 -7.363 1.00 37.52 134 ASP B CA 1
ATOM 2597 C C . ASP B 1 135 ? 28.068 -64.116 -8.508 1.00 37.74 134 ASP B C 1
ATOM 2598 O O . ASP B 1 135 ? 27.605 -64.664 -9.514 1.00 38.42 134 ASP B O 1
ATOM 2603 N N . VAL B 1 136 ? 29.353 -63.892 -8.331 1.00 37.64 135 VAL B N 1
ATOM 2604 C CA . VAL B 1 136 ? 30.319 -64.223 -9.367 1.00 37.81 135 VAL B CA 1
ATOM 2605 C C . VAL B 1 136 ? 31.218 -65.408 -8.991 1.00 38.57 135 VAL B C 1
ATOM 2606 O O . VAL B 1 136 ? 31.419 -66.316 -9.812 1.00 36.84 135 VAL B O 1
ATOM 2610 N N . PHE B 1 137 ? 31.712 -65.402 -7.749 1.00 37.43 136 PHE B N 1
ATOM 2611 C CA . PHE B 1 137 ? 32.601 -66.450 -7.239 1.00 38.13 136 PHE B CA 1
ATOM 2612 C C . PHE B 1 137 ? 32.123 -67.047 -5.966 1.00 37.89 136 PHE B C 1
ATOM 2613 O O . PHE B 1 137 ? 31.448 -66.386 -5.188 1.00 37.62 136 PHE B O 1
ATOM 2621 N N . ASN B 1 138 ? 32.506 -68.313 -5.777 1.00 37.02 137 ASN B N 1
ATOM 2622 C CA A ASN B 1 138 ? 32.215 -69.085 -4.566 0.50 36.98 137 ASN B CA 1
ATOM 2623 C CA B ASN B 1 138 ? 32.192 -69.050 -4.560 0.50 36.75 137 ASN B CA 1
ATOM 2624 C C . ASN B 1 138 ? 33.374 -68.810 -3.624 1.00 36.00 137 ASN B C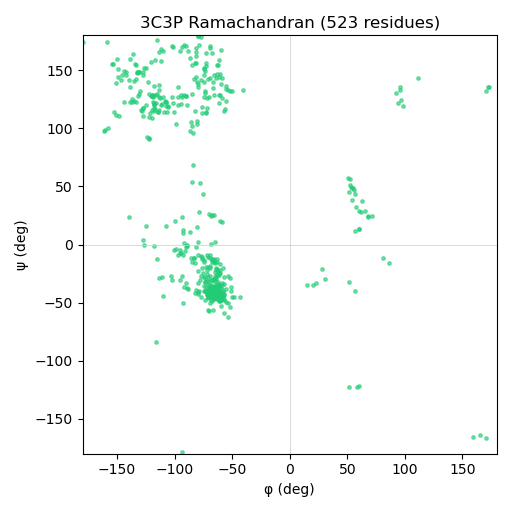 1
ATOM 2625 O O . ASN B 1 138 ? 34.522 -68.992 -3.983 1.00 34.48 137 ASN B O 1
ATOM 2634 N N . GLY B 1 139 ? 33.080 -68.358 -2.425 1.00 36.08 138 GLY B N 1
ATOM 2635 C CA . GLY B 1 139 ? 34.140 -68.047 -1.458 1.00 36.01 138 GLY B CA 1
ATOM 2636 C C . GLY B 1 139 ? 35.183 -69.120 -1.225 1.00 35.64 138 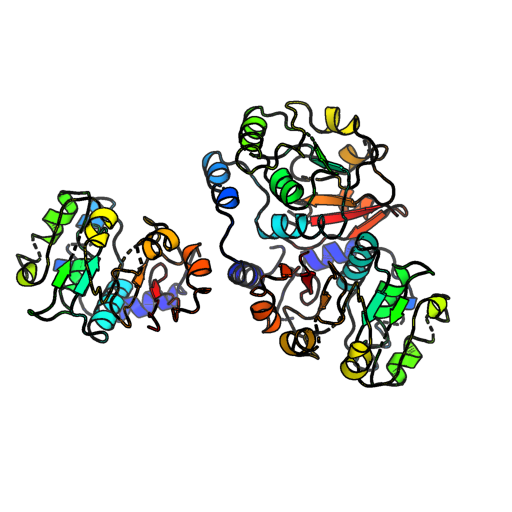GLY B C 1
ATOM 2637 O O . GLY B 1 139 ? 36.378 -68.849 -1.021 1.00 35.70 138 GLY B O 1
ATOM 2638 N N . ALA B 1 140 ? 34.711 -70.352 -1.259 1.00 36.02 139 ALA B N 1
ATOM 2639 C CA . ALA B 1 140 ? 35.575 -71.496 -1.022 1.00 36.34 139 ALA B CA 1
ATOM 2640 C C . ALA B 1 140 ? 36.641 -71.555 -2.109 1.00 36.42 139 ALA B C 1
ATOM 2641 O O . ALA B 1 140 ? 37.828 -71.825 -1.864 1.00 35.50 139 ALA B O 1
ATOM 2643 N N . ASP B 1 141 ? 36.200 -71.259 -3.318 1.00 35.57 140 ASP B N 1
ATOM 2644 C CA . ASP B 1 141 ? 37.102 -71.333 -4.472 1.00 35.75 140 ASP B CA 1
ATOM 2645 C C . ASP B 1 141 ? 38.127 -70.222 -4.364 1.00 35.32 140 ASP B C 1
ATOM 2646 O O . ASP B 1 141 ? 39.323 -70.393 -4.629 1.00 34.70 140 ASP B O 1
ATOM 2651 N N . VAL B 1 142 ? 37.633 -69.077 -3.919 1.00 35.96 141 VAL B N 1
ATOM 2652 C CA . VAL B 1 142 ? 38.462 -67.877 -3.798 1.00 35.64 141 VAL B CA 1
ATOM 2653 C C . VAL B 1 142 ? 39.574 -68.066 -2.762 1.00 35.90 141 VAL B C 1
ATOM 2654 O O . VAL B 1 142 ? 40.751 -67.832 -3.021 1.00 34.03 141 VAL B O 1
ATOM 2658 N N . LEU B 1 143 ? 39.182 -68.608 -1.630 1.00 36.62 142 LEU B N 1
ATOM 2659 C CA . LEU B 1 143 ? 40.103 -68.762 -0.497 1.00 38.33 142 LEU B CA 1
ATOM 2660 C C . LEU B 1 143 ? 41.149 -69.844 -0.790 1.00 38.63 142 LEU B C 1
ATOM 2661 O O . LEU B 1 143 ? 42.275 -69.810 -0.303 1.00 38.92 142 LEU B O 1
ATOM 2666 N N . GLU B 1 144 ? 40.791 -70.799 -1.621 1.00 38.34 143 GLU B N 1
ATOM 2667 C CA . GLU B 1 144 ? 41.745 -71.850 -1.934 1.00 38.28 143 GLU B CA 1
ATOM 2668 C C . GLU B 1 144 ? 42.872 -71.275 -2.720 1.00 38.08 143 GLU B C 1
ATOM 2669 O O . GLU B 1 144 ? 43.983 -71.776 -2.702 1.00 38.85 143 GLU B O 1
ATOM 2675 N N . ARG B 1 145 ? 42.567 -70.249 -3.479 1.00 37.14 144 ARG B N 1
ATOM 2676 C CA . ARG B 1 145 ? 43.591 -69.693 -4.329 1.00 37.65 144 ARG B CA 1
ATOM 2677 C C . ARG B 1 145 ? 44.237 -68.463 -3.762 1.00 37.67 144 ARG B C 1
ATOM 2678 O O . ARG B 1 145 ? 45.329 -68.126 -4.177 1.00 38.47 144 ARG B O 1
ATOM 2694 N N . ASN B 1 147 ? 44.145 -67.537 -0.003 1.00 39.81 146 ASN B N 1
ATOM 2695 C CA A ASN B 1 147 ? 44.439 -67.425 1.439 0.50 40.14 146 ASN B CA 1
ATOM 2696 C CA B ASN B 1 147 ? 44.493 -67.587 1.419 0.50 39.67 146 ASN B CA 1
ATOM 2697 C C . ASN B 1 147 ? 45.878 -67.040 1.719 1.00 40.02 146 ASN B C 1
ATOM 2698 O O . ASN B 1 147 ? 46.103 -66.216 2.621 1.00 39.02 146 ASN B O 1
ATOM 2707 N N . ARG B 1 148 ? 46.796 -67.566 0.934 1.00 38.72 147 ARG B N 1
ATOM 2708 C CA . ARG B 1 148 ? 48.241 -67.267 1.058 1.00 39.17 147 ARG B CA 1
ATOM 2709 C C . ARG B 1 148 ? 48.632 -65.839 0.661 1.00 37.32 147 ARG B C 1
ATOM 2710 O O . ARG B 1 148 ? 49.742 -65.385 0.932 1.00 35.98 147 ARG B O 1
ATOM 2715 N N . CYS B 1 149 ? 47.710 -65.127 0.034 1.00 35.20 148 CYS B N 1
ATOM 2716 C CA . CYS B 1 149 ? 48.007 -63.756 -0.411 1.00 33.54 148 CYS B CA 1
ATOM 2717 C C . CYS B 1 149 ? 47.593 -62.736 0.640 1.00 32.92 148 CYS B C 1
ATOM 2718 O O . CYS B 1 149 ? 47.893 -61.547 0.516 1.00 31.05 148 CYS B O 1
ATOM 2721 N N . LEU B 1 150 ? 46.891 -63.213 1.666 1.00 31.84 149 LEU B N 1
ATOM 2722 C CA . LEU B 1 150 ? 46.387 -62.318 2.730 1.00 30.83 149 LEU B CA 1
ATOM 2723 C C . LEU B 1 150 ? 47.423 -61.936 3.765 1.00 29.39 149 LEU B C 1
ATOM 2724 O O . LEU B 1 150 ? 48.230 -62.745 4.214 1.00 27.40 149 LEU B O 1
ATOM 2729 N N . ALA B 1 151 ? 47.373 -60.660 4.103 1.00 28.15 150 ALA B N 1
ATOM 2730 C CA . ALA B 1 151 ? 48.212 -60.067 5.1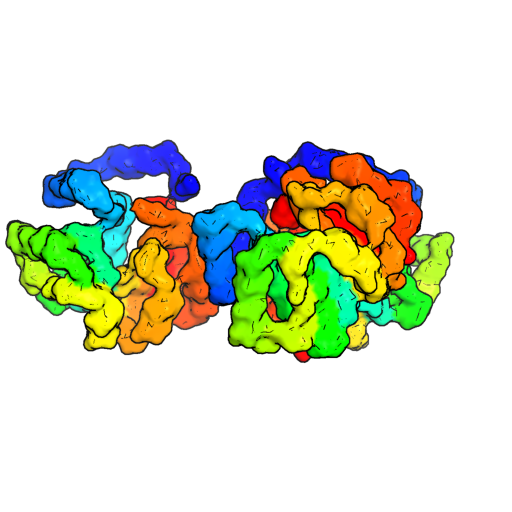29 1.00 27.14 150 ALA B CA 1
ATOM 2731 C C . ALA B 1 151 ? 47.717 -60.535 6.459 1.00 28.37 150 ALA B C 1
ATOM 2732 O O . ALA B 1 151 ? 46.599 -61.055 6.587 1.00 28.70 150 ALA B O 1
ATOM 2734 N N . LYS B 1 152 ? 48.561 -60.348 7.463 1.00 28.59 151 LYS B N 1
ATOM 2735 C CA . LYS B 1 152 ? 48.149 -60.628 8.827 1.00 30.19 151 LYS B CA 1
ATOM 2736 C C . LYS B 1 152 ? 46.954 -59.700 9.051 1.00 28.35 151 LYS B C 1
ATOM 2737 O O . LYS B 1 152 ? 46.987 -58.532 8.675 1.00 28.28 151 LYS B O 1
ATOM 2742 N N . ASN B 1 153 ? 45.933 -60.226 9.692 1.00 27.22 152 ASN B N 1
ATOM 2743 C CA . ASN B 1 153 ? 44.731 -59.450 10.049 1.00 28.34 152 ASN B CA 1
ATOM 2744 C C . ASN B 1 153 ? 43.987 -58.850 8.857 1.00 27.00 152 ASN B C 1
ATOM 2745 O O . ASN B 1 153 ? 43.320 -57.819 8.951 1.00 27.10 152 ASN B O 1
ATOM 2750 N N . ALA B 1 154 ? 44.102 -59.534 7.734 1.00 26.97 153 ALA B N 1
ATOM 2751 C CA . ALA B 1 154 ? 43.366 -59.138 6.542 1.00 26.20 153 ALA B CA 1
ATOM 2752 C C . ALA B 1 154 ? 41.840 -59.237 6.776 1.00 26.86 153 ALA B C 1
ATOM 2753 O O . ALA B 1 154 ? 41.339 -59.962 7.643 1.00 26.66 153 ALA B O 1
ATOM 2755 N N . LEU B 1 155 ? 41.118 -58.431 6.010 1.00 26.59 154 LEU B N 1
ATOM 2756 C CA . LEU B 1 155 ? 39.653 -58.431 6.032 1.00 25.73 154 LEU B CA 1
ATOM 2757 C C . LEU B 1 155 ? 39.104 -58.825 4.696 1.00 28.11 154 LEU B C 1
ATOM 2758 O O . LEU B 1 155 ? 39.402 -58.198 3.678 1.00 29.13 154 LEU B O 1
ATOM 2763 N N . LEU B 1 156 ? 38.314 -59.893 4.717 1.00 26.62 155 LEU B N 1
ATOM 2764 C CA . LEU B 1 156 ? 37.587 -60.367 3.557 1.00 28.38 155 LEU B CA 1
ATOM 2765 C C . LEU B 1 156 ? 36.219 -59.690 3.608 1.00 26.84 155 LEU B C 1
ATOM 2766 O O . LEU B 1 156 ? 35.536 -59.672 4.654 1.00 29.95 155 LEU B O 1
ATOM 2771 N N . ILE B 1 157 ? 35.857 -59.076 2.494 1.00 26.44 156 ILE B N 1
ATOM 2772 C CA . ILE B 1 157 ? 34.547 -58.417 2.339 1.00 27.12 156 ILE B CA 1
ATOM 2773 C C . ILE B 1 157 ? 33.859 -59.087 1.169 1.00 27.84 156 ILE B C 1
ATOM 2774 O O . ILE B 1 157 ? 34.310 -59.019 0.044 1.00 28.91 156 ILE B O 1
ATOM 2779 N N . ALA B 1 158 ? 32.778 -59.795 1.445 1.00 27.70 157 ALA B N 1
ATOM 2780 C CA . ALA B 1 158 ? 32.068 -60.488 0.396 1.00 28.80 157 ALA B CA 1
ATOM 2781 C C . ALA B 1 158 ? 30.636 -59.965 0.252 1.00 30.18 157 ALA B C 1
ATOM 2782 O O . ALA B 1 158 ? 29.815 -60.139 1.141 1.00 30.81 157 ALA B O 1
ATOM 2784 N N . VAL B 1 159 ? 30.363 -59.350 -0.896 1.00 29.50 158 VAL B N 1
ATOM 2785 C CA . VAL B 1 159 ? 29.020 -58.805 -1.156 1.00 31.09 158 VAL B CA 1
ATOM 2786 C C . VAL B 1 159 ? 28.048 -59.843 -1.767 1.00 30.56 158 VAL B C 1
ATOM 2787 O O . VAL B 1 159 ? 28.425 -60.896 -2.293 1.00 29.53 158 VAL B O 1
ATOM 2791 N N . ASN B 1 160 ? 26.763 -59.535 -1.634 1.00 31.99 159 ASN B N 1
ATOM 2792 C CA . ASN B 1 160 ? 25.713 -60.395 -2.133 1.00 31.87 159 ASN B CA 1
ATOM 2793 C C . ASN B 1 160 ? 25.763 -61.731 -1.426 1.00 31.20 159 ASN B C 1
ATOM 2794 O O . ASN B 1 160 ? 25.503 -62.756 -2.016 1.00 31.88 159 ASN B O 1
ATOM 2799 N N . ALA B 1 161 ? 26.083 -61.671 -0.140 1.00 30.40 160 ALA B N 1
ATOM 2800 C CA . ALA B 1 161 ? 26.244 -62.859 0.711 1.00 30.60 160 ALA B CA 1
ATOM 2801 C C . ALA B 1 161 ? 24.953 -63.524 1.150 1.00 31.66 160 ALA B C 1
ATOM 2802 O O . ALA B 1 161 ? 24.948 -64.692 1.507 1.00 32.62 160 ALA B O 1
ATOM 2804 N N . LEU B 1 162 ? 23.858 -62.782 1.089 1.00 34.10 161 LEU B N 1
ATOM 2805 C CA . LEU B 1 162 ? 22.546 -63.318 1.496 1.00 35.98 161 LEU B CA 1
ATOM 2806 C C . LEU B 1 162 ? 21.513 -63.420 0.379 1.00 40.50 161 LEU B C 1
ATOM 2807 O O . LEU B 1 162 ? 20.467 -64.066 0.524 1.00 40.79 161 LEU B O 1
ATOM 2812 N N . ARG B 1 163 ? 21.805 -62.799 -0.745 1.00 44.30 162 ARG B N 1
ATOM 2813 C CA . ARG B 1 163 ? 20.826 -62.783 -1.795 1.00 47.40 162 ARG B CA 1
ATOM 2814 C C . ARG B 1 163 ? 21.594 -62.485 -3.067 1.00 47.68 162 ARG B C 1
ATOM 2815 O O . ARG B 1 163 ? 22.485 -61.620 -3.077 1.00 47.82 162 ARG B O 1
ATOM 2823 N N A ARG B 1 180 ? 26.752 -69.681 1.434 0.50 43.48 179 ARG B N 1
ATOM 2824 N N B ARG B 1 180 ? 27.007 -69.413 1.740 0.50 43.03 179 ARG B N 1
ATOM 2825 C CA A ARG B 1 180 ? 25.948 -70.883 1.287 0.50 43.66 179 ARG B CA 1
ATOM 2826 C CA B ARG B 1 180 ? 26.156 -70.603 1.685 0.50 43.64 179 ARG B CA 1
ATOM 2827 C C A ARG B 1 180 ? 26.614 -71.851 2.261 0.50 43.92 179 ARG B C 1
ATOM 2828 C C B ARG B 1 180 ? 26.883 -71.743 2.401 0.50 43.91 179 ARG B C 1
ATOM 2829 O O A ARG B 1 180 ? 26.375 -71.815 3.475 0.50 43.47 179 ARG B O 1
ATOM 2830 O O B ARG B 1 180 ? 26.877 -71.756 3.645 0.50 43.32 179 ARG B O 1
ATOM 2845 N N . GLU B 1 181 ? 27.450 -72.716 1.693 1.00 43.83 180 GLU B N 1
ATOM 2846 C CA . GLU B 1 181 ? 28.258 -73.690 2.418 1.00 43.76 180 GLU B CA 1
ATOM 2847 C C . GLU B 1 181 ? 29.372 -72.786 2.925 1.00 41.64 180 GLU B C 1
ATOM 2848 O O . GLU B 1 181 ? 29.923 -72.984 4.009 1.00 41.67 180 GLU B O 1
ATOM 2854 N N . PHE B 1 182 ? 29.675 -71.776 2.116 1.00 38.73 181 PHE B N 1
ATOM 2855 C CA . PHE B 1 182 ? 30.772 -70.856 2.429 1.00 38.19 181 PHE B CA 1
ATOM 2856 C C . PHE B 1 182 ? 30.509 -69.969 3.622 1.00 35.52 181 PHE B C 1
ATOM 2857 O O . PHE B 1 182 ? 31.404 -69.746 4.428 1.00 32.97 181 PHE B O 1
ATOM 2865 N N . ASN B 1 183 ? 29.285 -69.480 3.739 1.00 32.95 182 ASN B N 1
ATOM 2866 C CA . ASN B 1 183 ? 28.949 -68.622 4.874 1.00 32.34 182 ASN B CA 1
ATOM 2867 C C . ASN B 1 183 ? 29.118 -69.416 6.164 1.00 31.91 182 ASN B C 1
ATOM 2868 O O . ASN B 1 183 ? 29.636 -68.912 7.154 1.00 31.49 182 ASN B O 1
ATOM 2873 N N . HIS B 1 184 ? 28.712 -70.682 6.131 1.00 31.97 183 HIS B N 1
ATOM 2874 C CA . HIS B 1 184 ? 28.813 -71.550 7.316 1.00 32.78 183 HIS B CA 1
ATOM 2875 C C . HIS B 1 184 ? 30.261 -71.890 7.602 1.00 32.47 183 HIS B C 1
ATOM 2876 O O . HIS B 1 184 ? 30.725 -71.781 8.733 1.00 31.88 183 HIS B O 1
ATOM 2883 N N . HIS B 1 185 ? 30.974 -72.261 6.548 1.00 31.31 184 HIS B N 1
ATOM 2884 C CA . HIS B 1 185 ? 32.396 -72.641 6.663 1.00 31.50 184 HIS B CA 1
ATOM 2885 C C . HIS B 1 185 ? 33.278 -71.555 7.274 1.00 31.74 184 HIS B C 1
ATOM 2886 O O . HIS B 1 185 ? 34.054 -71.827 8.209 1.00 31.22 184 HIS B O 1
ATOM 2893 N N . LEU B 1 186 ? 33.116 -70.332 6.772 1.00 32.33 185 LEU B N 1
ATOM 2894 C CA . LEU B 1 186 ? 33.930 -69.190 7.240 1.00 33.45 185 LEU B CA 1
ATOM 2895 C C . LEU B 1 186 ? 33.544 -68.808 8.682 1.00 33.48 185 LEU B C 1
ATOM 2896 O O . LEU B 1 186 ? 34.305 -68.159 9.411 1.00 34.89 185 LEU B O 1
ATOM 2901 N N . SER B 1 187 ? 32.357 -69.239 9.067 1.00 32.67 186 SER B N 1
ATOM 2902 C CA . SER B 1 187 ? 31.823 -68.999 10.417 1.00 32.45 186 SER B CA 1
ATOM 2903 C C . SER B 1 187 ? 32.152 -70.133 11.393 1.00 33.47 186 SER B C 1
ATOM 2904 O O . SER B 1 187 ? 31.768 -70.064 12.560 1.00 32.16 186 SER B O 1
ATOM 2907 N N . ARG B 1 188 ? 32.888 -71.144 10.919 1.00 33.30 187 ARG B N 1
ATOM 2908 C CA A ARG B 1 188 ? 33.252 -72.337 11.713 0.50 33.54 187 ARG B CA 1
ATOM 2909 C CA B ARG B 1 188 ? 33.241 -72.296 11.767 0.50 33.96 187 ARG B CA 1
ATOM 2910 C C . ARG B 1 188 ? 34.737 -72.649 11.766 1.00 33.77 187 ARG B C 1
ATOM 2911 O O . ARG B 1 188 ? 35.124 -73.772 12.075 1.00 31.82 187 ARG B O 1
ATOM 2926 N N . ARG B 1 189 ? 35.562 -71.679 11.406 1.00 34.95 188 ARG B N 1
ATOM 2927 C CA . ARG B 1 189 ? 37.031 -71.862 11.412 1.00 35.65 188 ARG B CA 1
ATOM 2928 C C . ARG B 1 189 ? 37.695 -70.817 12.313 1.00 36.50 188 ARG B C 1
ATOM 2929 O O . ARG B 1 189 ? 37.431 -69.602 12.233 1.00 37.95 188 ARG B O 1
ATOM 2937 N N . ARG B 1 190 ? 38.528 -71.369 13.180 1.00 35.42 189 ARG B N 1
ATOM 2938 C CA . ARG B 1 190 ? 39.250 -70.678 14.254 1.00 37.10 189 ARG B CA 1
ATOM 2939 C C . ARG B 1 190 ? 40.157 -69.533 13.818 1.00 35.28 189 ARG B C 1
ATOM 2940 O O . ARG B 1 190 ? 40.486 -68.660 14.623 1.00 33.91 189 ARG B O 1
ATOM 2948 N N . ASP B 1 191 ? 40.526 -69.538 12.543 1.00 32.92 190 ASP B N 1
ATOM 2949 C CA . ASP B 1 191 ? 41.448 -68.532 12.009 1.00 32.05 190 ASP B CA 1
ATOM 2950 C C . ASP B 1 191 ? 40.767 -67.263 11.472 1.00 30.33 190 ASP B C 1
ATOM 2951 O O . ASP B 1 191 ? 41.423 -66.337 11.031 1.00 28.48 190 ASP B O 1
ATOM 2956 N N . PHE B 1 192 ? 39.446 -67.252 11.534 1.00 28.92 191 PHE B N 1
ATOM 2957 C CA . PHE B 1 192 ? 38.635 -66.113 11.122 1.00 28.88 191 PHE B CA 1
ATOM 2958 C C . PHE B 1 192 ? 37.580 -65.776 12.114 1.00 28.15 191 PHE B C 1
ATOM 2959 O O . PHE B 1 192 ? 37.024 -66.650 12.763 1.00 28.87 191 PHE B O 1
ATOM 2967 N N . PHE B 1 193 ? 37.357 -64.480 12.260 1.00 27.34 192 PHE B N 1
ATOM 2968 C CA . PHE B 1 193 ? 36.226 -63.956 13.078 1.00 28.19 192 PHE B CA 1
ATOM 2969 C C . PHE B 1 193 ? 35.278 -63.393 12.008 1.00 28.07 192 PHE B C 1
ATOM 2970 O O . PHE B 1 193 ? 35.593 -62.382 11.332 1.00 29.19 192 PHE B O 1
ATOM 2978 N N . THR B 1 194 ? 34.097 -64.002 11.877 1.00 28.20 193 THR B N 1
ATOM 2979 C CA . THR B 1 194 ? 33.192 -63.642 10.789 1.00 27.91 193 THR B CA 1
ATOM 2980 C C . THR B 1 194 ? 31.820 -63.189 11.182 1.00 29.50 193 THR B C 1
ATOM 2981 O O . THR B 1 194 ? 31.240 -63.702 12.110 1.00 29.49 193 THR B O 1
ATOM 2985 N N . THR B 1 195 ? 31.322 -62.175 10.502 1.00 29.99 194 THR B N 1
ATOM 2986 C CA . THR B 1 195 ? 29.927 -61.759 10.753 1.00 30.30 194 THR B CA 1
ATOM 2987 C C . THR B 1 195 ? 29.341 -61.312 9.423 1.00 30.23 194 THR B C 1
ATOM 2988 O O . THR B 1 195 ? 30.071 -60.885 8.521 1.00 31.46 194 THR B O 1
ATOM 2992 N N . ILE B 1 196 ? 28.043 -61.505 9.269 1.00 29.19 195 ILE B N 1
ATOM 2993 C CA . ILE B 1 196 ? 27.353 -61.097 8.052 1.00 30.67 195 ILE B CA 1
ATOM 2994 C C . ILE B 1 196 ? 26.377 -59.992 8.432 1.00 30.04 195 ILE B C 1
ATOM 2995 O O . ILE B 1 196 ? 25.429 -60.188 9.223 1.00 30.16 195 ILE B O 1
ATOM 3000 N N . VAL B 1 197 ? 26.665 -58.814 7.911 1.00 29.77 196 VAL B N 1
ATOM 3001 C CA A VAL B 1 197 ? 25.803 -57.668 8.206 0.50 29.22 196 VAL B CA 1
ATOM 3002 C CA B VAL B 1 197 ? 25.867 -57.602 8.134 0.50 30.38 196 VAL B CA 1
ATOM 3003 C C . VAL B 1 197 ? 24.720 -57.503 7.127 1.00 30.14 196 VAL B C 1
ATOM 3004 O O . VAL B 1 197 ? 24.945 -57.643 5.917 1.00 29.61 196 VAL B O 1
ATOM 3011 N N . PRO B 1 198 ? 23.499 -57.223 7.598 1.00 32.96 197 PRO B N 1
ATOM 3012 C CA . PRO B 1 198 ? 22.406 -57.121 6.677 1.00 33.72 197 PRO B CA 1
ATOM 3013 C C . PRO B 1 198 ? 22.294 -55.766 6.031 1.00 33.75 197 PRO B C 1
ATOM 3014 O O . PRO B 1 198 ? 21.356 -55.036 6.267 1.00 34.17 197 PRO B O 1
ATOM 3018 N N . VAL B 1 199 ? 23.295 -55.511 5.202 1.00 32.55 198 VAL B N 1
ATOM 3019 C CA A VAL B 1 199 ? 23.369 -54.273 4.396 0.50 33.49 198 VAL B CA 1
ATOM 3020 C CA B VAL B 1 199 ? 23.471 -54.296 4.389 0.50 32.08 198 VAL B CA 1
ATOM 3021 C C . VAL B 1 199 ? 23.243 -54.686 2.931 1.00 32.82 198 VAL B C 1
ATOM 3022 O O . VAL B 1 199 ? 23.791 -55.675 2.474 1.00 31.53 198 VAL B O 1
ATOM 3029 N N . GLY B 1 200 ? 22.438 -53.927 2.205 1.00 34.06 199 GLY B N 1
ATOM 3030 C CA . GLY B 1 200 ? 22.194 -54.227 0.785 1.00 34.76 199 GLY B CA 1
ATOM 3031 C C . GLY B 1 200 ? 21.799 -55.685 0.659 1.00 35.44 199 GLY B C 1
ATOM 3032 O O . GLY B 1 200 ? 20.859 -56.131 1.286 1.00 35.01 199 GLY B O 1
ATOM 3033 N N . ASN B 1 201 ? 22.526 -56.460 -0.134 1.00 36.00 200 ASN B N 1
ATOM 3034 C CA . ASN B 1 201 ? 22.214 -57.907 -0.284 1.00 36.45 200 ASN B CA 1
ATOM 3035 C C . ASN B 1 201 ? 22.987 -58.835 0.639 1.00 34.36 200 ASN B C 1
ATOM 3036 O O . ASN B 1 201 ? 23.119 -60.031 0.380 1.00 33.78 200 ASN B O 1
ATOM 3041 N N . GLY B 1 202 ? 23.446 -58.250 1.747 1.00 32.16 201 GLY B N 1
ATOM 3042 C CA . GLY B 1 202 ? 24.178 -58.988 2.766 1.00 31.58 201 GLY B CA 1
ATOM 3043 C C . GLY B 1 202 ? 25.655 -58.882 2.479 1.00 30.67 201 GLY B C 1
ATOM 3044 O O . GLY B 1 202 ? 26.078 -59.109 1.344 1.00 30.53 201 GLY B O 1
ATOM 3045 N N . VAL B 1 203 ? 26.414 -58.528 3.505 1.00 28.10 202 VAL B N 1
ATOM 3046 C CA . VAL B 1 203 ? 27.871 -58.368 3.406 1.00 28.38 202 VAL B CA 1
ATOM 3047 C C . VAL B 1 203 ? 28.564 -59.161 4.493 1.00 28.13 202 VAL B C 1
ATOM 3048 O O . VAL B 1 203 ? 28.405 -58.943 5.699 1.00 29.69 202 VAL B O 1
ATOM 3052 N N . LEU B 1 204 ? 29.295 -60.147 4.034 1.00 28.13 203 LEU B N 1
ATOM 3053 C CA . LEU B 1 204 ? 30.069 -60.991 4.906 1.00 28.49 203 LEU B CA 1
ATOM 3054 C C . LEU B 1 204 ? 31.402 -60.300 5.149 1.00 27.74 203 LEU B C 1
ATOM 3055 O O . LEU B 1 204 ? 32.057 -59.837 4.221 1.00 27.25 203 LEU B O 1
ATOM 3060 N N . LEU B 1 205 ? 31.758 -60.198 6.412 1.00 26.81 204 LEU B N 1
ATOM 3061 C CA . LEU B 1 205 ? 33.025 -59.623 6.827 1.00 26.70 204 LEU B CA 1
ATOM 3062 C C . LEU B 1 205 ? 33.804 -60.700 7.554 1.00 28.88 204 LEU B C 1
ATOM 3063 O O . LEU B 1 205 ? 33.368 -61.206 8.602 1.00 28.41 204 LEU B O 1
ATOM 3068 N N . GLY B 1 206 ? 34.957 -61.076 6.998 1.00 28.58 205 GLY B N 1
ATOM 3069 C CA . GLY B 1 206 ? 35.789 -62.086 7.607 1.00 28.17 205 GLY B CA 1
ATOM 3070 C C . GLY B 1 206 ? 37.159 -61.539 7.946 1.00 28.20 205 GLY B C 1
ATOM 3071 O O . GLY B 1 206 ? 37.949 -61.266 7.068 1.00 26.86 205 GLY B O 1
ATOM 3072 N N . TYR B 1 207 ? 37.387 -61.379 9.242 1.00 27.71 206 TYR B N 1
ATOM 3073 C CA . TYR B 1 207 ? 38.638 -60.874 9.789 1.00 27.75 206 TYR B CA 1
ATOM 3074 C C . TYR B 1 207 ? 39.583 -61.979 10.175 1.00 27.76 206 TYR B C 1
ATOM 3075 O O . TYR B 1 207 ? 39.294 -62.823 11.017 1.00 26.99 206 TYR B O 1
ATOM 3084 N N . ARG B 1 208 ? 40.747 -61.939 9.557 1.00 28.08 207 ARG B N 1
ATOM 3085 C CA . ARG B 1 208 ? 41.791 -62.933 9.842 1.00 30.66 207 ARG B CA 1
ATOM 3086 C C . ARG B 1 208 ? 42.420 -62.713 11.242 1.00 29.25 207 ARG B C 1
ATOM 3087 O O . ARG B 1 208 ? 43.005 -61.687 11.547 1.00 28.32 207 ARG B O 1
ATOM 3095 N N . LEU B 1 209 ? 42.258 -63.718 12.098 1.00 29.20 208 LEU B N 1
ATOM 3096 C CA . LEU B 1 209 ? 42.744 -63.680 13.502 1.00 29.22 208 LEU B CA 1
ATOM 3097 C C . LEU B 1 209 ? 44.244 -63.921 13.696 1.00 30.73 208 LEU B C 1
ATOM 3098 O O . LEU B 1 209 ? 44.934 -64.198 12.734 1.00 33.46 208 LEU B O 1
ATOM 3103 N N . ILE C 1 3 ? 5.831 -48.391 -8.109 1.00 45.71 2 ILE C N 1
ATOM 3104 C CA . ILE C 1 3 ? 6.109 -47.480 -6.961 1.00 44.74 2 ILE C CA 1
ATOM 3105 C C . ILE C 1 3 ? 4.846 -46.707 -6.553 1.00 43.19 2 ILE C C 1
ATOM 3106 O O . ILE C 1 3 ? 4.575 -45.637 -7.103 1.00 44.24 2 ILE C O 1
ATOM 3111 N N . PRO C 1 4 ? 4.032 -47.271 -5.642 1.00 41.06 3 PRO C N 1
ATOM 3112 C CA . PRO C 1 4 ? 2.839 -46.530 -5.209 1.00 40.34 3 PRO C CA 1
ATOM 3113 C C . PRO C 1 4 ? 3.230 -45.430 -4.303 1.00 37.66 3 PRO C C 1
ATOM 3114 O O . PRO C 1 4 ? 4.231 -45.544 -3.580 1.00 36.95 3 PRO C O 1
ATOM 3118 N N . ILE C 1 5 ? 2.503 -44.336 -4.395 1.00 35.18 4 ILE C N 1
ATOM 3119 C CA A ILE C 1 5 ? 2.772 -43.212 -3.530 0.50 36.36 4 ILE C CA 1
ATOM 3120 C CA B ILE C 1 5 ? 2.749 -43.174 -3.562 0.50 35.66 4 ILE C CA 1
ATOM 3121 C C . ILE C 1 5 ? 1.669 -43.156 -2.484 1.00 37.20 4 ILE C C 1
ATOM 3122 O O . ILE C 1 5 ? 1.939 -43.266 -1.276 1.00 38.10 4 ILE C O 1
ATOM 3131 N N . VAL C 1 6 ? 0.457 -43.019 -2.978 1.00 38.39 5 VAL C N 1
ATOM 3132 C CA . VAL C 1 6 ? -0.779 -42.975 -2.203 1.00 38.70 5 VAL C CA 1
ATOM 3133 C C . VAL C 1 6 ? -1.400 -44.392 -2.212 1.00 37.11 5 VAL C C 1
ATOM 3134 O O . VAL C 1 6 ? -1.346 -45.086 -3.211 1.00 35.96 5 VAL C O 1
ATOM 3138 N N . ASP C 1 7 ? -1.861 -44.868 -1.066 1.00 35.14 6 ASP C N 1
ATOM 3139 C CA . ASP C 1 7 ? -2.552 -46.149 -1.033 1.00 33.75 6 ASP C CA 1
ATOM 3140 C C . ASP C 1 7 ? -3.597 -46.060 -2.130 1.00 32.17 6 ASP C C 1
ATOM 3141 O O . ASP C 1 7 ? -4.311 -45.078 -2.209 1.00 30.27 6 ASP C O 1
ATOM 3146 N N . SER C 1 8 ? -3.693 -47.082 -2.975 1.00 31.52 7 SER C N 1
ATOM 3147 C CA . SER C 1 8 ? -4.637 -47.066 -4.117 1.00 31.27 7 SER C CA 1
ATOM 3148 C C . SER C 1 8 ? -6.140 -46.848 -3.768 1.00 29.27 7 SER C C 1
ATOM 3149 O O . SER C 1 8 ? -6.904 -46.295 -4.582 1.00 29.12 7 SER C O 1
ATOM 3152 N N . ARG C 1 9 ? -6.554 -47.248 -2.572 1.00 29.04 8 ARG C N 1
ATOM 3153 C CA . ARG C 1 9 ? -7.972 -47.072 -2.138 1.00 28.76 8 ARG C CA 1
ATOM 3154 C C . ARG C 1 9 ? -8.201 -45.593 -1.821 1.00 27.21 8 ARG C C 1
ATOM 3155 O O . ARG C 1 9 ? -9.245 -45.007 -2.132 1.00 27.08 8 ARG C O 1
ATOM 3163 N N . ILE C 1 10 ? -7.204 -44.998 -1.191 1.00 26.70 9 ILE C N 1
ATOM 3164 C CA . ILE C 1 10 ? -7.273 -43.581 -0.851 1.00 28.31 9 ILE C CA 1
ATOM 3165 C C . ILE C 1 10 ? -7.316 -42.771 -2.117 1.00 28.08 9 ILE C C 1
ATOM 3166 O O . ILE C 1 10 ? -8.084 -41.819 -2.248 1.00 26.59 9 ILE C O 1
ATOM 3171 N N . GLY C 1 11 ? -6.471 -43.163 -3.062 1.00 29.12 10 GLY C N 1
ATOM 3172 C CA . GLY C 1 11 ? -6.371 -42.476 -4.345 1.00 28.67 10 GLY C CA 1
ATOM 3173 C C . GLY C 1 11 ? -7.685 -42.492 -5.118 1.00 26.14 10 GLY C C 1
ATOM 3174 O O . GLY C 1 11 ? -8.127 -41.473 -5.682 1.00 26.74 10 GLY C O 1
ATOM 3175 N N . ALA C 1 12 ? -8.328 -43.642 -5.106 1.00 24.25 11 ALA C N 1
ATOM 3176 C CA . ALA C 1 12 ? -9.601 -43.848 -5.797 1.00 21.67 11 ALA C CA 1
ATOM 3177 C C . ALA C 1 12 ? -10.715 -43.030 -5.154 1.00 22.25 11 ALA C C 1
ATOM 3178 O O . ALA C 1 12 ? -11.556 -42.428 -5.838 1.00 22.68 11 ALA C O 1
ATOM 3180 N N . TYR C 1 13 ? -10.688 -43.015 -3.827 1.00 23.60 12 TYR C N 1
ATOM 3181 C CA . TYR C 1 13 ? -11.665 -42.251 -2.995 1.00 23.77 12 TYR C CA 1
ATOM 3182 C C . TYR C 1 13 ? -11.545 -40.767 -3.307 1.00 23.75 12 TYR C C 1
ATOM 3183 O O . TYR C 1 13 ? -12.533 -40.105 -3.574 1.00 22.63 12 TYR C O 1
ATOM 3192 N N . LEU C 1 14 ? -10.310 -40.268 -3.340 1.00 23.53 13 LEU C N 1
ATOM 3193 C CA . LEU C 1 14 ? -10.049 -38.853 -3.627 1.00 24.68 13 LEU C CA 1
ATOM 3194 C C . LEU C 1 14 ? -10.490 -38.482 -5.031 1.00 25.41 13 LEU C C 1
ATOM 3195 O O . LEU C 1 14 ? -10.966 -37.373 -5.287 1.00 25.86 13 LEU C O 1
ATOM 3200 N N . ASP C 1 15 ? -10.347 -39.438 -5.935 1.00 24.22 14 ASP C N 1
ATOM 3201 C CA . ASP C 1 15 ? -10.753 -39.248 -7.338 1.00 24.57 14 ASP C CA 1
ATOM 3202 C C . ASP C 1 15 ? -12.284 -39.171 -7.435 1.00 23.27 14 ASP C C 1
ATOM 3203 O O . ASP C 1 15 ? -12.822 -38.373 -8.181 1.00 24.06 14 ASP C O 1
ATOM 3208 N N . GLY C 1 16 ? -12.955 -39.979 -6.641 1.00 22.97 15 GLY C N 1
ATOM 3209 C CA . GLY C 1 16 ? -14.415 -40.016 -6.625 1.00 21.87 15 GLY C CA 1
ATOM 3210 C C . GLY C 1 16 ? -15.012 -38.717 -6.123 1.00 22.03 15 GLY C C 1
ATOM 3211 O O . GLY C 1 16 ? -16.129 -38.330 -6.515 1.00 23.03 15 GLY C O 1
ATOM 3212 N N . LEU C 1 17 ? -14.266 -38.053 -5.245 1.00 23.66 16 LEU C N 1
ATOM 3213 C CA . LEU C 1 17 ? -14.687 -36.749 -4.654 1.00 26.01 16 LEU C CA 1
ATOM 3214 C C . LEU C 1 17 ? -14.573 -35.587 -5.617 1.00 27.73 16 LEU C C 1
ATOM 3215 O O . LEU C 1 17 ? -15.136 -34.500 -5.396 1.00 28.71 16 LEU C O 1
ATOM 3220 N N . LEU C 1 18 ? -13.875 -35.825 -6.712 1.00 28.06 17 LEU C N 1
ATOM 3221 C CA . LEU C 1 18 ? -13.658 -34.760 -7.718 1.00 28.68 17 LEU C CA 1
ATOM 3222 C C . LEU C 1 18 ? -14.950 -34.212 -8.362 1.00 29.23 17 LEU C C 1
ATOM 3223 O O . LEU C 1 18 ? -15.920 -34.936 -8.577 1.00 27.55 17 LEU C O 1
ATOM 3228 N N . PRO C 1 19 ? -14.970 -32.900 -8.648 1.00 30.65 18 PRO C N 1
ATOM 3229 C CA . PRO C 1 19 ? -16.129 -32.385 -9.327 1.00 32.31 18 PRO C CA 1
ATOM 3230 C C . PRO C 1 19 ? -15.988 -32.785 -10.770 1.00 31.89 18 PRO C C 1
ATOM 3231 O O . PRO C 1 19 ? -15.016 -33.424 -11.133 1.00 31.63 18 PRO C O 1
ATOM 3235 N N . GLU C 1 20 ? -16.965 -32.447 -11.588 1.00 32.66 19 GLU C N 1
ATOM 3236 C CA . GLU C 1 20 ? -16.890 -32.749 -13.019 1.00 33.94 19 GLU C CA 1
ATOM 3237 C C . GLU C 1 20 ? -15.741 -31.882 -13.569 1.00 33.04 19 GLU C C 1
ATOM 3238 O O . GLU C 1 20 ? -15.578 -30.756 -13.155 1.00 30.37 19 GLU C O 1
ATOM 3244 N N . ALA C 1 21 ? -14.955 -32.466 -14.461 1.00 32.08 20 ALA C N 1
ATOM 3245 C CA . ALA C 1 21 ? -13.811 -31.808 -15.098 1.00 33.21 20 ALA C CA 1
ATOM 3246 C C . ALA C 1 21 ? -14.218 -30.799 -16.128 1.00 33.63 20 ALA C C 1
ATOM 3247 O O . ALA C 1 21 ? -15.242 -30.931 -16.793 1.00 32.15 20 ALA C O 1
ATOM 3249 N N . ASP C 1 22 ? -13.370 -29.787 -16.242 1.00 34.47 21 ASP C N 1
ATOM 3250 C CA . ASP C 1 22 ? -13.515 -28.722 -17.239 1.00 35.11 21 ASP C CA 1
ATOM 3251 C C . ASP C 1 22 ? -13.296 -29.507 -18.505 1.00 35.17 21 ASP C C 1
ATOM 3252 O O . ASP C 1 22 ? -12.359 -30.286 -18.574 1.00 33.80 21 ASP C O 1
ATOM 3257 N N . PRO C 1 23 ? -14.121 -29.303 -19.530 1.00 37.68 22 PRO C N 1
ATOM 3258 C CA . PRO C 1 23 ? -13.892 -30.102 -20.729 1.00 39.11 22 PRO C CA 1
ATOM 3259 C C . PRO C 1 23 ? -12.529 -29.822 -21.375 1.00 40.27 22 PRO C C 1
ATOM 3260 O O . PRO C 1 23 ? -11.932 -30.705 -22.000 1.00 39.79 22 PRO C O 1
ATOM 3264 N N . VAL C 1 24 ? -12.030 -28.610 -21.146 1.00 41.22 23 VAL C N 1
ATOM 3265 C CA . VAL C 1 24 ? -10.739 -28.174 -21.695 1.00 42.62 23 VAL C CA 1
ATOM 3266 C C . VAL C 1 24 ? -9.650 -29.063 -21.140 1.00 43.24 23 VAL C C 1
ATOM 3267 O O . VAL C 1 24 ? -8.720 -29.460 -21.842 1.00 43.80 23 VAL C O 1
ATOM 3271 N N . VAL C 1 25 ? -9.814 -29.375 -19.857 1.00 44.36 24 VAL C N 1
ATOM 3272 C CA . VAL C 1 25 ? -8.907 -30.244 -19.110 1.00 44.25 24 VAL C CA 1
ATOM 3273 C C . VAL C 1 25 ? -9.086 -31.664 -19.607 1.00 44.18 24 VAL C C 1
ATOM 3274 O O . VAL C 1 25 ? -8.119 -32.377 -19.841 1.00 44.42 24 VAL C O 1
ATOM 3278 N N . ALA C 1 26 ? -10.337 -32.072 -19.754 1.00 44.49 25 ALA C N 1
ATOM 3279 C CA . ALA C 1 26 ? -10.640 -33.423 -20.235 1.00 45.16 25 ALA C CA 1
ATOM 3280 C C . ALA C 1 26 ? -10.099 -33.592 -21.659 1.00 45.57 25 ALA C C 1
ATOM 3281 O O . ALA C 1 26 ? -9.570 -34.645 -22.025 1.00 46.30 25 ALA C O 1
ATOM 3283 N N . ALA C 1 27 ? -10.188 -32.524 -22.439 1.00 45.29 26 ALA C N 1
ATOM 3284 C CA . ALA C 1 27 ? -9.722 -32.557 -23.833 1.00 45.49 26 ALA C CA 1
ATOM 3285 C C . ALA C 1 27 ? -8.206 -32.690 -23.898 1.00 45.45 26 ALA C C 1
ATOM 3286 O O . ALA C 1 27 ? -7.660 -33.472 -24.672 1.00 45.26 26 ALA C O 1
ATOM 3296 N N . GLU C 1 29 ? -6.201 -33.953 -21.685 1.00 47.02 28 GLU C N 1
ATOM 3297 C CA . GLU C 1 29 ? -5.814 -35.288 -21.194 1.00 47.72 28 GLU C CA 1
ATOM 3298 C C . GLU C 1 29 ? -5.914 -36.348 -22.301 1.00 48.34 28 GLU C C 1
ATOM 3299 O O . GLU C 1 29 ? -5.180 -37.337 -22.310 1.00 48.36 28 GLU C O 1
ATOM 3305 N N . GLN C 1 30 ? -6.834 -36.129 -23.230 1.00 48.20 29 GLN C N 1
ATOM 3306 C CA . GLN C 1 30 ? -7.009 -37.052 -24.353 1.00 48.46 29 GLN C CA 1
ATOM 3307 C C . GLN C 1 30 ? -5.806 -36.901 -25.277 1.00 49.12 29 GLN C C 1
ATOM 3308 O O . GLN C 1 30 ? -5.092 -37.856 -25.592 1.00 49.81 29 GLN C O 1
ATOM 3310 N N . ILE C 1 31 ? -5.605 -35.668 -25.704 1.00 49.56 30 ILE C N 1
ATOM 3311 C CA . ILE C 1 31 ? -4.501 -35.302 -26.595 1.00 50.17 30 ILE C CA 1
ATOM 3312 C C . ILE C 1 31 ? -3.171 -35.812 -26.082 1.00 50.88 30 ILE C C 1
ATOM 3313 O O . ILE C 1 31 ? -2.320 -36.296 -26.825 1.00 50.29 30 ILE C O 1
ATOM 3318 N N . ALA C 1 32 ? -3.022 -35.711 -24.773 1.00 52.13 31 ALA C N 1
ATOM 3319 C CA . ALA C 1 32 ? -1.778 -36.087 -24.116 1.00 53.20 31 ALA C CA 1
ATOM 3320 C C . ALA C 1 32 ? -1.554 -37.564 -24.254 1.00 54.29 31 ALA C C 1
ATOM 3321 O O . ALA C 1 32 ? -0.463 -38.021 -24.580 1.00 54.44 31 ALA C O 1
ATOM 3323 N N . ARG C 1 33 ? -2.626 -38.302 -24.025 1.00 55.46 32 ARG C N 1
ATOM 3324 C CA . ARG C 1 33 ? -2.570 -39.760 -24.078 1.00 56.37 32 ARG C CA 1
ATOM 3325 C C . ARG C 1 33 ? -2.319 -40.243 -25.498 1.00 56.84 32 ARG C C 1
ATOM 3326 O O . ARG C 1 33 ? -1.509 -41.149 -25.748 1.00 57.14 32 ARG C O 1
ATOM 3329 N N . GLU C 1 34 ? -3.009 -39.585 -26.423 1.00 56.86 33 GLU C N 1
ATOM 3330 C CA . GLU C 1 34 ? -2.951 -39.922 -27.859 1.00 56.36 33 GLU C CA 1
ATOM 3331 C C . GLU C 1 34 ? -1.709 -39.365 -28.555 1.00 56.00 33 GLU C C 1
ATOM 3332 O O . GLU C 1 34 ? -1.534 -39.529 -29.766 1.00 56.65 33 GLU C O 1
ATOM 3338 N N . ARG C 1 35 ? -0.865 -38.714 -27.761 1.00 55.01 34 ARG C N 1
ATOM 3339 C CA . ARG C 1 35 ? 0.414 -38.127 -28.219 1.00 54.38 34 ARG C CA 1
ATOM 3340 C C . ARG C 1 35 ? 1.591 -38.606 -27.375 1.00 53.53 34 ARG C C 1
ATOM 3341 O O . ARG C 1 35 ? 2.742 -38.221 -27.606 1.00 53.12 34 ARG C O 1
ATOM 3349 N N . ASN C 1 36 ? 1.272 -39.439 -26.390 1.00 52.45 35 ASN C N 1
ATOM 3350 C CA . ASN C 1 36 ? 2.248 -40.018 -25.467 1.00 51.40 35 ASN C CA 1
ATOM 3351 C C . ASN C 1 36 ? 3.076 -38.908 -24.810 1.00 50.54 35 ASN C C 1
ATOM 3352 O O . ASN C 1 36 ? 4.305 -38.942 -24.783 1.00 50.36 35 ASN C O 1
ATOM 3355 N N . ILE C 1 37 ? 2.356 -37.911 -24.304 1.00 49.41 36 ILE C N 1
ATOM 3356 C CA . ILE C 1 37 ? 2.946 -36.763 -23.620 1.00 48.44 36 ILE C CA 1
ATOM 3357 C C . ILE C 1 37 ? 2.615 -36.803 -22.127 1.00 47.88 36 ILE C C 1
ATOM 3358 O O . ILE C 1 37 ? 1.436 -36.827 -21.746 1.00 47.62 36 ILE C O 1
ATOM 3363 N N . PRO C 1 38 ? 3.645 -36.835 -21.268 1.00 46.62 37 PRO C N 1
ATOM 3364 C CA . PRO C 1 38 ? 3.243 -36.827 -19.866 1.00 45.60 37 PRO C CA 1
ATOM 3365 C C . PRO C 1 38 ? 2.827 -35.449 -19.440 1.00 43.43 37 PRO C C 1
ATOM 3366 O O . PRO C 1 38 ? 3.394 -34.428 -19.855 1.00 42.01 37 PRO C O 1
ATOM 3370 N N . ILE C 1 39 ? 1.792 -35.454 -18.628 1.00 41.91 38 ILE C N 1
ATOM 3371 C CA . ILE C 1 39 ? 1.238 -34.225 -18.086 1.00 41.08 38 ILE C CA 1
ATOM 3372 C C . ILE C 1 39 ? 0.875 -34.401 -16.626 1.00 40.27 38 ILE C C 1
ATOM 3373 O O . ILE C 1 39 ? 0.747 -35.514 -16.111 1.00 39.73 38 ILE C O 1
ATOM 3378 N N . VAL C 1 40 ? 0.771 -33.266 -15.972 1.00 40.87 39 VAL C N 1
ATOM 3379 C CA . VAL C 1 40 ? 0.369 -33.220 -14.565 1.00 41.41 39 VAL C CA 1
ATOM 3380 C C . VAL C 1 40 ? -1.024 -33.793 -14.392 1.00 39.52 39 VAL C C 1
ATOM 3381 O O . VAL C 1 40 ? -1.953 -33.422 -15.109 1.00 38.75 39 VAL C O 1
ATOM 3385 N N . ASP C 1 41 ? -1.151 -34.737 -13.462 1.00 38.26 40 ASP C N 1
ATOM 3386 C CA . ASP C 1 41 ? -2.468 -35.352 -13.186 1.00 38.63 40 ASP C CA 1
ATOM 3387 C C . ASP C 1 41 ? -3.380 -34.313 -12.527 1.00 35.88 40 ASP C C 1
ATOM 3388 O O . ASP C 1 41 ? -2.958 -33.267 -12.061 1.00 33.50 40 ASP C O 1
ATOM 3393 N N . ARG C 1 42 ? -4.637 -34.666 -12.430 1.00 32.77 41 ARG C N 1
ATOM 3394 C CA . ARG C 1 42 ? -5.622 -33.708 -11.957 1.00 32.61 41 ARG C CA 1
ATOM 3395 C C . ARG C 1 42 ? -5.481 -33.289 -10.515 1.00 30.78 41 ARG C C 1
ATOM 3396 O O . ARG C 1 42 ? -5.664 -32.112 -10.194 1.00 29.02 41 ARG C O 1
ATOM 3404 N N . GLN C 1 43 ? -5.191 -34.248 -9.653 1.00 28.96 42 GLN C N 1
ATOM 3405 C CA . GLN C 1 43 ? -5.015 -33.934 -8.217 1.00 29.26 42 GLN C CA 1
ATOM 3406 C C . GLN C 1 43 ? -3.829 -32.957 -8.044 1.00 29.94 42 GLN C C 1
ATOM 3407 O O . GLN C 1 43 ? -3.857 -32.029 -7.242 1.00 30.17 42 GLN C O 1
ATOM 3413 N N . THR C 1 44 ? -2.791 -33.150 -8.849 1.00 30.22 43 THR C N 1
ATOM 3414 C CA . THR C 1 44 ? -1.610 -32.285 -8.768 1.00 29.97 43 THR C CA 1
ATOM 3415 C C . THR C 1 44 ? -1.935 -30.896 -9.311 1.00 29.32 43 THR C C 1
ATOM 3416 O O . THR C 1 44 ? -1.542 -29.900 -8.746 1.00 27.22 43 THR C O 1
ATOM 3420 N N . GLY C 1 45 ? -2.637 -30.847 -10.442 1.00 29.21 44 GLY C N 1
ATOM 3421 C CA . GLY C 1 45 ? -3.032 -29.578 -11.031 1.00 29.18 44 GLY C CA 1
ATOM 3422 C C . GLY C 1 45 ? -3.880 -28.761 -10.070 1.00 28.19 44 GLY C C 1
ATOM 3423 O O . GLY C 1 45 ? -3.728 -27.537 -9.957 1.00 27.44 44 GLY C O 1
ATOM 3424 N N . ARG C 1 46 ? -4.788 -29.438 -9.381 1.00 28.07 45 ARG C N 1
ATOM 3425 C CA . ARG C 1 46 ? -5.665 -28.751 -8.398 1.00 27.52 45 ARG C CA 1
ATOM 3426 C C . ARG C 1 46 ? -4.833 -28.168 -7.227 1.00 26.99 45 ARG C C 1
ATOM 3427 O O . ARG C 1 46 ? -5.119 -27.068 -6.726 1.00 26.55 45 ARG C O 1
ATOM 3435 N N . LEU C 1 47 ? -3.790 -28.886 -6.813 1.00 27.91 46 LEU C N 1
ATOM 3436 C CA . LEU C 1 47 ? -2.917 -28.404 -5.756 1.00 29.07 46 LEU C CA 1
ATOM 3437 C C . LEU C 1 47 ? -2.136 -27.180 -6.293 1.00 29.16 46 LEU C C 1
ATOM 3438 O O . LEU C 1 47 ? -1.926 -26.222 -5.583 1.00 30.03 46 LEU C O 1
ATOM 3443 N N . LEU C 1 48 ? -1.713 -27.229 -7.563 1.00 28.76 47 LEU C N 1
ATOM 3444 C CA . LEU C 1 48 ? -0.992 -26.099 -8.165 1.00 29.29 47 LEU C CA 1
ATOM 3445 C C . LEU C 1 48 ? -1.863 -24.852 -8.137 1.00 29.32 47 LEU C C 1
ATOM 3446 O O . LEU C 1 48 ? -1.417 -23.770 -7.802 1.00 29.50 47 LEU C O 1
ATOM 3451 N N . TYR C 1 49 ? -3.118 -25.014 -8.517 1.00 29.52 48 TYR C N 1
ATOM 3452 C CA . TYR C 1 49 ? -4.073 -23.904 -8.498 1.00 28.93 48 TYR C CA 1
ATOM 3453 C C . TYR C 1 49 ? -4.244 -23.312 -7.077 1.00 28.09 48 TYR C C 1
ATOM 3454 O O . TYR C 1 49 ? -4.174 -22.087 -6.868 1.00 27.76 48 TYR C O 1
ATOM 3463 N N . LEU C 1 50 ? -4.437 -24.188 -6.113 1.00 26.98 49 LEU C N 1
ATOM 3464 C CA . LEU C 1 50 ? -4.660 -23.750 -4.730 1.00 28.71 49 LEU C CA 1
ATOM 3465 C C . LEU C 1 50 ? -3.440 -23.006 -4.221 1.00 27.96 49 LEU C C 1
ATOM 3466 O O . LEU C 1 50 ? -3.544 -21.947 -3.635 1.00 27.18 49 LEU C O 1
ATOM 3471 N N . LEU C 1 51 ? -2.281 -23.564 -4.476 1.00 27.30 50 LEU C N 1
ATOM 3472 C CA . LEU C 1 51 ? -1.055 -22.928 -4.016 1.00 27.42 50 LEU C CA 1
ATOM 3473 C C . LEU C 1 51 ? -0.874 -21.558 -4.633 1.00 27.42 50 LEU C C 1
ATOM 3474 O O . LEU C 1 51 ? -0.469 -20.620 -3.983 1.00 28.59 50 LEU C O 1
ATOM 3479 N N . ALA C 1 52 ? -1.153 -21.468 -5.918 1.00 27.46 51 ALA C N 1
ATOM 3480 C CA . ALA C 1 52 ? -1.046 -20.203 -6.650 1.00 27.62 51 ALA C CA 1
ATOM 3481 C C . ALA C 1 52 ? -2.029 -19.174 -6.070 1.00 27.21 51 ALA C C 1
ATOM 3482 O O . ALA C 1 52 ? -1.686 -18.013 -5.844 1.00 27.87 51 ALA C O 1
ATOM 3484 N N . ARG C 1 53 ? -3.246 -19.610 -5.769 1.00 27.32 52 ARG C N 1
ATOM 3485 C CA . ARG C 1 53 ? -4.262 -18.692 -5.223 1.00 27.58 52 ARG C CA 1
ATOM 3486 C C . ARG C 1 53 ? -3.826 -18.144 -3.883 1.00 27.92 52 ARG C C 1
ATOM 3487 O O . ARG C 1 53 ? -3.959 -16.953 -3.641 1.00 28.72 52 ARG C O 1
ATOM 3495 N N . ILE C 1 54 ? -3.239 -19.006 -3.044 1.00 28.43 53 ILE C N 1
ATOM 3496 C CA A ILE C 1 54 ? -2.734 -18.640 -1.713 0.50 27.62 53 ILE C CA 1
ATOM 3497 C CA B ILE C 1 54 ? -2.809 -18.504 -1.718 0.50 27.93 53 ILE C CA 1
ATOM 3498 C C . ILE C 1 54 ? -1.521 -17.705 -1.819 1.00 28.22 53 ILE C C 1
ATOM 3499 O O . ILE C 1 54 ? -1.366 -16.736 -1.080 1.00 30.83 53 ILE C O 1
ATOM 3508 N N . LYS C 1 55 ? -0.656 -18.038 -2.750 1.00 29.42 54 LYS C N 1
ATOM 3509 C CA . LYS C 1 55 ? 0.600 -17.295 -2.932 1.00 29.08 54 LYS C CA 1
ATOM 3510 C C . LYS C 1 55 ? 0.367 -15.919 -3.521 1.00 29.29 54 LYS C C 1
ATOM 3511 O O . LYS C 1 55 ? 1.101 -14.984 -3.222 1.00 30.62 54 LYS C O 1
ATOM 3517 N N . GLN C 1 56 ? -0.669 -15.794 -4.337 1.00 29.80 55 GLN C N 1
ATOM 3518 C CA . GLN C 1 56 ? -0.962 -14.537 -5.069 1.00 30.38 55 GLN C CA 1
ATOM 3519 C C . GLN C 1 56 ? 0.302 -14.036 -5.814 1.00 30.48 55 GLN C C 1
ATOM 3520 O O . GLN C 1 56 ? 0.780 -12.905 -5.644 1.00 30.59 55 GLN C O 1
ATOM 3526 N N . PRO C 1 57 ? 0.845 -14.879 -6.673 1.00 29.83 56 PRO C N 1
ATOM 3527 C CA . PRO C 1 57 ? 2.057 -14.436 -7.345 1.00 29.52 56 PRO C CA 1
ATOM 3528 C C . PRO C 1 57 ? 1.840 -13.405 -8.431 1.00 30.79 56 PRO C C 1
ATOM 3529 O O . PRO C 1 57 ? 0.774 -13.368 -9.069 1.00 29.59 56 PRO C O 1
ATOM 3533 N N . GLN C 1 58 ? 2.866 -12.579 -8.622 1.00 31.07 57 GLN C N 1
ATOM 3534 C CA . GLN C 1 58 ? 2.877 -11.580 -9.686 1.00 32.88 57 GLN C CA 1
ATOM 3535 C C . GLN C 1 58 ? 3.486 -12.192 -10.952 1.00 31.65 57 GLN C C 1
ATOM 3536 O O . GLN C 1 58 ? 3.144 -11.829 -12.094 1.00 30.24 57 GLN C O 1
ATOM 3542 N N . LEU C 1 59 ? 4.432 -13.096 -10.713 1.00 29.93 58 LEU C N 1
ATOM 3543 C CA . LEU C 1 59 ? 5.158 -13.798 -11.759 1.00 29.46 58 LEU C CA 1
ATOM 3544 C C . LEU C 1 59 ? 5.381 -15.275 -11.473 1.00 29.39 58 LEU C C 1
ATOM 3545 O O . LEU C 1 59 ? 5.946 -15.661 -10.444 1.00 29.09 58 LEU C O 1
ATOM 3550 N N . VAL C 1 60 ? 4.898 -16.078 -12.408 1.00 29.03 59 VAL C N 1
ATOM 3551 C CA . VAL C 1 60 ? 5.052 -17.545 -12.381 1.00 29.28 59 VAL C CA 1
ATOM 3552 C C . VAL C 1 60 ? 5.835 -17.933 -13.624 1.00 29.70 59 VAL C C 1
ATOM 3553 O O . VAL C 1 60 ? 5.478 -17.511 -14.738 1.00 30.19 59 VAL C O 1
ATOM 3557 N N . VAL C 1 61 ? 6.916 -18.694 -13.426 1.00 29.57 60 VAL C N 1
ATOM 3558 C CA . VAL C 1 61 ? 7.709 -19.156 -14.559 1.00 30.24 60 VAL C CA 1
ATOM 3559 C C . VAL C 1 61 ? 7.662 -20.663 -14.695 1.00 31.45 60 VAL C C 1
ATOM 3560 O O . VAL C 1 61 ? 7.874 -21.414 -13.754 1.00 31.58 60 VAL C O 1
ATOM 3564 N N . VAL C 1 62 ? 7.357 -21.081 -15.916 1.00 31.19 61 VAL C N 1
ATOM 3565 C CA . VAL C 1 62 ? 7.249 -22.498 -16.264 1.00 30.35 61 VAL C CA 1
ATOM 3566 C C . VAL C 1 62 ? 8.201 -22.899 -17.411 1.00 31.32 61 VAL C C 1
ATOM 3567 O O . VAL C 1 62 ? 7.854 -22.763 -18.599 1.00 31.71 61 VAL C O 1
ATOM 3571 N N . PRO C 1 63 ? 9.427 -23.360 -17.064 1.00 31.16 62 PRO C N 1
ATOM 3572 C CA . PRO C 1 63 ? 10.407 -23.830 -18.066 1.00 31.34 62 PRO C CA 1
ATOM 3573 C C . PRO C 1 63 ? 10.149 -25.286 -18.440 1.00 31.63 62 PRO C C 1
ATOM 3574 O O . PRO C 1 63 ? 10.623 -26.233 -17.775 1.00 31.47 62 PRO C O 1
ATOM 3578 N N . GLY C 1 64 ? 9.416 -25.433 -19.532 1.00 31.29 63 GLY C N 1
ATOM 3579 C CA . GLY C 1 64 ? 9.013 -26.740 -20.062 1.00 32.10 63 GLY C CA 1
ATOM 3580 C C . GLY C 1 64 ? 7.613 -27.074 -19.586 1.00 32.40 63 GLY C C 1
ATOM 3581 O O . GLY C 1 64 ? 7.331 -27.072 -18.402 1.00 32.65 63 GLY C O 1
ATOM 3582 N N . ASP C 1 65 ? 6.719 -27.350 -20.521 1.00 33.03 64 ASP C N 1
ATOM 3583 C CA . ASP C 1 65 ? 5.355 -27.645 -20.122 1.00 33.97 64 ASP C CA 1
ATOM 3584 C C . ASP C 1 65 ? 4.630 -28.358 -21.241 1.00 33.77 64 ASP C C 1
ATOM 3585 O O . ASP C 1 65 ? 4.134 -27.742 -22.173 1.00 32.96 64 ASP C O 1
ATOM 3590 N N . GLY C 1 66 ? 4.576 -29.674 -21.123 1.00 33.26 65 GLY C N 1
ATOM 3591 C CA . GLY C 1 66 ? 3.897 -30.502 -22.113 1.00 34.16 65 GLY C CA 1
ATOM 3592 C C . GLY C 1 66 ? 2.454 -30.056 -22.188 1.00 34.08 65 GLY C C 1
ATOM 3593 O O . GLY C 1 66 ? 1.750 -29.976 -21.170 1.00 33.37 65 GLY C O 1
ATOM 3594 N N . LEU C 1 67 ? 2.035 -29.750 -23.410 1.00 33.46 66 LEU C N 1
ATOM 3595 C CA . LEU C 1 67 ? 0.666 -29.287 -23.723 1.00 33.15 66 LEU C CA 1
ATOM 3596 C C . LEU C 1 67 ? 0.213 -28.041 -22.976 1.00 32.18 66 LEU C C 1
ATOM 3597 O O . LEU C 1 67 ? -0.961 -27.695 -23.007 1.00 32.24 66 LEU C O 1
ATOM 3602 N N . GLY C 1 68 ? 1.145 -27.373 -22.312 1.00 31.65 67 GLY C N 1
ATOM 3603 C CA . GLY C 1 68 ? 0.827 -26.155 -21.564 1.00 32.08 67 GLY C CA 1
ATOM 3604 C C . GLY C 1 68 ? -0.035 -26.450 -20.357 1.00 32.76 67 GLY C C 1
ATOM 3605 O O . GLY C 1 68 ? -0.733 -25.592 -19.834 1.00 31.16 67 GLY C O 1
ATOM 3606 N N . CYS C 1 69 ? 0.050 -27.687 -19.896 1.00 33.76 68 CYS C N 1
ATOM 3607 C CA . CYS C 1 69 ? -0.753 -28.136 -18.749 1.00 35.54 68 CYS C CA 1
ATOM 3608 C C . CYS C 1 69 ? -0.587 -27.341 -17.445 1.00 33.68 68 CYS C C 1
ATOM 3609 O O . CYS C 1 69 ? -1.571 -26.838 -16.908 1.00 32.09 68 CYS C O 1
ATOM 3612 N N . ALA C 1 70 ? 0.641 -27.279 -16.922 1.00 32.59 69 ALA C N 1
ATOM 3613 C CA . ALA C 1 70 ? 0.918 -26.542 -15.682 1.00 31.34 69 ALA C CA 1
ATOM 3614 C C . ALA C 1 70 ? 0.516 -25.097 -15.858 1.00 32.33 69 ALA C C 1
ATOM 3615 O O . ALA C 1 70 ? -0.041 -24.497 -14.957 1.00 31.54 69 ALA C O 1
ATOM 3617 N N . SER C 1 71 ? 0.782 -24.572 -17.057 1.00 30.65 70 SER C N 1
ATOM 3618 C CA . SER C 1 71 ? 0.460 -23.169 -17.399 1.00 31.52 70 SER C CA 1
ATOM 3619 C C . SER C 1 71 ? -1.052 -22.896 -17.327 1.00 31.83 70 SER C C 1
ATOM 3620 O O . SER C 1 71 ? -1.484 -21.825 -16.883 1.00 30.38 70 SER C O 1
ATOM 3623 N N . TRP C 1 72 ? -1.832 -23.886 -17.746 1.00 31.94 71 TRP C N 1
ATOM 3624 C CA . TRP C 1 72 ? -3.283 -23.779 -17.692 1.00 33.66 71 TRP C CA 1
ATOM 3625 C C . TRP C 1 72 ? -3.749 -23.608 -16.223 1.00 31.97 71 TRP C C 1
ATOM 3626 O O . TRP C 1 72 ? -4.552 -22.720 -15.909 1.00 30.69 71 TRP C O 1
ATOM 3637 N N . TRP C 1 73 ? -3.238 -24.451 -15.322 1.00 29.84 72 TRP C N 1
ATOM 3638 C CA . TRP C 1 73 ? -3.634 -24.354 -13.901 1.00 30.19 72 TRP C CA 1
ATOM 3639 C C . TRP C 1 73 ? -3.230 -23.034 -13.262 1.00 30.00 72 TRP C C 1
ATOM 3640 O O . TRP C 1 73 ? -4.012 -22.416 -12.548 1.00 29.83 72 TRP C O 1
ATOM 3651 N N . PHE C 1 74 ? -2.024 -22.583 -13.579 1.00 28.99 73 PHE C N 1
ATOM 3652 C CA . PHE C 1 74 ? -1.510 -21.334 -13.021 1.00 29.42 73 PHE C CA 1
ATOM 3653 C C . PHE C 1 74 ? -2.195 -20.124 -13.608 1.00 29.71 73 PHE C C 1
ATOM 3654 O O . PHE C 1 74 ? -2.481 -19.170 -12.891 1.00 29.76 73 PHE C O 1
ATOM 3662 N N . ALA C 1 75 ? -2.461 -20.168 -14.913 1.00 28.52 74 ALA C N 1
ATOM 3663 C CA . ALA C 1 75 ? -3.116 -19.023 -15.571 1.00 30.41 74 ALA C CA 1
ATOM 3664 C C . ALA C 1 75 ? -4.465 -18.750 -14.948 1.00 31.33 74 ALA C C 1
ATOM 3665 O O . ALA C 1 75 ? -4.828 -17.588 -14.797 1.00 32.50 74 ALA C O 1
ATOM 3667 N N . ARG C 1 76 ? -5.170 -19.822 -14.574 1.00 32.95 75 ARG C N 1
ATOM 3668 C CA A ARG C 1 76 ? -6.510 -19.672 -13.953 0.50 33.73 75 ARG C CA 1
ATOM 3669 C CA B ARG C 1 76 ? -6.486 -19.761 -13.917 0.50 33.37 75 ARG C CA 1
ATOM 3670 C C . ARG C 1 76 ? -6.469 -19.116 -12.542 1.00 33.10 75 ARG C C 1
ATOM 3671 O O . ARG C 1 76 ? -7.470 -18.574 -12.059 1.00 31.82 75 ARG C O 1
ATOM 3686 N N . ALA C 1 77 ? -5.315 -19.186 -11.913 1.00 31.93 76 ALA C N 1
ATOM 3687 C CA . ALA C 1 77 ? -5.155 -18.683 -10.549 1.00 30.94 76 ALA C CA 1
ATOM 3688 C C . ALA C 1 77 ? -4.627 -17.260 -10.369 1.00 31.57 76 ALA C C 1
ATOM 3689 O O . ALA C 1 77 ? -4.551 -16.775 -9.241 1.00 32.54 76 ALA C O 1
ATOM 3691 N N . ILE C 1 78 ? -4.249 -16.601 -11.463 1.00 34.93 77 ILE C N 1
ATOM 3692 C CA . ILE C 1 78 ? -3.648 -15.231 -11.395 1.00 35.41 77 ILE C CA 1
ATOM 3693 C C . ILE C 1 78 ? -4.470 -14.079 -11.953 1.00 36.75 77 ILE C C 1
ATOM 3694 O O . ILE C 1 78 ? -5.378 -14.262 -12.769 1.00 35.96 77 ILE C O 1
ATOM 3699 N N . SER C 1 79 ? -4.133 -12.881 -11.480 1.00 37.80 78 SER C N 1
ATOM 3700 C CA . SER C 1 79 ? -4.850 -11.668 -11.915 1.00 38.99 78 SER C CA 1
ATOM 3701 C C . SER C 1 79 ? -4.320 -11.183 -13.242 1.00 37.98 78 SER C C 1
ATOM 3702 O O . SER C 1 79 ? -3.275 -11.609 -13.718 1.00 34.35 78 SER C O 1
ATOM 3705 N N . ILE C 1 80 ? -5.062 -10.242 -13.804 1.00 37.82 79 ILE C N 1
ATOM 3706 C CA . ILE C 1 80 ? -4.726 -9.688 -15.094 1.00 38.17 79 ILE C CA 1
ATOM 3707 C C . ILE C 1 80 ? -3.414 -8.937 -15.023 1.00 37.47 79 ILE C C 1
ATOM 3708 O O . ILE C 1 80 ? -2.715 -8.759 -16.022 1.00 37.93 79 ILE C O 1
ATOM 3713 N N . SER C 1 81 ? -3.072 -8.497 -13.829 1.00 37.24 80 SER C N 1
ATOM 3714 C CA . SER C 1 81 ? -1.845 -7.696 -13.659 1.00 38.92 80 SER C CA 1
ATOM 3715 C C . SER C 1 81 ? -0.600 -8.575 -13.551 1.00 38.68 80 SER C C 1
ATOM 3716 O O . SER C 1 81 ? 0.536 -8.121 -13.751 1.00 39.62 80 SER C O 1
ATOM 3719 N N . SER C 1 82 ? -0.865 -9.848 -13.297 1.00 37.23 81 SER C N 1
ATOM 3720 C CA . SER C 1 82 ? 0.175 -10.883 -13.148 1.00 35.94 81 SER C CA 1
ATOM 3721 C C . SER C 1 82 ? 0.437 -11.600 -14.459 1.00 34.49 81 SER C C 1
ATOM 3722 O O . SER C 1 82 ? -0.308 -11.485 -15.427 1.00 35.11 81 SER C O 1
ATOM 3725 N N . ARG C 1 83 ? 1.497 -12.387 -14.447 1.00 32.89 82 ARG C N 1
ATOM 3726 C CA . ARG C 1 83 ? 1.883 -13.162 -15.617 1.00 31.61 82 ARG C CA 1
ATOM 3727 C C . ARG C 1 83 ? 2.428 -14.543 -15.351 1.00 31.05 82 ARG C C 1
ATOM 3728 O O . ARG C 1 83 ? 3.089 -14.806 -14.357 1.00 29.56 82 ARG C O 1
ATOM 3736 N N . VAL C 1 84 ? 2.145 -15.410 -16.307 1.00 31.18 83 VAL C N 1
ATOM 3737 C CA . VAL C 1 84 ? 2.715 -16.744 -16.352 1.00 31.21 83 VAL C CA 1
ATOM 3738 C C . VAL C 1 84 ? 3.606 -16.696 -17.577 1.00 31.20 83 VAL C C 1
ATOM 3739 O O . VAL C 1 84 ? 3.156 -16.259 -18.647 1.00 31.70 83 VAL C O 1
ATOM 3743 N N . VAL C 1 85 ? 4.879 -17.039 -17.405 1.00 30.71 84 VAL C N 1
ATOM 3744 C CA . VAL C 1 85 ? 5.828 -17.113 -18.506 1.00 29.44 84 VAL C CA 1
ATOM 3745 C C . VAL C 1 85 ? 6.139 -18.587 -18.702 1.00 29.22 84 VAL C C 1
ATOM 3746 O O . VAL C 1 85 ? 6.668 -19.255 -17.806 1.00 27.92 84 VAL C O 1
ATOM 3758 N N . ILE C 1 87 ? 7.900 -21.503 -21.280 1.00 30.28 86 ILE C N 1
ATOM 3759 C CA . ILE C 1 87 ? 8.882 -21.804 -22.314 1.00 31.42 86 ILE C CA 1
ATOM 3760 C C . ILE C 1 87 ? 8.942 -23.298 -22.594 1.00 31.71 86 ILE C C 1
ATOM 3761 O O . ILE C 1 87 ? 8.942 -24.119 -21.687 1.00 30.68 86 ILE C O 1
ATOM 3766 N N . ASP C 1 88 ? 8.974 -23.642 -23.872 1.00 31.46 87 ASP C N 1
ATOM 3767 C CA . ASP C 1 88 ? 9.092 -25.045 -24.265 1.00 31.75 87 ASP C CA 1
ATOM 3768 C C . ASP C 1 88 ? 9.840 -25.150 -25.598 1.00 33.20 87 ASP C C 1
ATOM 3769 O O . ASP C 1 88 ? 9.651 -24.309 -26.462 1.00 34.49 87 ASP C O 1
ATOM 3774 N N . PRO C 1 89 ? 10.668 -26.189 -25.777 1.00 34.18 88 PRO C N 1
ATOM 3775 C CA . PRO C 1 89 ? 11.402 -26.346 -27.029 1.00 34.46 88 PRO C CA 1
ATOM 3776 C C . PRO C 1 89 ? 10.555 -26.875 -28.183 1.00 34.57 88 PRO C C 1
ATOM 3777 O O . PRO C 1 89 ? 10.994 -26.865 -29.329 1.00 34.61 88 PRO C O 1
ATOM 3781 N N . ASP C 1 90 ? 9.346 -27.318 -27.878 1.00 35.32 89 ASP C N 1
ATOM 3782 C CA . ASP C 1 90 ? 8.463 -27.890 -28.910 1.00 36.29 89 ASP C CA 1
ATOM 3783 C C . ASP C 1 90 ? 7.301 -26.979 -29.307 1.00 36.86 89 ASP C C 1
ATOM 3784 O O . ASP C 1 90 ? 6.404 -26.700 -28.511 1.00 35.83 89 ASP C O 1
ATOM 3789 N N . ARG C 1 91 ? 7.348 -26.524 -30.556 1.00 37.48 90 ARG C N 1
ATOM 3790 C CA . ARG C 1 91 ? 6.315 -25.631 -31.108 1.00 38.55 90 ARG C CA 1
ATOM 3791 C C . ARG C 1 91 ? 4.893 -26.135 -30.941 1.00 37.66 90 ARG C C 1
ATOM 3792 O O . ARG C 1 91 ? 3.977 -25.330 -30.813 1.00 37.82 90 ARG C O 1
ATOM 3800 N N . ASP C 1 92 ? 4.727 -27.452 -30.892 1.00 37.17 91 ASP C N 1
ATOM 3801 C CA . ASP C 1 92 ? 3.383 -28.068 -30.739 1.00 37.11 91 ASP C CA 1
ATOM 3802 C C . ASP C 1 92 ? 2.787 -27.893 -29.333 1.00 35.79 91 ASP C C 1
ATOM 3803 O O . ASP C 1 92 ? 1.566 -27.924 -29.158 1.00 35.51 91 ASP C O 1
ATOM 3808 N N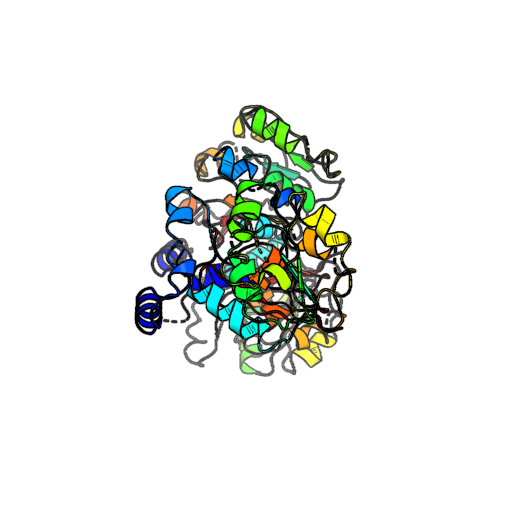 . ASN C 1 93 ? 3.661 -27.721 -28.343 1.00 34.04 92 ASN C N 1
ATOM 3809 C CA . ASN C 1 93 ? 3.242 -27.530 -26.952 1.00 32.51 92 ASN C CA 1
ATOM 3810 C C . ASN C 1 93 ? 2.821 -26.106 -26.761 1.00 31.26 92 ASN C C 1
ATOM 3811 O O . ASN C 1 93 ? 1.828 -25.823 -26.109 1.00 30.38 92 ASN C O 1
ATOM 3816 N N . VAL C 1 94 ? 3.607 -25.212 -27.346 1.00 30.81 93 VAL C N 1
ATOM 3817 C CA . VAL C 1 94 ? 3.343 -23.771 -27.242 1.00 30.58 93 VAL C CA 1
ATOM 3818 C C . VAL C 1 94 ? 2.052 -23.427 -27.947 1.00 29.58 93 VAL C C 1
ATOM 3819 O O . VAL C 1 94 ? 1.230 -22.664 -27.432 1.00 27.94 93 VAL C O 1
ATOM 3823 N N . GLU C 1 95 ? 1.858 -24.054 -29.106 1.00 30.13 94 GLU C N 1
ATOM 3824 C CA . GLU C 1 95 ? 0.666 -23.812 -29.922 1.00 29.97 94 GLU C CA 1
ATOM 3825 C C . GLU C 1 95 ? -0.571 -24.364 -29.234 1.00 31.42 94 GLU C C 1
ATOM 3826 O O . GLU C 1 95 ? -1.629 -23.733 -29.233 1.00 32.64 94 GLU C O 1
ATOM 3832 N N . HIS C 1 96 ? -0.424 -25.526 -28.608 1.00 32.41 95 HIS C N 1
ATOM 3833 C CA . HIS C 1 96 ? -1.551 -26.154 -27.905 1.00 32.78 95 HIS C CA 1
ATOM 3834 C C . HIS C 1 96 ? -1.991 -25.232 -26.780 1.00 32.72 95 HIS C C 1
ATOM 3835 O O . HIS C 1 96 ? -3.182 -24.987 -26.583 1.00 33.10 95 HIS C O 1
ATOM 3842 N N . ALA C 1 97 ? -0.999 -24.712 -26.064 1.00 31.26 96 ALA C N 1
ATOM 3843 C CA . ALA C 1 97 ? -1.220 -23.797 -24.948 1.00 30.92 96 ALA C CA 1
ATOM 3844 C C . ALA C 1 97 ? -1.863 -22.492 -25.407 1.00 30.69 96 ALA C C 1
ATOM 3845 O O . ALA C 1 97 ? -2.785 -21.955 -24.789 1.00 30.03 96 ALA C O 1
ATOM 3847 N N . ARG C 1 98 ? -1.359 -21.985 -26.517 1.00 29.25 97 ARG C N 1
ATOM 3848 C CA . ARG C 1 98 ? -1.856 -20.726 -27.038 1.00 30.48 97 ARG C CA 1
ATOM 3849 C C . ARG C 1 98 ? -3.341 -20.830 -27.337 1.00 29.44 97 ARG C C 1
ATOM 3850 O O . ARG C 1 98 ? -4.149 -19.978 -26.942 1.00 30.30 97 ARG C O 1
ATOM 3858 N N . ARG C 1 99 ? -3.692 -21.921 -27.999 1.00 28.59 98 ARG C N 1
ATOM 3859 C CA . ARG C 1 99 ? -5.085 -22.161 -28.380 1.00 29.15 98 ARG C CA 1
ATOM 3860 C C . ARG C 1 99 ? -6.022 -22.235 -27.179 1.00 29.40 98 ARG C C 1
ATOM 3861 O O . ARG C 1 99 ? -7.069 -21.605 -27.156 1.00 28.42 98 ARG C O 1
ATOM 3877 N N . LEU C 1 101 ? -5.584 -21.103 -24.178 1.00 31.73 100 LEU C N 1
ATOM 3878 C CA . LEU C 1 101 ? -5.556 -19.803 -23.494 1.00 32.29 100 LEU C CA 1
ATOM 3879 C C . LEU C 1 101 ? -6.306 -18.763 -24.274 1.00 32.22 100 LEU C C 1
ATOM 3880 O O . LEU C 1 101 ? -6.955 -17.871 -23.719 1.00 32.32 100 LEU C O 1
ATOM 3885 N N . HIS C 1 102 ? -6.244 -18.910 -25.586 1.00 32.56 101 HIS C N 1
ATOM 3886 C CA . HIS C 1 102 ? -6.936 -17.973 -26.464 1.00 32.32 101 HIS C CA 1
ATOM 3887 C C . HIS C 1 102 ? -8.421 -18.199 -26.289 1.00 32.52 101 HIS C C 1
ATOM 3888 O O . HIS C 1 102 ? -9.192 -17.268 -26.040 1.00 33.01 101 HIS C O 1
ATOM 3895 N N . ASP C 1 103 ? -8.795 -19.464 -26.396 1.00 32.64 102 ASP C N 1
ATOM 3896 C CA . ASP C 1 103 ? -10.203 -19.878 -26.288 1.00 34.06 102 ASP C CA 1
ATOM 3897 C C . ASP C 1 103 ? -10.822 -19.441 -24.980 1.00 34.77 102 ASP C C 1
ATOM 3898 O O . ASP C 1 103 ? -11.954 -18.934 -24.969 1.00 35.26 102 ASP C O 1
ATOM 3903 N N . ASN C 1 104 ? -10.073 -19.621 -23.890 1.00 35.13 103 ASN C N 1
ATOM 3904 C CA A ASN C 1 104 ? -10.599 -19.244 -22.566 0.50 35.60 103 ASN C CA 1
ATOM 3905 C CA B ASN C 1 104 ? -10.518 -19.287 -22.535 0.50 36.02 103 ASN C CA 1
ATOM 3906 C C . ASN C 1 104 ? -10.284 -17.793 -22.223 1.00 36.51 103 ASN C C 1
ATOM 3907 O O . ASN C 1 104 ? -10.733 -17.271 -21.205 1.00 38.42 103 ASN C O 1
ATOM 3916 N N . GLY C 1 105 ? -9.548 -17.138 -23.100 1.00 36.55 104 GLY C N 1
ATOM 3917 C CA . GLY C 1 105 ? -9.211 -15.710 -22.973 1.00 37.25 104 GLY C CA 1
ATOM 3918 C C . GLY C 1 105 ? -7.994 -15.315 -22.157 1.00 37.63 104 GLY C C 1
ATOM 3919 O O . GLY C 1 105 ? -7.461 -14.185 -22.282 1.00 37.72 104 GLY C O 1
ATOM 3920 N N . LEU C 1 106 ? -7.541 -16.277 -21.371 1.00 35.84 105 LEU C N 1
ATOM 3921 C CA . LEU C 1 106 ? -6.398 -16.108 -20.453 1.00 35.55 105 LEU C CA 1
ATOM 3922 C C . LEU C 1 106 ? -5.030 -15.851 -21.109 1.00 35.26 105 LEU C C 1
ATOM 3923 O O . LEU C 1 106 ? -4.020 -15.694 -20.417 1.00 34.52 105 LEU C O 1
ATOM 3928 N N . ILE C 1 107 ? -5.015 -15.766 -22.437 1.00 35.23 106 ILE C N 1
ATOM 3929 C CA . ILE C 1 107 ? -3.765 -15.526 -23.183 1.00 34.10 106 ILE C CA 1
ATOM 3930 C C . ILE C 1 107 ? -3.288 -14.112 -22.862 1.00 34.42 106 ILE C C 1
ATOM 3931 O O . ILE C 1 107 ? -2.148 -13.727 -23.104 1.00 34.83 106 ILE C O 1
ATOM 3936 N N . ASP C 1 108 ? -4.199 -13.347 -22.291 1.00 34.50 107 ASP C N 1
ATOM 3937 C CA . ASP C 1 108 ? -3.922 -11.962 -21.905 1.00 34.90 107 ASP C CA 1
ATOM 3938 C C . ASP C 1 108 ? -2.994 -11.876 -20.690 1.00 35.56 107 ASP C C 1
ATOM 3939 O O . ASP C 1 108 ? -2.457 -10.807 -20.372 1.00 34.95 107 ASP C O 1
ATOM 3944 N N . ARG C 1 109 ? -2.752 -13.041 -20.091 1.00 34.37 108 ARG C N 1
ATOM 3945 C CA . ARG C 1 109 ? -2.043 -13.160 -18.821 1.00 35.27 108 ARG C CA 1
ATOM 3946 C C . ARG C 1 109 ? -0.881 -14.123 -18.848 1.00 33.71 108 ARG C C 1
ATOM 3947 O O . ARG C 1 109 ? -0.243 -14.419 -17.827 1.00 33.93 108 ARG C O 1
ATOM 3955 N N . VAL C 1 110 ? -0.639 -14.638 -20.040 1.00 32.91 109 VAL C N 1
ATOM 3956 C CA . VAL C 1 110 ? 0.407 -15.621 -20.276 1.00 32.01 109 VAL C CA 1
ATOM 3957 C C . VAL C 1 110 ? 1.312 -15.260 -21.442 1.00 32.26 109 VAL C C 1
ATOM 3958 O O . VAL C 1 110 ? 0.856 -14.879 -22.512 1.00 31.17 109 VAL C O 1
ATOM 3962 N N . GLU C 1 111 ? 2.609 -15.363 -21.191 1.00 32.14 110 GLU C N 1
ATOM 3963 C CA . GLU C 1 111 ? 3.642 -15.114 -22.193 1.00 34.15 110 GLU C CA 1
ATOM 3964 C C . GLU C 1 111 ? 4.192 -16.470 -22.585 1.00 33.59 110 GLU C C 1
ATOM 3965 O O . GLU C 1 111 ? 4.723 -17.201 -21.752 1.00 33.08 110 GLU C O 1
ATOM 3971 N N . LEU C 1 112 ? 4.049 -16.826 -23.851 1.00 33.11 111 LEU C N 1
ATOM 3972 C CA . LEU C 1 112 ? 4.524 -18.120 -24.336 1.00 33.29 111 LEU C CA 1
ATOM 3973 C C . LEU C 1 112 ? 5.671 -17.946 -25.307 1.00 34.08 111 LEU C C 1
ATOM 3974 O O . LEU C 1 112 ? 5.614 -17.081 -26.188 1.00 33.08 111 LEU C O 1
ATOM 3979 N N . GLN C 1 113 ? 6.687 -18.793 -25.147 1.00 34.64 112 GLN C N 1
ATOM 3980 C CA . GLN C 1 113 ? 7.878 -18.781 -26.011 1.00 36.44 112 GLN C CA 1
ATOM 3981 C C . GLN C 1 113 ? 8.353 -20.165 -26.393 1.00 34.35 112 GLN C C 1
ATOM 3982 O O . GLN C 1 113 ? 8.410 -21.055 -25.566 1.00 32.00 112 GLN C O 1
ATOM 3988 N N . VAL C 1 114 ? 8.672 -20.334 -27.665 1.00 32.55 113 VAL C N 1
ATOM 3989 C CA . VAL C 1 114 ? 9.260 -21.578 -28.141 1.00 32.08 113 VAL C CA 1
ATOM 3990 C C . VAL C 1 114 ? 10.754 -21.341 -27.965 1.00 32.11 113 VAL C C 1
ATOM 3991 O O . VAL C 1 114 ? 11.329 -20.405 -28.515 1.00 32.10 113 VAL C O 1
ATOM 3995 N N . GLY C 1 115 ? 11.392 -22.172 -27.174 1.00 32.13 114 GLY C N 1
ATOM 3996 C CA . GLY C 1 115 ? 12.828 -22.015 -26.943 1.00 32.84 114 GLY C CA 1
ATOM 3997 C C . GLY C 1 115 ? 13.424 -22.876 -25.843 1.00 33.25 114 GLY C C 1
ATOM 3998 O O . GLY C 1 115 ? 12.811 -23.823 -25.372 1.00 34.45 114 GLY C O 1
ATOM 3999 N N . ASP C 1 116 ? 14.643 -22.522 -25.459 1.00 33.55 115 ASP C N 1
ATOM 4000 C CA . ASP C 1 116 ? 15.362 -23.237 -24.422 1.00 34.70 115 ASP C CA 1
ATOM 4001 C C . ASP C 1 116 ? 14.781 -22.828 -23.077 1.00 33.92 115 ASP C C 1
ATOM 4002 O O . ASP C 1 116 ? 14.954 -21.679 -22.654 1.00 33.17 115 ASP C O 1
ATOM 4007 N N . PRO C 1 117 ? 14.125 -23.764 -22.375 1.00 33.86 116 PRO C N 1
ATOM 4008 C CA . PRO C 1 117 ? 13.490 -23.390 -21.091 1.00 34.30 116 PRO C CA 1
ATOM 4009 C C . PRO C 1 117 ? 14.352 -22.655 -20.026 1.00 34.61 116 PRO C C 1
ATOM 4010 O O . PRO C 1 117 ? 13.967 -21.573 -19.585 1.00 35.46 116 PRO C O 1
ATOM 4014 N N . LEU C 1 118 ? 15.506 -23.187 -19.644 1.00 35.17 117 LEU C N 1
ATOM 4015 C CA . LEU C 1 118 ? 16.308 -22.528 -18.608 1.00 36.27 117 LEU C CA 1
ATOM 4016 C C . LEU C 1 118 ? 17.079 -21.326 -19.134 1.00 36.71 117 LEU C C 1
ATOM 4017 O O . LEU C 1 118 ? 17.297 -20.330 -18.429 1.00 36.90 117 LEU C O 1
ATOM 4022 N N . GLY C 1 119 ? 17.442 -21.408 -20.400 1.00 36.43 118 GLY C N 1
ATOM 4023 C CA . GLY C 1 119 ? 18.184 -20.335 -21.021 1.00 36.82 118 GLY C CA 1
ATOM 4024 C C . GLY C 1 119 ? 17.342 -19.077 -21.007 1.00 36.83 118 GLY C C 1
ATOM 4025 O O . GLY C 1 119 ? 17.821 -17.980 -20.677 1.00 36.65 118 GLY C O 1
ATOM 4026 N N . ILE C 1 120 ? 16.068 -19.263 -21.345 1.00 35.94 119 ILE C N 1
ATOM 4027 C CA . ILE C 1 120 ? 15.111 -18.158 -21.418 1.00 36.11 119 ILE C CA 1
ATOM 4028 C C . ILE C 1 120 ? 14.650 -17.726 -20.028 1.00 36.14 119 ILE C C 1
ATOM 4029 O O . ILE C 1 120 ? 14.616 -16.534 -19.719 1.00 36.44 119 ILE C O 1
ATOM 4034 N N . ALA C 1 121 ? 14.331 -18.702 -19.192 1.00 35.92 120 ALA C N 1
ATOM 4035 C CA . ALA C 1 121 ? 13.860 -18.438 -17.826 1.00 36.29 120 ALA C CA 1
ATOM 4036 C C . ALA C 1 121 ? 14.843 -17.617 -16.990 1.00 36.66 120 ALA C C 1
ATOM 4037 O O . ALA C 1 121 ? 14.437 -16.798 -16.163 1.00 37.79 120 ALA C O 1
ATOM 4039 N N . ALA C 1 122 ? 16.130 -17.831 -17.231 1.00 36.44 121 ALA C N 1
ATOM 4040 C CA . ALA C 1 122 ? 17.207 -17.149 -16.469 1.00 36.24 121 ALA C CA 1
ATOM 4041 C C . ALA C 1 122 ? 17.252 -15.641 -16.706 1.00 36.09 121 ALA C C 1
ATOM 4042 O O . ALA C 1 122 ? 17.917 -14.894 -15.984 1.00 36.66 121 ALA C O 1
ATOM 4044 N N . GLY C 1 123 ? 16.521 -15.200 -17.714 1.00 35.14 122 GLY C N 1
ATOM 4045 C CA . GLY C 1 123 ? 16.442 -13.783 -18.033 1.00 35.15 122 GLY C CA 1
ATOM 4046 C C . GLY C 1 123 ? 15.375 -13.075 -17.214 1.00 35.00 122 GLY C C 1
ATOM 4047 O O . GLY C 1 123 ? 15.298 -11.839 -17.163 1.00 33.68 122 GLY C O 1
ATOM 4048 N N . GLN C 1 124 ? 14.553 -13.878 -16.549 1.00 35.67 123 GLN C N 1
ATOM 4049 C CA . GLN C 1 124 ? 13.466 -13.366 -15.723 1.00 35.62 123 GLN C CA 1
ATOM 4050 C C . GLN C 1 124 ? 13.969 -12.940 -14.367 1.00 35.61 123 GLN C C 1
ATOM 4051 O O . GLN C 1 124 ? 15.005 -13.401 -13.896 1.00 35.43 123 GLN C O 1
ATOM 4057 N N . ARG C 1 125 ? 13.211 -12.048 -13.755 1.00 34.90 124 ARG C N 1
ATOM 4058 C CA . ARG C 1 125 ? 13.535 -11.526 -12.439 1.00 35.76 124 ARG C CA 1
ATOM 4059 C C . ARG C 1 125 ? 12.323 -11.522 -11.534 1.00 34.11 124 ARG C C 1
ATOM 4060 O O . ARG C 1 125 ? 11.187 -11.431 -12.003 1.00 32.93 124 ARG C O 1
ATOM 4068 N N . ASP C 1 126 ? 12.601 -11.587 -10.239 1.00 32.79 125 ASP C N 1
ATOM 4069 C CA . ASP C 1 126 ? 11.573 -11.543 -9.179 1.00 32.69 125 ASP C CA 1
ATOM 4070 C C . ASP C 1 126 ? 10.459 -12.566 -9.407 1.00 30.62 125 ASP C C 1
ATOM 4071 O O . ASP C 1 126 ? 9.261 -12.260 -9.329 1.00 31.47 125 ASP C O 1
ATOM 4076 N N . ILE C 1 127 ? 10.895 -13.770 -9.753 1.00 29.79 126 ILE C N 1
ATOM 4077 C CA . ILE C 1 127 ? 9.984 -14.929 -9.949 1.00 29.99 126 ILE C CA 1
ATOM 4078 C C . ILE C 1 127 ? 9.364 -15.286 -8.602 1.00 30.06 126 ILE C C 1
ATOM 4079 O O . ILE C 1 127 ? 10.078 -15.481 -7.598 1.00 31.64 126 ILE C O 1
ATOM 4084 N N . ASP C 1 128 ? 8.031 -15.392 -8.578 1.00 30.00 127 ASP C N 1
ATOM 4085 C CA . ASP C 1 128 ? 7.276 -15.715 -7.354 1.00 29.49 127 ASP C CA 1
ATOM 4086 C C . ASP C 1 128 ? 7.043 -17.213 -7.211 1.00 29.40 127 ASP C C 1
ATOM 4087 O O . ASP C 1 128 ? 7.020 -17.749 -6.104 1.00 29.28 127 ASP C O 1
ATOM 4092 N N . ILE C 1 129 ? 6.812 -17.869 -8.342 1.00 29.27 128 ILE C N 1
ATOM 4093 C CA . ILE C 1 129 ? 6.661 -19.332 -8.376 1.00 28.80 128 ILE C CA 1
ATOM 4094 C C . ILE C 1 129 ? 7.435 -19.855 -9.570 1.00 29.19 128 ILE C C 1
ATOM 4095 O O . ILE C 1 129 ? 7.266 -19.408 -10.719 1.00 29.63 128 ILE C O 1
ATOM 4100 N N . LEU C 1 130 ? 8.323 -20.785 -9.261 1.00 29.15 129 LEU C N 1
ATOM 4101 C CA . LEU C 1 130 ? 9.131 -21.478 -10.260 1.00 29.57 129 LEU C CA 1
ATOM 4102 C C . LEU C 1 130 ? 8.698 -22.923 -10.269 1.00 29.00 129 LEU C C 1
ATOM 4103 O O . LEU C 1 130 ? 8.835 -23.645 -9.282 1.00 27.98 129 LEU C O 1
ATOM 4108 N N . PHE C 1 131 ? 8.149 -23.311 -11.412 1.00 30.40 130 PHE C N 1
ATOM 4109 C CA . PHE C 1 131 ? 7.666 -24.667 -11.627 1.00 31.24 130 PHE C CA 1
ATOM 4110 C C . PHE C 1 131 ? 8.770 -25.455 -12.309 1.00 33.88 130 PHE C C 1
ATOM 4111 O O . PHE C 1 131 ? 9.379 -24.992 -13.264 1.00 33.73 130 PHE C O 1
ATOM 4127 N N . ASP C 1 133 ? 10.044 -29.724 -13.370 1.00 37.35 132 ASP C N 1
ATOM 4128 C CA . ASP C 1 133 ? 9.777 -31.153 -13.558 1.00 37.62 132 ASP C CA 1
ATOM 4129 C C . ASP C 1 133 ? 11.085 -31.902 -13.304 1.00 37.68 132 ASP C C 1
ATOM 4130 O O . ASP C 1 133 ? 12.063 -31.777 -14.074 1.00 37.93 132 ASP C O 1
ATOM 4135 N N . CYS C 1 134 ? 11.092 -32.693 -12.234 1.00 37.92 133 CYS C N 1
ATOM 4136 C CA . CYS C 1 134 ? 12.300 -33.447 -11.830 1.00 38.90 133 CYS C CA 1
ATOM 4137 C C . CYS C 1 134 ? 12.745 -34.535 -12.821 1.00 39.75 133 CYS C C 1
ATOM 4138 O O . CYS C 1 134 ? 13.879 -35.038 -12.712 1.00 40.07 133 CYS C O 1
ATOM 4141 N N . ASP C 1 135 ? 11.863 -34.877 -13.758 1.00 41.49 134 ASP C N 1
ATOM 4142 C CA . ASP C 1 135 ? 12.145 -35.886 -14.831 1.00 43.35 134 ASP C CA 1
ATOM 4143 C C . ASP C 1 135 ? 13.065 -35.354 -15.887 1.00 43.01 134 ASP C C 1
ATOM 4144 O O . ASP C 1 135 ? 13.854 -36.080 -16.504 1.00 43.92 134 ASP C O 1
ATOM 4149 N N . VAL C 1 136 ? 12.924 -34.060 -16.081 1.00 42.35 135 VAL C N 1
ATOM 4150 C CA . VAL C 1 136 ? 13.598 -33.317 -17.153 1.00 42.78 135 VAL C CA 1
ATOM 4151 C C . VAL C 1 136 ? 14.787 -32.507 -16.724 1.00 43.09 135 VAL C C 1
ATOM 4152 O O . VAL C 1 136 ? 15.714 -32.244 -17.507 1.00 42.08 135 VAL C O 1
ATOM 4156 N N . PHE C 1 137 ? 14.759 -32.110 -15.468 1.00 42.67 136 PHE C N 1
ATOM 4157 C CA . PHE C 1 137 ? 15.828 -31.304 -14.930 1.00 43.07 136 PHE C CA 1
ATOM 4158 C C . PHE C 1 137 ? 16.395 -31.784 -13.627 1.00 43.00 136 PHE C C 1
ATOM 4159 O O . PHE C 1 137 ? 15.700 -32.341 -12.784 1.00 43.62 136 PHE C O 1
ATOM 4167 N N . ASN C 1 138 ? 17.684 -31.500 -13.507 1.00 41.83 137 ASN C N 1
ATOM 4168 C CA . ASN C 1 138 ? 18.493 -31.742 -12.310 1.00 41.50 137 ASN C CA 1
ATOM 4169 C C . ASN C 1 138 ? 18.240 -30.490 -11.485 1.00 38.84 137 ASN C C 1
ATOM 4170 O O . ASN C 1 138 ? 18.717 -29.408 -11.798 1.00 37.63 137 ASN C O 1
ATOM 4175 N N . GLY C 1 139 ? 17.441 -30.652 -10.445 1.00 36.66 138 GLY C N 1
ATOM 4176 C CA . GLY C 1 139 ? 17.028 -29.546 -9.579 1.00 34.86 138 GLY C CA 1
ATOM 4177 C C . GLY C 1 139 ? 18.118 -28.643 -9.051 1.00 33.75 138 GLY C C 1
ATOM 4178 O O . GLY C 1 139 ? 17.990 -27.420 -9.052 1.00 30.87 138 GLY C O 1
ATOM 4179 N N . ALA C 1 140 ? 19.190 -29.258 -8.574 1.00 33.63 139 ALA C N 1
ATOM 4180 C CA . ALA C 1 140 ? 20.323 -28.504 -8.043 1.00 33.08 139 ALA C CA 1
ATOM 4181 C C . ALA C 1 140 ? 20.868 -27.539 -9.078 1.00 33.35 139 ALA C C 1
ATOM 4182 O O . ALA C 1 140 ? 21.176 -26.397 -8.794 1.00 32.35 139 ALA C O 1
ATOM 4184 N N . ASP C 1 141 ? 20.977 -28.017 -10.303 1.00 34.21 140 ASP C N 1
ATOM 4185 C CA . ASP C 1 141 ? 21.516 -27.203 -11.394 1.00 34.42 140 ASP C CA 1
ATOM 4186 C C . ASP C 1 141 ? 20.577 -26.071 -11.703 1.00 34.20 140 ASP C C 1
ATOM 4187 O O . ASP C 1 141 ? 20.985 -24.940 -11.933 1.00 33.89 140 ASP C O 1
ATOM 4189 N N . VAL C 1 142 ? 19.289 -26.366 -11.685 1.00 34.74 141 VAL C N 1
ATOM 4190 C CA . VAL C 1 142 ? 18.298 -25.335 -11.966 1.00 34.97 141 VAL C CA 1
ATOM 4191 C C . VAL C 1 142 ? 18.347 -24.234 -10.916 1.00 34.84 141 VAL C C 1
ATOM 4192 O O . VAL C 1 142 ? 18.305 -23.047 -11.228 1.00 33.70 141 VAL C O 1
ATOM 4196 N N . LEU C 1 143 ? 18.480 -24.655 -9.665 1.00 35.52 142 LEU C N 1
ATOM 4197 C CA . LEU C 1 143 ? 18.463 -23.718 -8.539 1.00 36.32 142 LEU C CA 1
ATOM 4198 C C . LEU C 1 143 ? 19.751 -22.905 -8.509 1.00 36.20 142 LEU C C 1
ATOM 4199 O O . LEU C 1 143 ? 19.751 -21.726 -8.141 1.00 37.07 142 LEU C O 1
ATOM 4204 N N . GLU C 1 144 ? 20.836 -23.518 -8.968 1.00 35.48 143 GLU C N 1
ATOM 4205 C CA . GLU C 1 144 ? 22.158 -22.836 -9.014 1.00 35.52 143 GLU C CA 1
ATOM 4206 C C . GLU C 1 144 ? 22.048 -21.647 -9.928 1.00 36.35 143 GLU C C 1
ATOM 4207 O O . GLU C 1 144 ? 22.516 -20.539 -9.639 1.00 35.81 143 GLU C O 1
ATOM 4210 N N . ARG C 1 145 ? 21.403 -21.906 -11.052 1.00 36.43 144 ARG C N 1
ATOM 4211 C CA . ARG C 1 145 ? 21.202 -20.893 -12.076 1.00 37.51 144 ARG C CA 1
ATOM 4212 C C . ARG C 1 145 ? 20.068 -19.920 -11.831 1.00 36.65 144 ARG C C 1
ATOM 4213 O O . ARG C 1 145 ? 20.180 -18.742 -12.148 1.00 36.88 144 ARG C O 1
ATOM 4229 N N . ASN C 1 147 ? 18.238 -19.287 -8.686 1.00 35.73 146 ASN C N 1
ATOM 4230 C CA . ASN C 1 147 ? 18.004 -18.697 -7.358 1.00 35.77 146 ASN C CA 1
ATOM 4231 C C . ASN C 1 147 ? 18.038 -17.164 -7.432 1.00 35.60 146 ASN C C 1
ATOM 4232 O O . ASN C 1 147 ? 17.232 -16.460 -6.802 1.00 33.10 146 ASN C O 1
ATOM 4237 N N . ARG C 1 148 ? 18.981 -16.678 -8.232 1.00 35.32 147 ARG C N 1
ATOM 4238 C CA . ARG C 1 148 ? 19.191 -15.227 -8.457 1.00 35.56 147 ARG C CA 1
ATOM 4239 C C . ARG C 1 148 ? 18.012 -14.545 -9.158 1.00 34.79 147 ARG C C 1
ATOM 4240 O O . ARG C 1 148 ? 17.896 -13.325 -9.178 1.00 36.03 147 ARG C O 1
ATOM 4243 N N . CYS C 1 149 ? 17.155 -15.351 -9.748 1.00 33.61 148 CYS C N 1
ATOM 4244 C CA . CYS C 1 149 ? 15.991 -14.850 -10.484 1.00 33.06 148 CYS C CA 1
ATOM 4245 C C . CYS C 1 149 ? 14.743 -14.863 -9.624 1.00 32.49 148 CYS C C 1
ATOM 4246 O O . CYS C 1 149 ? 13.703 -14.320 -10.016 1.00 29.93 148 CYS C O 1
ATOM 4249 N N . LEU C 1 150 ? 14.866 -15.486 -8.459 1.00 30.63 149 LEU C N 1
ATOM 4250 C CA . LEU C 1 150 ? 13.712 -15.619 -7.529 1.00 30.86 149 LEU C CA 1
ATOM 4251 C C . LEU C 1 150 ? 13.489 -14.379 -6.689 1.00 30.70 149 LEU C C 1
ATOM 4252 O O . LEU C 1 150 ? 14.437 -13.706 -6.281 1.00 30.49 149 LEU C O 1
ATOM 4257 N N . ALA C 1 151 ? 12.217 -14.095 -6.436 1.00 29.39 150 ALA C N 1
ATOM 4258 C CA . ALA C 1 151 ? 11.810 -12.973 -5.609 1.00 30.19 150 ALA C CA 1
ATOM 4259 C C . ALA C 1 151 ? 11.930 -13.386 -4.164 1.00 30.37 150 ALA C C 1
ATOM 4260 O O . ALA C 1 151 ? 12.079 -14.566 -3.824 1.00 31.01 150 ALA C O 1
ATOM 4262 N N . LYS C 1 152 ? 11.885 -12.398 -3.297 1.00 29.86 151 LYS C N 1
ATOM 4263 C CA . LYS C 1 152 ? 11.870 -12.697 -1.881 1.00 30.98 151 LYS C CA 1
ATOM 4264 C C . LYS C 1 152 ? 10.689 -13.638 -1.629 1.00 30.74 151 LYS C C 1
ATOM 4265 O O . LYS C 1 152 ? 9.587 -13.431 -2.138 1.00 30.88 151 LYS C O 1
ATOM 4271 N N . ASN C 1 153 ? 10.944 -14.658 -0.835 1.00 30.20 152 ASN C N 1
ATOM 4272 C CA . ASN C 1 153 ? 9.914 -15.651 -0.424 1.00 29.90 152 ASN C CA 1
ATOM 4273 C C . ASN C 1 153 ? 9.214 -16.378 -1.549 1.00 28.33 152 ASN C C 1
ATOM 4274 O O . ASN C 1 153 ? 8.036 -16.764 -1.437 1.00 27.99 152 ASN C O 1
ATOM 4279 N N . ALA C 1 154 ? 9.969 -16.580 -2.621 1.00 28.84 153 ALA C N 1
ATOM 4280 C CA . ALA C 1 154 ? 9.509 -17.371 -3.787 1.00 28.37 153 ALA C CA 1
ATOM 4281 C C . ALA C 1 154 ? 9.226 -18.812 -3.373 1.00 27.07 153 ALA C C 1
ATOM 4282 O O . ALA C 1 154 ? 9.782 -19.321 -2.400 1.00 28.15 153 ALA C O 1
ATOM 4284 N N . LEU C 1 155 ? 8.347 -19.440 -4.147 1.00 26.73 154 LEU C N 1
ATOM 4285 C CA . LEU C 1 155 ? 7.965 -20.831 -3.960 1.00 26.26 154 LEU C CA 1
ATOM 4286 C C . LEU C 1 155 ? 8.362 -21.688 -5.128 1.00 26.81 154 LEU C C 1
ATOM 4287 O O . LEU C 1 155 ? 7.996 -21.428 -6.263 1.00 28.20 154 LEU C O 1
ATOM 4292 N N . LEU C 1 156 ? 9.157 -22.687 -4.817 1.00 28.47 155 LEU C N 1
ATOM 4293 C CA A LEU C 1 156 ? 9.586 -23.658 -5.807 0.50 29.22 155 LEU C CA 1
ATOM 4294 C CA B LEU C 1 156 ? 9.592 -23.681 -5.782 0.50 28.82 155 LEU C CA 1
ATOM 4295 C C . LEU C 1 156 ? 8.591 -24.821 -5.770 1.00 29.29 155 LEU C C 1
ATOM 4296 O O . LEU C 1 156 ? 8.243 -25.320 -4.710 1.00 29.41 155 LEU C O 1
ATOM 4305 N N . ILE C 1 157 ? 8.086 -25.202 -6.942 1.00 29.71 156 ILE C N 1
ATOM 4306 C CA . ILE C 1 157 ? 7.138 -26.337 -7.054 1.00 29.20 156 ILE C CA 1
ATOM 4307 C C . ILE C 1 157 ? 7.769 -27.344 -8.031 1.00 30.42 156 ILE C C 1
ATOM 4308 O O . ILE C 1 157 ? 7.906 -27.099 -9.231 1.00 30.65 156 ILE C O 1
ATOM 4313 N N . ALA C 1 158 ? 8.195 -28.473 -7.513 1.00 29.04 157 ALA C N 1
ATOM 4314 C CA . ALA C 1 158 ? 8.856 -29.473 -8.364 1.00 30.46 157 ALA C CA 1
ATOM 4315 C C . ALA C 1 158 ? 8.092 -30.789 -8.354 1.00 31.22 157 ALA C C 1
ATOM 4316 O O . ALA C 1 158 ? 7.926 -31.429 -7.321 1.00 30.20 157 ALA C O 1
ATOM 4318 N N . VAL C 1 159 ? 7.585 -31.126 -9.527 1.00 30.49 158 VAL C N 1
ATOM 4319 C CA . VAL C 1 159 ? 6.804 -32.352 -9.748 1.00 29.14 158 VAL C CA 1
ATOM 4320 C C . VAL C 1 159 ? 7.695 -33.544 -10.112 1.00 29.53 158 VAL C C 1
ATOM 4321 O O . VAL C 1 159 ? 8.874 -33.409 -10.425 1.00 28.26 158 VAL C O 1
ATOM 4325 N N . ASN C 1 160 ? 7.074 -34.707 -10.046 1.00 29.96 159 ASN C N 1
ATOM 4326 C CA . ASN C 1 160 ? 7.732 -36.031 -10.275 1.00 31.63 159 ASN C CA 1
ATOM 4327 C C . ASN C 1 160 ? 8.914 -36.189 -9.310 1.00 32.09 159 ASN C C 1
ATOM 4328 O O . ASN C 1 160 ? 10.022 -36.620 -9.664 1.00 31.73 159 ASN C O 1
ATOM 4333 N N . ALA C 1 161 ? 8.661 -35.798 -8.069 1.00 31.69 160 ALA C N 1
ATOM 4334 C CA . ALA C 1 161 ? 9.681 -35.823 -7.004 1.00 31.28 160 ALA C CA 1
ATOM 4335 C C . ALA C 1 161 ? 9.927 -37.184 -6.363 1.00 31.63 160 ALA C C 1
ATOM 4336 O O . ALA C 1 161 ? 10.993 -37.407 -5.804 1.00 31.19 160 ALA C O 1
ATOM 4338 N N . LEU C 1 162 ? 8.950 -38.073 -6.449 1.00 29.92 161 LEU C N 1
ATOM 4339 C CA . LEU C 1 162 ? 9.061 -39.390 -5.838 1.00 30.95 161 LEU C CA 1
ATOM 4340 C C . LEU C 1 162 ? 9.108 -40.502 -6.860 1.00 31.95 161 LEU C C 1
ATOM 4341 O O . LEU C 1 162 ? 9.672 -41.561 -6.625 1.00 31.55 161 LEU C O 1
ATOM 4346 N N . ARG C 1 163 ? 8.495 -40.253 -7.982 1.00 32.00 162 ARG C N 1
ATOM 4347 C CA . ARG C 1 163 ? 8.525 -41.214 -9.061 1.00 35.07 162 ARG C CA 1
ATOM 4348 C C . ARG C 1 163 ? 8.429 -40.482 -10.406 1.00 35.79 162 ARG C C 1
ATOM 4349 O O . ARG C 1 163 ? 8.010 -39.323 -10.509 1.00 34.54 162 ARG C O 1
ATOM 4357 N N . ARG C 1 164 ? 8.872 -41.189 -11.424 1.00 38.11 163 ARG C N 1
ATOM 4358 C CA . ARG C 1 164 ? 8.897 -40.675 -12.782 1.00 39.51 163 ARG C CA 1
ATOM 4359 C C . ARG C 1 164 ? 7.524 -40.512 -13.369 1.00 41.45 163 ARG C C 1
ATOM 4360 O O . ARG C 1 164 ? 6.600 -41.304 -13.138 1.00 40.22 163 ARG C O 1
ATOM 4362 N N . GLY C 1 165 ? 7.414 -39.451 -14.146 1.00 43.52 164 GLY C N 1
ATOM 4363 C CA . GLY C 1 165 ? 6.190 -39.137 -14.859 1.00 44.85 164 GLY C CA 1
ATOM 4364 C C . GLY C 1 165 ? 6.068 -40.009 -16.100 1.00 46.85 164 GLY C C 1
ATOM 4365 O O . GLY C 1 165 ? 4.978 -40.507 -16.412 1.00 49.10 164 GLY C O 1
ATOM 4366 N N . LEU C 1 179 ? 11.857 -41.812 -4.708 1.00 48.40 178 LEU C N 1
ATOM 4367 C CA . LEU C 1 179 ? 12.694 -40.625 -4.502 1.00 49.68 178 LEU C CA 1
ATOM 4368 C C . LEU C 1 179 ? 13.785 -40.290 -5.481 1.00 50.34 178 LEU C C 1
ATOM 4369 O O . LEU C 1 179 ? 14.160 -41.063 -6.387 1.00 54.87 178 LEU C O 1
ATOM 4370 N N . ARG C 1 180 ? 14.272 -39.076 -5.327 1.00 48.86 179 ARG C N 1
ATOM 4371 C CA . ARG C 1 180 ? 15.409 -38.669 -6.147 1.00 46.91 179 ARG C CA 1
ATOM 4372 C C . ARG C 1 180 ? 16.244 -37.499 -5.625 1.00 41.99 179 ARG C C 1
ATOM 4373 O O . ARG C 1 180 ? 15.930 -36.806 -4.663 1.00 35.49 179 ARG C O 1
ATOM 4381 N N . GLU C 1 181 ? 17.308 -37.298 -6.365 1.00 38.94 180 GLU C N 1
ATOM 4382 C CA . GLU C 1 181 ? 18.400 -36.452 -5.850 1.00 38.32 180 GLU C CA 1
ATOM 4383 C C . GLU C 1 181 ? 18.081 -35.036 -5.394 1.00 34.13 180 GLU C C 1
ATOM 4384 O O . GLU C 1 181 ? 18.609 -34.584 -4.370 1.00 33.48 180 GLU C O 1
ATOM 4390 N N . PHE C 1 182 ? 17.200 -34.363 -6.086 1.00 31.81 181 PHE C N 1
ATOM 4391 C CA . PHE C 1 182 ? 16.906 -32.956 -5.713 1.00 29.84 181 PHE C CA 1
ATOM 4392 C C . PHE C 1 182 ? 16.312 -32.878 -4.309 1.00 28.53 181 PHE C C 1
ATOM 4393 O O . PHE C 1 182 ? 16.484 -31.907 -3.597 1.00 26.73 181 PHE C O 1
ATOM 4401 N N . ASN C 1 183 ? 15.657 -33.958 -3.904 1.00 29.37 182 ASN C N 1
ATOM 4402 C CA . ASN C 1 183 ? 15.034 -34.010 -2.586 1.00 28.89 182 ASN C CA 1
ATOM 4403 C C . ASN C 1 183 ? 16.115 -33.904 -1.565 1.00 28.27 182 ASN C C 1
ATOM 4404 O O . ASN C 1 183 ? 15.983 -33.205 -0.566 1.00 29.64 182 ASN C O 1
ATOM 4409 N N . HIS C 1 184 ? 17.195 -34.620 -1.830 1.00 28.17 183 HIS C N 1
ATOM 4410 C CA . HIS C 1 184 ? 18.359 -34.693 -0.930 1.00 29.00 183 HIS C CA 1
ATOM 4411 C C . HIS C 1 184 ? 19.099 -33.376 -0.847 1.00 29.73 183 HIS C C 1
ATOM 4412 O O . HIS C 1 184 ? 19.540 -32.958 0.221 1.00 31.09 183 HIS C O 1
ATOM 4419 N N . HIS C 1 185 ? 19.188 -32.716 -1.987 1.00 28.94 184 HIS C N 1
ATOM 4420 C CA . HIS C 1 185 ? 19.852 -31.418 -2.083 1.00 30.73 184 HIS C CA 1
ATOM 4421 C C . HIS C 1 185 ? 19.112 -30.324 -1.329 1.00 31.92 184 HIS C C 1
ATOM 4422 O O . HIS C 1 185 ? 19.636 -29.707 -0.409 1.00 31.06 184 HIS C O 1
ATOM 4429 N N . LEU C 1 186 ? 17.860 -30.171 -1.704 1.00 35.43 185 LEU C N 1
ATOM 4430 C CA . LEU C 1 186 ? 16.999 -29.050 -1.235 1.00 39.72 185 LEU C CA 1
ATOM 4431 C C . LEU C 1 186 ? 16.651 -29.126 0.201 1.00 42.10 185 LEU C C 1
ATOM 4432 O O . LEU C 1 186 ? 16.454 -28.105 0.889 1.00 43.63 185 LEU C O 1
ATOM 4437 N N A SER C 1 187 ? 16.670 -30.351 0.699 0.50 43.90 186 SER C N 1
ATOM 4438 N N B SER C 1 187 ? 16.614 -30.351 0.681 0.50 43.23 186 SER C N 1
ATOM 4439 C CA A SER C 1 187 ? 16.333 -30.617 2.087 0.50 45.00 186 SER C CA 1
ATOM 4440 C CA B SER C 1 187 ? 16.269 -30.609 2.063 0.50 43.77 186 SER C CA 1
ATOM 4441 C C A SER C 1 187 ? 17.432 -30.074 2.965 0.50 46.01 186 SER C C 1
ATOM 4442 C C B SER C 1 187 ? 17.435 -30.187 2.983 0.50 45.47 186 SER C C 1
ATOM 4443 O O A SER C 1 187 ? 17.219 -29.676 4.109 0.50 46.05 186 SER C O 1
ATOM 4444 O O B SER C 1 187 ? 17.257 -29.966 4.184 0.50 45.55 186 SER C O 1
ATOM 4449 N N . ARG C 1 188 ? 18.623 -30.088 2.390 1.00 46.55 187 ARG C N 1
ATOM 4450 C CA . ARG C 1 188 ? 19.861 -29.663 3.089 1.00 46.17 187 ARG C CA 1
ATOM 4451 C C . ARG C 1 188 ? 20.201 -28.221 2.862 1.00 44.04 187 ARG C C 1
ATOM 4452 O O . ARG C 1 188 ? 21.263 -27.740 3.211 1.00 45.43 187 ARG C O 1
ATOM 4460 N N . ARG C 1 189 ? 19.273 -27.520 2.270 1.00 43.73 188 ARG C N 1
ATOM 4461 C CA . ARG C 1 189 ? 19.480 -26.106 2.013 1.00 41.89 188 ARG C CA 1
ATOM 4462 C C . ARG C 1 189 ? 18.804 -25.262 3.067 1.00 40.93 188 ARG C C 1
ATOM 4463 O O . ARG C 1 189 ? 17.590 -25.062 3.061 1.00 41.44 188 ARG C O 1
ATOM 4471 N N . ARG C 1 190 ? 19.633 -24.747 3.962 1.00 36.76 189 ARG C N 1
ATOM 4472 C CA . ARG C 1 190 ? 19.134 -23.963 5.075 1.00 35.68 189 ARG C CA 1
ATOM 4473 C C . ARG C 1 190 ? 18.421 -22.674 4.644 1.00 34.35 189 ARG C C 1
ATOM 4474 O O . ARG C 1 190 ? 17.738 -22.053 5.459 1.00 34.33 189 ARG C O 1
ATOM 4476 N N . ASP C 1 191 ? 18.562 -22.300 3.375 1.00 31.15 190 ASP C N 1
ATOM 4477 C CA . ASP C 1 191 ? 17.942 -21.067 2.855 1.00 31.40 190 ASP C CA 1
ATOM 4478 C C . ASP C 1 191 ? 16.530 -21.256 2.314 1.00 29.96 190 ASP C C 1
ATOM 4479 O O . ASP C 1 191 ? 15.914 -20.324 1.793 1.00 28.33 190 ASP C O 1
ATOM 4484 N N . PHE C 1 192 ? 16.091 -22.503 2.392 1.00 28.72 191 PHE C N 1
ATOM 4485 C CA . PHE C 1 192 ? 14.739 -22.949 1.989 1.00 28.88 191 PHE C CA 1
ATOM 4486 C C . PHE C 1 192 ? 14.128 -23.803 3.055 1.00 28.42 191 PHE C C 1
ATOM 4487 O O . PHE C 1 192 ? 14.832 -24.436 3.832 1.00 27.24 191 PHE C O 1
ATOM 4495 N N . PHE C 1 193 ? 12.809 -23.705 3.142 1.00 26.68 192 PHE C N 1
ATOM 4496 C CA . PHE C 1 193 ? 12.021 -24.580 4.012 1.00 27.67 192 PHE C CA 1
ATOM 4497 C C . PHE C 1 193 ? 11.341 -25.496 3.012 1.00 27.95 192 PHE C C 1
ATOM 4498 O O . PHE C 1 193 ? 10.544 -25.055 2.187 1.00 28.38 192 PHE C O 1
ATOM 4506 N N . THR C 1 194 ? 11.552 -26.791 3.145 1.00 26.74 193 THR C N 1
ATOM 4507 C CA A THR C 1 194 ? 10.950 -27.687 2.180 0.50 27.32 193 THR C CA 1
ATOM 4508 C CA B THR C 1 194 ? 11.008 -27.729 2.173 0.50 29.59 193 THR C CA 1
ATOM 4509 C C . THR C 1 194 ? 10.142 -28.844 2.762 1.00 29.73 193 THR C C 1
ATOM 4510 O O . THR C 1 194 ? 10.359 -29.287 3.882 1.00 30.54 193 THR C O 1
ATOM 4517 N N . THR C 1 195 ? 9.173 -29.288 1.974 1.00 29.51 194 THR C N 1
ATOM 4518 C CA . THR C 1 195 ? 8.345 -30.431 2.326 1.00 28.71 194 THR C CA 1
ATOM 4519 C C . THR C 1 195 ? 7.939 -31.110 0.989 1.00 28.67 194 THR C C 1
ATOM 4520 O O . THR C 1 195 ? 7.891 -30.490 -0.071 1.00 28.19 194 THR C O 1
ATOM 4524 N N . ILE C 1 196 ? 7.722 -32.400 1.055 1.00 27.23 195 ILE C N 1
ATOM 4525 C CA . ILE C 1 196 ? 7.299 -33.183 -0.117 1.00 28.50 195 ILE C CA 1
ATOM 4526 C C . ILE C 1 196 ? 5.924 -33.752 0.214 1.00 28.90 195 ILE C C 1
ATOM 4527 O O . ILE C 1 196 ? 5.752 -34.501 1.204 1.00 30.72 195 ILE C O 1
ATOM 4532 N N . VAL C 1 197 ? 4.979 -33.364 -0.622 1.00 29.41 196 VAL C N 1
ATOM 4533 C CA A VAL C 1 197 ? 3.608 -33.827 -0.450 0.50 29.90 196 VAL C CA 1
ATOM 4534 C CA B VAL C 1 197 ? 3.584 -33.753 -0.540 0.50 30.02 196 VAL C CA 1
ATOM 4535 C C . VAL C 1 197 ? 3.383 -34.991 -1.424 1.00 29.12 196 VAL C C 1
ATOM 4536 O O . VAL C 1 197 ? 3.647 -34.917 -2.595 1.00 28.87 196 VAL C O 1
ATOM 4543 N N . PRO C 1 198 ? 2.892 -36.092 -0.883 1.00 32.33 197 PRO C N 1
ATOM 4544 C CA . PRO C 1 198 ? 2.660 -37.296 -1.711 1.00 33.55 197 PRO C CA 1
ATOM 4545 C C . PRO C 1 198 ? 1.395 -37.297 -2.607 1.00 33.80 197 PRO C C 1
ATOM 4546 O O . PRO C 1 198 ? 0.563 -38.200 -2.534 1.00 37.10 197 PRO C O 1
ATOM 4550 N N . VAL C 1 199 ? 1.266 -36.249 -3.400 1.00 32.19 198 VAL C N 1
ATOM 4551 C CA A VAL C 1 199 ? 0.154 -36.176 -4.366 0.50 31.49 198 VAL C CA 1
ATOM 4552 C CA B VAL C 1 199 ? 0.191 -36.048 -4.362 0.50 31.83 198 VAL C CA 1
ATOM 4553 C C . VAL C 1 199 ? 0.758 -36.482 -5.713 1.00 31.96 198 VAL C C 1
ATOM 4554 O O . VAL C 1 199 ? 1.889 -36.111 -6.032 1.00 29.11 198 VAL C O 1
ATOM 4561 N N . GLY C 1 200 ? -0.001 -37.253 -6.494 1.00 32.24 199 GLY C N 1
ATOM 4562 C CA . GLY C 1 200 ? 0.442 -37.682 -7.815 1.00 31.87 199 GLY C CA 1
ATOM 4563 C C . GLY C 1 200 ? 1.748 -38.466 -7.756 1.00 31.34 199 GLY C C 1
ATOM 4564 O O . GLY C 1 200 ? 1.861 -39.452 -7.033 1.00 31.66 199 GLY C O 1
ATOM 4565 N N . ASN C 1 201 ? 2.749 -37.983 -8.480 1.00 30.37 200 ASN C N 1
ATOM 4566 C CA . ASN C 1 201 ? 4.086 -38.609 -8.523 1.00 30.15 200 ASN C CA 1
ATOM 4567 C C . ASN C 1 201 ? 5.026 -37.985 -7.481 1.00 27.94 200 ASN C C 1
ATOM 4568 O O . ASN C 1 201 ? 6.247 -38.228 -7.497 1.00 27.81 200 ASN C O 1
ATOM 4573 N N . GLY C 1 202 ? 4.438 -37.206 -6.577 1.00 28.39 201 GLY C N 1
ATOM 4574 C CA . GLY C 1 202 ? 5.189 -36.514 -5.512 1.00 28.32 201 GLY C CA 1
ATOM 4575 C C . GLY C 1 202 ? 5.512 -35.084 -5.910 1.00 27.67 201 GLY C C 1
ATOM 4576 O O . GLY C 1 202 ? 5.992 -34.810 -7.016 1.00 29.30 201 GLY C O 1
ATOM 4577 N N . VAL C 1 203 ? 5.256 -34.178 -4.976 1.00 27.48 202 VAL C N 1
ATOM 4578 C CA . VAL C 1 203 ? 5.491 -32.750 -5.205 1.00 28.24 202 VAL C CA 1
ATOM 4579 C C . VAL C 1 203 ? 6.350 -32.124 -4.099 1.00 26.40 202 VAL C C 1
ATOM 4580 O O . VAL C 1 203 ? 5.972 -32.072 -2.933 1.00 28.02 202 VAL C O 1
ATOM 4584 N N . LEU C 1 204 ? 7.512 -31.645 -4.514 1.00 25.77 203 LEU C N 1
ATOM 4585 C CA . LEU C 1 204 ? 8.463 -30.975 -3.634 1.00 29.00 203 LEU C CA 1
ATOM 4586 C C . LEU C 1 204 ? 8.119 -29.506 -3.661 1.00 27.55 203 LEU C C 1
ATOM 4587 O O . LEU C 1 204 ? 7.976 -28.919 -4.724 1.00 31.10 203 LEU C O 1
ATOM 4592 N N . LEU C 1 205 ? 7.947 -28.942 -2.473 1.00 28.44 204 LEU C N 1
ATOM 4593 C CA . LEU C 1 205 ? 7.637 -27.538 -2.283 1.00 28.49 204 LEU C CA 1
ATOM 4594 C C . LEU C 1 205 ? 8.768 -26.901 -1.472 1.00 29.82 204 LEU C C 1
ATOM 4595 O O . LEU C 1 205 ? 9.106 -27.363 -0.384 1.00 28.90 204 LEU C O 1
ATOM 4600 N N . GLY C 1 206 ? 9.378 -25.864 -2.032 1.00 27.81 205 GLY C N 1
ATOM 4601 C CA . GLY C 1 206 ? 10.457 -25.186 -1.356 1.00 28.18 205 GLY C CA 1
ATOM 4602 C C . GLY C 1 206 ? 10.141 -23.719 -1.257 1.00 26.97 205 GLY C C 1
ATOM 4603 O O . GLY C 1 206 ? 9.935 -23.078 -2.247 1.00 28.05 205 GLY C O 1
ATOM 4604 N N . TYR C 1 207 ? 10.078 -23.230 -0.040 1.00 28.76 206 TYR C N 1
ATOM 4605 C CA . TYR C 1 207 ? 9.806 -21.830 0.265 1.00 27.14 206 TYR C CA 1
ATOM 4606 C C . TYR C 1 207 ? 11.103 -21.152 0.607 1.00 27.82 206 TYR C C 1
ATOM 4607 O O . TYR C 1 207 ? 11.803 -21.530 1.540 1.00 28.03 206 TYR C O 1
ATOM 4616 N N . ARG C 1 208 ? 11.391 -20.126 -0.163 1.00 27.75 207 ARG C N 1
ATOM 4617 C CA . ARG C 1 208 ? 12.618 -19.337 0.008 1.00 30.29 207 ARG C CA 1
ATOM 4618 C C . ARG C 1 208 ? 12.525 -18.469 1.270 1.00 28.52 207 ARG C C 1
ATOM 4619 O O . ARG C 1 208 ? 11.728 -17.533 1.355 1.00 30.12 207 ARG C O 1
ATOM 4627 N N . LEU C 1 209 ? 13.373 -18.779 2.239 1.00 29.03 208 LEU C N 1
ATOM 4628 C CA . LEU C 1 209 ? 13.344 -18.086 3.548 1.00 29.94 208 LEU C CA 1
ATOM 4629 C C . LEU C 1 209 ? 13.758 -16.617 3.536 1.00 33.37 208 LEU C C 1
ATOM 4630 O O . LEU C 1 209 ? 13.514 -15.868 4.504 1.00 33.87 208 LEU C O 1
ATOM 4635 N N . SER C 1 210 ? 14.339 -16.207 2.420 1.00 35.15 209 SER C N 1
ATOM 4636 C CA . SER C 1 210 ? 14.796 -14.821 2.255 1.00 38.85 209 SER C CA 1
ATOM 4637 C C . SER C 1 210 ? 14.348 -14.224 0.912 1.00 38.77 209 SER C C 1
ATOM 4638 O O . SER C 1 210 ? 13.767 -14.932 0.081 1.00 33.74 209 SER C O 1
#

CATH classification: 3.40.50.150

Organism: Geobacter sulfurreducens (strain ATCC 51573 / DSM 12127 / PCA) (NCBI:txid243231)

Sequence (567 aa):
GIPIVDSSRIGAYLDGLLPEADPVVAAEQQIARERRNIPIVDRQTGRLLYLLARIKQQPQQLVVVPGDGLGCASWWFARAISIISSRVVIDPDRDNVEHARRRLHDNNGLIDRVELQVGDPLGIAAGQRDIDILFDCDDVFNGADVLERNRCLAKNALLLIAVNALRRGALRREFNHHLSSRRRRDFFTTIVVPVVGNGVLLGYRLSPIVDSRIGAYLDGLLPEADPVVAAEQIARERNIPIVDRQTGRLLYLLLARIIKQPQLVVVPGDGLGCASWWFARAISISSRVVIDPDRDNVEHARRLHDNGLIDRVELQVGDPLGIAAGQRDIDILFDCDVFNNGADVLERNNRCLAKNALLIAVNALRRREFNHHLSRRRRDFFTTIVVPVVGNGVLLGYRLIPIIVDSRIGAYLDGLLPEADPVVAAEQIARERNIPIVDRQTGRLLYLLARIIKQPQLVVVPGDGLGCASWWFARRAISISSRVVIDPDRDNVEHARRLHDNNGLIDRVELQVGDPLGIAAGQRDIDILFDCDVFNGADVLERNRCLAKNALLLIAVNALRRGLREFNHHLSSRRRDFFTTTIVVPVVGNGVLLGYRLS